Protein AF-0000000086062925 (afdb_homodimer)

Foldseek 3Di:
DAPQPDDQPDAFDQFFLQQDGDDDFDDDDLVLLVVLLLLLLLLQVLLVVLLVCVVVVNFAKAFRCAWQSLLLSLLLSLFDQQAAEQEALHNLSSQVSLPFASLLNRLVRRVHCSSQDGDPSSRYHGHHHPFLQSLLVQLVVQLVCVVVVHQYAYEYEGELLSLLDPSVVVSLLSCLVSLGQYEYEYEHQQDDQQDGNVRRDVDPHSQCVNVVNPATGHEHASLANRRSNVVSNSLNVLSSDVDPVHRNYYYYYHDIHDLDHRISVDDNVVRDDPVVSVVRVSSHSNSNSVSNCVVVVSDDPVNVVVSNVVSVVSSVVSVVVSSPDDHDDPCVVQPDPDPDRDPVSVVVVVVVVVVCVVPNPQNVVDD/DAPQPDDQPDAFDQFFLQQDGDHDFDDDDLVLLVVLLLLLLLLQVLLVVLLVCVVVVQFAKAFRCAWQSLLLSLLLSLFDQQAAEQEALHNLSSQVSLPFASLLNRLVRRVHCSSQDGDPSSRYHGHHHPFLQSLLVQLVVQLVCVVVVHQYAYEYEGELLSLLDVSVVVSLLSCLVSLGQYEYEYEHQQDDQQDGNVRRDVDPHSQCVNVVNPATGHEHASQANRRSNVVSNSLNVLSSDVDPVHRNYYYYYHHIHDLDHRISVDDRVVRDDPVVSVVRVSSHSNSNSVSNCVVVVSDDPVNVVVSNVVSVVSSVVSVVVNSPDDHDDPCVVQDDPDPDRDPVSVVVVVVVVVVCVVCNPCNVVDD

Solvent-accessible surface area (backbone atoms only — not comparable to full-atom values): 37166 Å² total; per-residue (Å²): 130,63,90,64,77,55,62,50,89,53,51,43,52,18,42,45,60,75,19,46,78,76,40,77,74,68,96,66,54,69,70,56,53,50,45,51,53,48,48,34,51,34,38,46,52,43,36,53,50,50,54,50,36,29,75,70,66,73,31,47,76,44,48,56,40,46,51,40,42,19,40,33,38,17,35,46,70,41,51,59,85,74,25,32,40,26,30,31,67,49,48,58,43,28,38,42,74,44,59,41,55,64,30,32,58,50,24,38,40,52,71,36,72,69,26,61,61,60,56,82,82,30,38,51,53,64,66,26,74,62,74,26,61,38,39,41,52,34,35,52,50,22,39,52,40,49,75,70,68,50,78,54,39,26,39,27,41,35,45,52,52,19,70,57,37,29,45,30,51,36,19,47,27,49,22,36,48,67,47,18,18,31,35,40,38,28,44,28,36,50,55,38,76,82,41,46,47,76,72,60,31,40,28,91,43,75,16,46,36,26,48,44,19,46,32,52,28,32,28,25,35,11,33,24,33,61,23,24,20,48,54,39,31,52,40,53,55,39,22,63,35,83,49,82,89,46,54,14,29,31,31,38,25,26,47,40,39,57,70,55,36,59,28,72,85,47,69,48,77,79,77,49,59,66,68,59,51,54,57,51,58,65,37,37,34,63,67,15,51,48,44,33,35,36,76,71,64,75,43,50,72,66,57,52,50,50,49,50,53,50,37,54,50,52,46,51,52,25,51,54,54,38,70,66,52,76,79,76,62,76,66,58,78,70,51,84,82,46,97,62,72,50,68,70,56,49,51,50,48,53,48,49,51,49,49,36,70,71,53,36,72,62,59,78,68,52,135,130,62,92,64,77,57,60,49,89,54,52,42,54,18,44,45,61,75,20,46,78,76,41,78,74,69,97,66,55,69,68,56,54,50,45,51,53,48,48,34,52,34,38,46,52,42,36,54,50,50,54,52,36,29,75,71,67,71,30,48,76,46,47,57,43,45,50,40,41,20,39,32,38,17,35,46,70,42,51,58,83,75,25,33,39,26,30,30,68,50,47,60,43,27,39,42,74,45,59,40,54,64,31,32,58,50,25,37,38,54,72,34,71,70,25,60,60,60,57,82,81,29,39,50,51,64,66,27,74,61,75,27,61,39,39,40,52,34,35,50,49,20,40,52,39,49,76,70,69,49,78,55,37,27,38,27,41,36,45,53,52,20,69,55,38,29,45,31,51,36,19,48,27,48,24,36,48,68,46,17,19,29,35,39,39,28,45,28,36,50,54,38,76,83,42,45,48,74,73,60,30,41,29,90,43,76,17,47,36,26,48,44,18,44,32,52,27,32,29,25,36,11,32,23,33,61,23,23,19,48,54,38,31,52,40,51,56,39,23,62,36,82,50,82,89,45,54,13,29,31,32,37,25,26,46,39,40,56,70,56,38,59,27,73,85,47,69,48,77,78,77,50,59,67,66,58,52,54,58,51,57,63,38,36,33,63,68,15,51,49,43,34,34,38,75,72,64,74,41,50,72,66,56,51,51,51,48,51,53,51,36,52,49,52,46,50,52,25,50,53,53,36,71,66,52,75,81,76,61,75,67,59,79,70,51,84,81,47,97,62,72,48,69,69,55,48,52,51,49,50,50,50,52,50,48,34,70,70,54,35,72,59,58,81,67,54,135

Structure (mmCIF, N/CA/C/O backbone):
data_AF-0000000086062925-model_v1
#
loop_
_entity.id
_entity.type
_entity.pdbx_description
1 polymer 'Pyruvate dehydrogenase E1 component alpha subunit'
#
loop_
_atom_site.group_PDB
_atom_site.id
_atom_site.type_symbol
_atom_site.label_atom_id
_atom_site.label_alt_id
_atom_site.label_comp_id
_atom_site.label_asym_id
_atom_site.label_entity_id
_atom_site.label_seq_id
_atom_site.pdbx_PDB_ins_code
_atom_site.Cartn_x
_atom_site.Cartn_y
_atom_site.Cartn_z
_atom_site.occupancy
_atom_site.B_iso_or_equiv
_atom_site.auth_seq_id
_atom_site.auth_comp_id
_atom_site.auth_asym_id
_atom_site.auth_atom_id
_atom_site.pdbx_PDB_model_num
ATOM 1 N N . MET A 1 1 ? -4.297 -25.359 17.594 1 62.88 1 MET A N 1
ATOM 2 C CA . MET A 1 1 ? -3.887 -24 17.25 1 62.88 1 MET A CA 1
ATOM 3 C C . MET A 1 1 ? -3.957 -23.766 15.75 1 62.88 1 MET A C 1
ATOM 5 O O . MET A 1 1 ? -3.689 -24.672 14.969 1 62.88 1 MET A O 1
ATOM 9 N N . SER A 1 2 ? -4.535 -22.562 15.344 1 83.25 2 SER A N 1
ATOM 10 C CA . SER A 1 2 ? -4.629 -22.25 13.922 1 83.25 2 SER A CA 1
ATOM 11 C C . SER A 1 2 ? -3.244 -22.156 13.289 1 83.25 2 SER A C 1
ATOM 13 O O . SER A 1 2 ? -2.277 -21.766 13.945 1 83.25 2 SER A O 1
ATOM 15 N N . VAL A 1 3 ? -3.094 -22.688 12.141 1 90.62 3 VAL A N 1
ATOM 16 C CA . VAL A 1 3 ? -1.83 -22.625 11.414 1 90.62 3 VAL A CA 1
ATOM 17 C C . VAL A 1 3 ? -1.361 -21.172 11.32 1 90.62 3 VAL A C 1
ATOM 19 O O . VAL A 1 3 ? -0.168 -20.906 11.148 1 90.62 3 VAL A O 1
ATOM 22 N N . PHE A 1 4 ? -2.26 -20.219 11.57 1 91.94 4 PHE A N 1
ATOM 23 C CA . PHE A 1 4 ? -1.968 -18.797 11.383 1 91.94 4 PHE A CA 1
ATOM 24 C C . PHE A 1 4 ? -1.411 -18.188 12.664 1 91.94 4 PHE A C 1
ATOM 26 O O . PHE A 1 4 ? -0.919 -17.062 12.664 1 91.94 4 PHE A O 1
ATOM 33 N N . ASP A 1 5 ? -1.501 -18.891 13.773 1 91.69 5 ASP A N 1
ATOM 34 C CA . ASP A 1 5 ? -1.011 -18.391 15.055 1 91.69 5 ASP A CA 1
ATOM 35 C C . ASP A 1 5 ? 0.496 -18.609 15.188 1 91.69 5 ASP A C 1
ATOM 37 O O . ASP A 1 5 ? 0.945 -19.438 15.977 1 91.69 5 ASP A O 1
ATOM 41 N N . ARG A 1 6 ? 1.274 -17.922 14.469 1 94.25 6 ARG A N 1
ATOM 42 C CA . ARG A 1 6 ? 2.73 -18.031 14.438 1 94.25 6 ARG A CA 1
ATOM 43 C C . ARG A 1 6 ? 3.367 -16.688 14.062 1 94.25 6 ARG A C 1
ATOM 45 O O . ARG A 1 6 ? 2.711 -15.828 13.484 1 94.25 6 ARG A O 1
ATOM 52 N N . ALA A 1 7 ? 4.621 -16.547 14.516 1 94.56 7 ALA A N 1
ATOM 53 C CA . ALA A 1 7 ? 5.371 -15.359 14.102 1 94.56 7 ALA A CA 1
ATOM 54 C C . ALA A 1 7 ? 5.539 -15.32 12.586 1 94.56 7 ALA A C 1
ATOM 56 O O . ALA A 1 7 ? 5.605 -16.375 11.938 1 94.56 7 ALA A O 1
ATOM 57 N N . TYR A 1 8 ? 5.559 -14.164 11.992 1 94.56 8 TYR A N 1
ATOM 58 C CA . TYR A 1 8 ? 5.656 -14.008 10.547 1 94.56 8 TYR A CA 1
ATOM 59 C C . TYR A 1 8 ? 6.914 -14.68 10.008 1 94.56 8 TYR A C 1
ATOM 61 O O . TYR A 1 8 ? 6.941 -15.141 8.867 1 94.56 8 TYR A O 1
ATOM 69 N N . ASP A 1 9 ? 7.984 -14.734 10.812 1 95.38 9 ASP A N 1
ATOM 70 C CA . ASP A 1 9 ? 9.266 -15.258 10.352 1 95.38 9 ASP A CA 1
ATOM 71 C C . ASP A 1 9 ? 9.438 -16.719 10.742 1 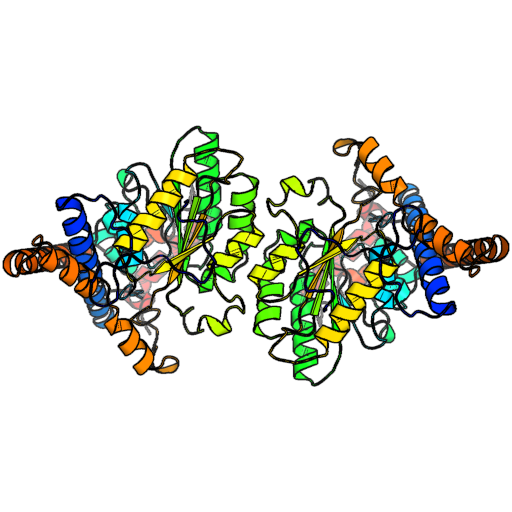95.38 9 ASP A C 1
ATOM 73 O O . ASP A 1 9 ? 10.562 -17.203 10.875 1 95.38 9 ASP A O 1
ATOM 77 N N . ASP A 1 10 ? 8.383 -17.391 11.023 1 97.25 10 ASP A N 1
ATOM 78 C CA . ASP A 1 10 ? 8.352 -18.828 11.297 1 97.25 10 ASP A CA 1
ATOM 79 C C . ASP A 1 10 ? 7.562 -19.578 10.219 1 97.25 10 ASP A C 1
ATOM 81 O O . ASP A 1 10 ? 6.406 -19.953 10.438 1 97.25 10 ASP A O 1
ATOM 85 N N . PRO A 1 11 ? 8.164 -19.828 9.125 1 98.12 11 PRO A N 1
ATOM 86 C CA . PRO A 1 11 ? 7.457 -20.453 8.008 1 98.12 11 PRO A CA 1
ATOM 87 C C . PRO A 1 11 ? 6.969 -21.859 8.328 1 98.12 11 PRO A C 1
ATOM 89 O O . PRO A 1 11 ? 7.668 -22.625 9.016 1 98.12 11 PRO A O 1
ATOM 92 N N . VAL A 1 12 ? 5.805 -22.188 7.867 1 98.56 12 VAL A N 1
ATOM 93 C CA . VAL A 1 12 ? 5.281 -23.547 8 1 98.56 12 VAL A CA 1
ATOM 94 C C . VAL A 1 12 ? 6.094 -24.5 7.129 1 98.56 12 VAL A C 1
ATOM 96 O O . VAL A 1 12 ? 6.441 -24.172 5.992 1 98.56 12 VAL A O 1
ATOM 99 N N . ARG A 1 13 ? 6.48 -25.656 7.684 1 98.31 13 ARG A N 1
ATOM 100 C CA . ARG A 1 13 ? 7.176 -26.734 6.988 1 98.31 13 ARG A CA 1
ATOM 101 C C . ARG A 1 13 ? 6.582 -28.094 7.348 1 98.31 13 ARG A C 1
ATOM 103 O O . ARG A 1 13 ? 6.168 -28.312 8.492 1 98.31 13 ARG A O 1
ATOM 110 N N . VAL A 1 14 ? 6.52 -28.906 6.355 1 98.75 14 VAL A N 1
ATOM 111 C CA . VAL A 1 14 ? 6.094 -30.281 6.574 1 98.75 14 VAL A CA 1
ATOM 112 C C . VAL A 1 14 ? 7.254 -31.234 6.285 1 98.75 14 VAL A C 1
ATOM 114 O O . VAL A 1 14 ? 7.484 -32.188 7.039 1 98.75 14 VAL A O 1
ATOM 117 N N . LEU A 1 15 ? 7.965 -30.969 5.203 1 98.81 15 LEU A N 1
ATOM 118 C CA . LEU A 1 15 ? 9.148 -31.719 4.816 1 98.81 15 LEU A CA 1
ATOM 119 C C . LEU A 1 15 ? 10.398 -30.844 4.871 1 98.81 15 LEU A C 1
ATOM 121 O O . LEU A 1 15 ? 10.352 -29.672 4.492 1 98.81 15 LEU A O 1
ATOM 125 N N . ASP A 1 16 ? 11.461 -31.375 5.324 1 98.19 16 ASP A N 1
ATOM 126 C CA . ASP A 1 16 ? 12.719 -30.641 5.188 1 98.19 16 ASP A CA 1
ATOM 127 C C . ASP A 1 16 ? 13.312 -30.828 3.795 1 98.19 16 ASP A C 1
ATOM 129 O O . ASP A 1 16 ? 12.656 -31.375 2.9 1 98.19 16 ASP A O 1
ATOM 133 N N . GLU A 1 17 ? 14.484 -30.359 3.555 1 96.31 17 GLU A N 1
ATOM 134 C CA . GLU A 1 17 ? 15.078 -30.328 2.221 1 96.31 17 GLU A CA 1
ATOM 135 C C . GLU A 1 17 ? 15.383 -31.734 1.721 1 96.31 17 GLU A C 1
ATOM 137 O O . GLU A 1 17 ? 15.484 -31.969 0.514 1 96.31 17 GLU A O 1
ATOM 142 N N . ASP A 1 18 ? 15.469 -32.688 2.648 1 97 18 ASP A N 1
ATOM 143 C CA . ASP A 1 18 ? 15.812 -34.062 2.285 1 97 18 ASP A CA 1
ATOM 144 C C . ASP A 1 18 ? 14.562 -34.938 2.184 1 97 18 ASP A C 1
ATOM 146 O O . ASP A 1 18 ? 14.656 -36.156 1.955 1 97 18 ASP A O 1
ATOM 150 N N . GLY A 1 19 ? 13.398 -34.312 2.367 1 98 19 GLY A N 1
ATOM 151 C CA . GLY A 1 19 ? 12.148 -35.062 2.258 1 98 19 GLY A CA 1
ATOM 152 C C . GLY A 1 19 ? 11.734 -35.719 3.555 1 98 19 GLY A C 1
ATOM 153 O O . GLY A 1 19 ? 10.797 -36.531 3.572 1 98 19 GLY A O 1
ATOM 154 N N . GLU A 1 20 ? 12.438 -35.406 4.648 1 98.44 20 GLU A N 1
ATOM 155 C CA . GLU A 1 20 ? 12.07 -35.938 5.957 1 98.44 20 GLU A CA 1
ATOM 156 C C . GLU A 1 20 ? 10.938 -35.125 6.582 1 98.44 20 GLU A C 1
ATOM 158 O O . GLU A 1 20 ? 10.914 -33.906 6.465 1 98.44 20 GLU A O 1
ATOM 163 N N . VAL A 1 21 ? 10.062 -35.844 7.242 1 98.62 21 VAL A N 1
ATOM 164 C CA . VAL A 1 21 ? 8.906 -35.188 7.848 1 98.62 21 VAL A CA 1
ATOM 165 C C . VAL A 1 21 ? 9.336 -34.406 9.078 1 98.62 21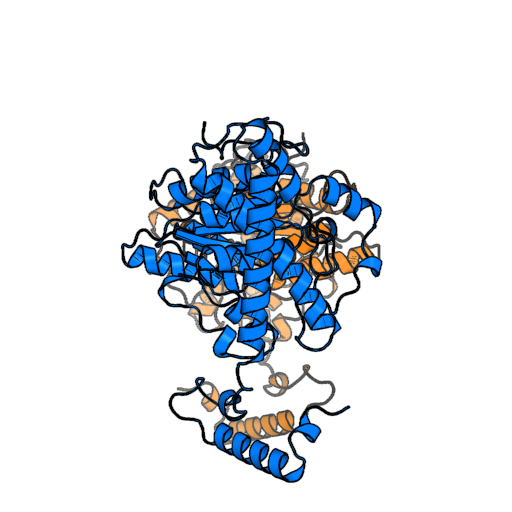 VAL A C 1
ATOM 167 O O . VAL A 1 21 ? 9.953 -34.969 9.992 1 98.62 21 VAL A O 1
ATOM 170 N N . VAL A 1 22 ? 9.031 -33.125 9.156 1 98.38 22 VAL A N 1
ATOM 171 C CA . VAL A 1 22 ? 9.406 -32.281 10.289 1 98.38 22 VAL A CA 1
ATOM 172 C C . VAL A 1 22 ? 8.18 -31.562 10.82 1 98.38 22 VAL A C 1
ATOM 174 O O . VAL A 1 22 ? 8.266 -30.844 11.812 1 98.38 22 VAL A O 1
ATOM 177 N N . GLY A 1 23 ? 7.086 -31.656 10.156 1 97.62 23 GLY A N 1
ATOM 178 C CA . GLY A 1 23 ? 5.836 -31.031 10.555 1 97.62 23 GLY A CA 1
ATOM 179 C C . GLY A 1 23 ? 4.637 -31.938 10.422 1 97.62 23 GLY A C 1
ATOM 180 O O . GLY A 1 23 ? 4.785 -33.156 10.367 1 97.62 23 GLY A O 1
ATOM 181 N N . ASP A 1 24 ? 3.436 -31.391 10.43 1 97.25 24 ASP A N 1
ATOM 182 C CA . ASP A 1 24 ? 2.203 -32.188 10.336 1 97.25 24 ASP A CA 1
ATOM 183 C C . ASP A 1 24 ? 1.881 -32.531 8.891 1 97.25 24 ASP A C 1
ATOM 185 O O . ASP A 1 24 ? 1.587 -31.625 8.086 1 97.25 24 ASP A O 1
ATOM 189 N N . VAL A 1 25 ? 1.966 -33.75 8.555 1 97.94 25 VAL A N 1
ATOM 190 C CA . VAL A 1 25 ? 1.664 -34.188 7.199 1 97.94 25 VAL A CA 1
ATOM 191 C C . VAL A 1 25 ? 0.161 -34.094 6.945 1 97.94 25 VAL A C 1
ATOM 193 O O . VAL A 1 25 ? -0.642 -34.594 7.738 1 97.94 25 VAL A O 1
ATOM 196 N N . PRO A 1 26 ? -0.225 -33.375 5.891 1 98.06 26 PRO A N 1
ATOM 197 C CA . PRO A 1 26 ? -1.661 -33.312 5.613 1 98.06 26 PRO A CA 1
ATOM 198 C C . PRO A 1 26 ? -2.256 -34.688 5.25 1 98.06 26 PRO A C 1
ATOM 200 O O . PRO A 1 26 ? -1.54 -35.562 4.773 1 98.06 26 PRO A O 1
ATOM 203 N N . ASP A 1 27 ? -3.557 -34.812 5.484 1 96.5 27 ASP A N 1
ATOM 204 C CA . ASP A 1 27 ? -4.27 -36.062 5.199 1 96.5 27 ASP A CA 1
ATOM 205 C C . ASP A 1 27 ? -4.629 -36.156 3.719 1 96.5 27 ASP A C 1
ATOM 207 O O . ASP A 1 27 ? -5.754 -35.844 3.322 1 96.5 27 ASP A O 1
ATOM 211 N N . LEU A 1 28 ? -3.744 -36.594 2.904 1 97.81 28 LEU A N 1
ATOM 212 C CA . LEU A 1 28 ? -3.928 -36.781 1.472 1 97.81 28 LEU A CA 1
ATOM 213 C C . LEU A 1 28 ? -3.791 -38.25 1.104 1 97.81 28 LEU A C 1
ATOM 215 O O . LEU A 1 28 ? -2.947 -38.969 1.659 1 97.81 28 LEU A O 1
ATOM 219 N N . ASP A 1 29 ? -4.676 -38.688 0.239 1 97.69 29 ASP A N 1
ATOM 220 C CA . ASP A 1 29 ? -4.566 -40.062 -0.214 1 97.69 29 ASP A CA 1
ATOM 221 C C . ASP A 1 29 ? -3.402 -40.25 -1.189 1 97.69 29 ASP A C 1
ATOM 223 O O . ASP A 1 29 ? -2.822 -39.25 -1.647 1 97.69 29 ASP A O 1
ATOM 227 N N . GLU A 1 30 ? -3.061 -41.438 -1.465 1 97.75 30 GLU A N 1
ATOM 228 C CA . GLU A 1 30 ? -1.911 -41.75 -2.305 1 97.75 30 GLU A CA 1
ATOM 229 C C . GLU A 1 30 ? -2.072 -41.188 -3.709 1 97.75 30 GLU A C 1
ATOM 231 O O . GLU A 1 30 ? -1.111 -40.688 -4.293 1 97.75 30 GLU A O 1
ATOM 236 N N . GLU A 1 31 ? -3.217 -41.281 -4.238 1 97.75 31 GLU A N 1
ATOM 237 C CA . GLU A 1 31 ? -3.48 -40.781 -5.586 1 97.75 31 GLU A CA 1
ATOM 238 C C . GLU A 1 31 ? -3.205 -39.281 -5.688 1 97.75 31 GLU A C 1
ATOM 240 O O . GLU A 1 31 ? -2.604 -38.812 -6.656 1 97.75 31 GLU A O 1
ATOM 245 N N . THR A 1 32 ? -3.648 -38.562 -4.699 1 98.25 32 THR A N 1
ATOM 246 C CA . THR A 1 32 ? -3.424 -37.125 -4.672 1 98.25 32 THR A CA 1
ATOM 247 C C . THR A 1 32 ? -1.937 -36.812 -4.531 1 98.25 32 THR A C 1
ATOM 249 O O . THR A 1 32 ? -1.417 -35.938 -5.207 1 98.25 32 THR A O 1
ATOM 252 N N . LEU A 1 33 ? -1.283 -37.5 -3.629 1 98.69 33 LEU A N 1
ATOM 253 C CA . LEU A 1 33 ? 0.146 -37.281 -3.42 1 98.69 33 LEU A CA 1
ATOM 254 C C . LEU A 1 33 ? 0.924 -37.531 -4.711 1 98.69 33 LEU A C 1
ATOM 256 O O . LEU A 1 33 ? 1.788 -36.719 -5.074 1 98.69 33 LEU A O 1
ATOM 260 N N . VAL A 1 34 ? 0.642 -38.594 -5.395 1 98.69 34 VAL A N 1
ATOM 261 C CA . VAL A 1 34 ? 1.301 -38.906 -6.66 1 98.69 34 VAL A CA 1
ATOM 262 C C . VAL A 1 34 ? 0.927 -37.844 -7.703 1 98.69 34 VAL A C 1
ATOM 264 O O . VAL A 1 34 ? 1.75 -37.469 -8.547 1 98.69 34 VAL A O 1
ATOM 267 N N . GLY A 1 35 ? -0.349 -37.438 -7.652 1 98.56 35 GLY A N 1
ATOM 268 C CA . GLY A 1 35 ? -0.786 -36.375 -8.539 1 98.56 35 GLY A CA 1
ATOM 269 C C . GLY A 1 35 ? 0.022 -35.094 -8.383 1 98.56 35 GLY A C 1
ATOM 270 O O . GLY A 1 35 ? 0.355 -34.438 -9.367 1 98.56 35 GLY A O 1
ATOM 271 N N . VAL A 1 36 ? 0.262 -34.719 -7.156 1 98.81 36 VAL A N 1
ATOM 272 C CA . VAL A 1 36 ? 1.079 -33.531 -6.879 1 98.81 36 VAL A CA 1
ATOM 273 C C . VAL A 1 36 ? 2.469 -33.719 -7.48 1 98.81 36 VAL A C 1
ATOM 275 O O . VAL A 1 36 ? 2.971 -32.844 -8.18 1 98.81 36 VAL A O 1
ATOM 278 N N . TYR A 1 37 ? 3.086 -34.875 -7.242 1 98.88 37 TYR A N 1
ATOM 279 C CA . TYR A 1 37 ? 4.406 -35.188 -7.773 1 98.88 37 TYR A CA 1
ATOM 280 C C . TYR A 1 37 ? 4.41 -35.125 -9.297 1 98.88 37 TYR A C 1
ATOM 282 O O . TYR A 1 37 ? 5.262 -34.469 -9.898 1 98.88 37 TYR A O 1
ATOM 290 N N . ARG A 1 38 ? 3.496 -35.781 -9.914 1 98.81 38 ARG A N 1
ATOM 291 C CA . ARG A 1 38 ? 3.387 -35.844 -11.367 1 98.81 38 ARG A CA 1
ATOM 292 C C . ARG A 1 38 ? 3.217 -34.438 -11.945 1 98.81 38 ARG A C 1
ATOM 294 O O . ARG A 1 38 ? 3.83 -34.094 -12.969 1 98.81 38 ARG A O 1
ATOM 301 N N . SER A 1 39 ? 2.389 -33.656 -11.328 1 98.81 39 SER A N 1
ATOM 302 C CA . SER A 1 39 ? 2.133 -32.312 -11.812 1 98.81 39 SER A CA 1
ATOM 303 C C . SER A 1 39 ? 3.383 -31.453 -11.711 1 98.81 39 SER A C 1
ATOM 305 O O . SER A 1 39 ? 3.629 -30.594 -12.57 1 98.81 39 SER A O 1
ATOM 307 N N . MET A 1 40 ? 4.129 -31.609 -10.633 1 98.81 40 MET A N 1
ATOM 308 C CA . MET A 1 40 ? 5.375 -30.844 -10.516 1 98.81 40 MET A CA 1
ATOM 309 C C . MET A 1 40 ? 6.363 -31.266 -11.602 1 98.81 40 MET A C 1
ATOM 311 O O . MET A 1 40 ? 7.027 -30.422 -12.195 1 98.81 40 MET A O 1
ATOM 315 N N . ARG A 1 41 ? 6.461 -32.562 -11.867 1 98.75 41 ARG A N 1
ATOM 316 C CA . ARG A 1 41 ? 7.32 -33.062 -12.938 1 98.75 41 ARG A CA 1
ATOM 317 C C . ARG A 1 41 ? 6.883 -32.531 -14.289 1 98.75 41 ARG A C 1
ATOM 319 O O . ARG A 1 41 ? 7.723 -32.156 -15.117 1 98.75 41 ARG A O 1
ATOM 326 N N . LEU A 1 42 ? 5.625 -32.562 -14.492 1 98.75 42 LEU A N 1
ATOM 327 C CA . LEU A 1 42 ? 5.066 -32.062 -15.742 1 98.75 42 LEU A CA 1
ATOM 328 C C . LEU A 1 42 ? 5.426 -30.578 -15.93 1 98.75 42 LEU A C 1
ATOM 330 O O . LEU A 1 42 ? 5.859 -30.172 -17.016 1 98.75 42 LEU A O 1
ATOM 334 N N . ALA A 1 43 ? 5.184 -29.781 -14.898 1 98.44 43 ALA A N 1
ATOM 335 C CA . ALA A 1 43 ? 5.48 -28.359 -14.961 1 98.44 43 ALA A CA 1
ATOM 336 C C . ALA A 1 43 ? 6.957 -28.125 -15.281 1 98.44 43 ALA A C 1
ATOM 338 O O . ALA A 1 43 ? 7.285 -27.281 -16.125 1 98.44 43 ALA A O 1
ATOM 339 N N . ARG A 1 44 ? 7.859 -28.828 -14.617 1 98.19 44 ARG A N 1
ATOM 340 C CA . ARG A 1 44 ? 9.297 -28.688 -14.828 1 98.19 44 ARG A CA 1
ATOM 341 C C . ARG A 1 44 ? 9.68 -29.062 -16.25 1 98.19 44 ARG A C 1
ATOM 343 O O . ARG A 1 44 ? 10.445 -28.344 -16.906 1 98.19 44 ARG A O 1
ATOM 350 N N . HIS A 1 45 ? 9.211 -30.203 -16.672 1 98.5 45 HIS A N 1
ATOM 351 C CA . HIS A 1 45 ? 9.539 -30.656 -18.016 1 98.5 45 HIS A CA 1
ATOM 352 C C . HIS A 1 45 ? 9.008 -29.672 -19.062 1 98.5 45 HIS A C 1
ATOM 354 O O . HIS A 1 45 ? 9.711 -29.344 -20.016 1 98.5 45 HIS A O 1
ATOM 360 N N . PHE A 1 46 ? 7.762 -29.312 -18.891 1 98.19 46 PHE A N 1
ATOM 361 C CA . PHE A 1 46 ? 7.16 -28.312 -19.781 1 98.19 46 PHE A CA 1
ATOM 362 C C . PHE A 1 46 ? 8.008 -27.047 -19.828 1 98.19 46 PHE A C 1
ATOM 364 O O . PHE A 1 46 ? 8.281 -26.516 -20.906 1 98.19 46 PHE A O 1
ATOM 371 N N . ASP A 1 47 ? 8.352 -26.578 -18.688 1 97.06 47 ASP A N 1
ATOM 372 C CA . ASP A 1 47 ? 9.164 -25.375 -18.547 1 97.06 47 ASP A CA 1
ATOM 373 C C . ASP A 1 47 ? 10.461 -25.5 -19.359 1 97.06 47 ASP A C 1
ATOM 375 O O . ASP A 1 47 ? 10.82 -24.578 -20.094 1 97.06 47 ASP A O 1
ATOM 379 N N . GLY A 1 48 ? 11.156 -26.578 -19.188 1 97 48 GLY A N 1
ATOM 380 C CA . GLY A 1 48 ? 12.391 -26.812 -19.922 1 97 48 GLY A CA 1
ATOM 381 C C . GLY A 1 48 ? 12.195 -26.812 -21.438 1 97 48 GLY A C 1
ATOM 382 O O . GLY A 1 48 ? 12.992 -26.219 -22.172 1 97 48 GLY A O 1
ATOM 383 N N . ARG A 1 49 ? 11.195 -27.438 -21.844 1 97.5 49 ARG A N 1
ATOM 384 C CA . ARG A 1 49 ? 10.906 -27.5 -23.266 1 97.5 49 ARG A CA 1
ATOM 385 C C . ARG A 1 49 ? 10.523 -26.125 -23.812 1 97.5 49 ARG A C 1
ATOM 387 O O . ARG A 1 49 ? 10.883 -25.766 -24.938 1 97.5 49 ARG A O 1
ATOM 394 N N . ALA A 1 50 ? 9.734 -25.406 -23.062 1 97.12 50 ALA A N 1
ATOM 395 C CA . ALA A 1 50 ? 9.336 -24.062 -23.469 1 97.12 50 ALA A CA 1
ATOM 396 C C . ALA A 1 50 ? 10.562 -23.172 -23.641 1 97.12 50 ALA A C 1
ATOM 398 O O . ALA A 1 50 ? 10.648 -22.406 -24.609 1 97.12 50 ALA A O 1
ATOM 399 N N . VAL A 1 51 ? 11.461 -23.203 -22.734 1 96.06 51 VAL A N 1
ATOM 400 C CA . VAL A 1 51 ? 12.703 -22.438 -22.844 1 96.06 51 VAL A CA 1
ATOM 401 C C . VAL A 1 51 ? 13.438 -22.828 -24.125 1 96.06 51 VAL A C 1
ATOM 403 O O . VAL A 1 51 ? 13.945 -21.969 -24.844 1 96.06 51 VAL A O 1
ATOM 406 N N . SER A 1 52 ? 13.508 -24.141 -24.375 1 96.19 52 SER A N 1
ATOM 407 C CA . SER A 1 52 ? 14.164 -24.641 -25.578 1 96.19 52 SER A CA 1
ATOM 408 C C . SER A 1 52 ? 13.484 -24.125 -26.844 1 96.19 52 SER A C 1
ATOM 410 O O . SER A 1 52 ? 14.156 -23.766 -27.812 1 96.19 52 SER A O 1
ATOM 412 N N . LEU A 1 53 ? 12.195 -24.188 -26.828 1 96.38 53 LEU A N 1
ATOM 413 C CA . LEU A 1 53 ? 11.438 -23.672 -27.969 1 96.38 53 LEU A CA 1
ATOM 414 C C . LEU A 1 53 ? 11.758 -22.203 -28.219 1 96.38 53 LEU A C 1
ATOM 416 O O . LEU A 1 53 ? 11.898 -21.797 -29.375 1 96.38 53 LEU A O 1
ATOM 420 N N . GLN A 1 54 ? 11.758 -21.438 -27.172 1 95.12 54 GLN A N 1
ATOM 421 C CA . GLN A 1 54 ? 12.078 -20.016 -27.312 1 95.12 54 GLN A CA 1
ATOM 422 C C . GLN A 1 54 ? 13.477 -19.812 -27.891 1 95.12 54 GLN A C 1
ATOM 424 O O . GLN A 1 54 ? 13.68 -18.984 -28.766 1 95.12 54 GLN A O 1
ATOM 429 N N . ARG A 1 55 ? 14.453 -20.562 -27.438 1 93.5 55 ARG A N 1
ATOM 430 C CA . ARG A 1 55 ? 15.828 -20.484 -27.906 1 93.5 55 ARG A CA 1
ATOM 431 C C . ARG A 1 55 ? 15.922 -20.844 -29.391 1 93.5 55 ARG A C 1
ATOM 433 O O . ARG A 1 55 ? 16.781 -20.312 -30.109 1 93.5 55 ARG A O 1
ATOM 440 N N . GLN A 1 56 ? 15.031 -21.625 -29.812 1 94.62 56 GLN A N 1
ATOM 441 C CA . GLN A 1 56 ? 14.984 -22.062 -31.203 1 94.62 56 GLN A CA 1
ATOM 442 C C . GLN A 1 56 ? 14.211 -21.062 -32.062 1 94.62 56 GLN A C 1
ATOM 444 O O . GLN A 1 56 ? 14.094 -21.234 -33.281 1 94.62 56 GLN A O 1
ATOM 449 N N . GLY A 1 57 ? 13.656 -20.062 -31.438 1 92.69 57 GLY A N 1
ATOM 450 C CA . GLY A 1 57 ? 12.922 -19.047 -32.156 1 92.69 57 GLY A CA 1
ATOM 451 C C . GLY A 1 57 ? 11.5 -19.453 -32.5 1 92.69 57 GLY A C 1
ATOM 452 O O . GLY A 1 57 ? 10.836 -18.812 -33.312 1 92.69 57 GLY A O 1
ATOM 453 N N . ARG A 1 58 ? 11.016 -20.484 -31.828 1 92.69 58 ARG A N 1
ATOM 454 C CA . ARG A 1 58 ? 9.695 -21.031 -32.125 1 92.69 58 ARG A CA 1
ATOM 455 C C . ARG A 1 58 ? 8.656 -20.5 -31.141 1 92.69 58 ARG A C 1
ATOM 457 O O . ARG A 1 58 ? 7.473 -20.828 -31.234 1 92.69 58 ARG A O 1
ATOM 464 N N . MET A 1 59 ? 9.055 -19.734 -30.234 1 92.06 59 MET A N 1
ATOM 465 C CA . MET A 1 59 ? 8.203 -19.109 -29.234 1 92.06 59 MET A CA 1
ATOM 466 C C . MET A 1 59 ? 8.742 -17.75 -28.828 1 92.06 59 MET A C 1
ATOM 468 O O . MET A 1 59 ? 9.938 -17.484 -28.953 1 92.06 59 MET A O 1
ATOM 472 N N . GLY A 1 60 ? 7.793 -16.859 -28.484 1 88.75 60 GLY A N 1
ATOM 473 C CA . GLY A 1 60 ? 8.211 -15.562 -28 1 88.75 60 GLY A CA 1
ATOM 474 C C . GLY A 1 60 ? 8.812 -15.617 -26.609 1 88.75 60 GLY A C 1
ATOM 475 O O . GLY A 1 60 ? 9.219 -16.688 -26.141 1 88.75 60 GLY A O 1
ATOM 476 N N . THR A 1 61 ? 8.875 -14.445 -25.969 1 91.5 61 THR A N 1
ATOM 477 C CA . THR A 1 61 ? 9.414 -14.336 -24.609 1 91.5 61 THR A CA 1
ATOM 478 C C . THR A 1 61 ? 8.625 -15.219 -23.641 1 91.5 61 THR A C 1
ATOM 480 O O . THR A 1 61 ? 7.395 -15.281 -23.719 1 91.5 61 THR A O 1
ATOM 483 N N . TYR A 1 62 ? 9.352 -16.016 -22.875 1 94.88 62 TYR A N 1
ATOM 484 C CA . TYR A 1 62 ? 8.758 -16.969 -21.938 1 94.88 62 TYR A CA 1
ATOM 485 C C . TYR A 1 62 ? 9.32 -16.766 -20.531 1 94.88 62 TYR A C 1
ATOM 487 O O . TYR A 1 62 ? 10.523 -16.547 -20.359 1 94.88 62 TYR A O 1
ATOM 495 N N . PRO A 1 63 ? 8.445 -16.75 -19.531 1 96 63 PRO A N 1
ATOM 496 C CA . PRO A 1 63 ? 8.875 -16.688 -18.125 1 96 63 PRO A CA 1
ATOM 497 C C . PRO A 1 63 ? 8.961 -18.062 -17.469 1 96 63 PRO A C 1
ATOM 499 O O . PRO A 1 63 ? 7.938 -18.609 -17.047 1 96 63 PRO A O 1
ATOM 502 N N . PRO A 1 64 ? 10.141 -18.594 -17.328 1 95.5 64 PRO A N 1
ATOM 503 C CA . PRO A 1 64 ? 10.281 -19.938 -16.734 1 95.5 64 PRO A CA 1
ATOM 504 C C . PRO A 1 64 ? 9.773 -20 -15.297 1 95.5 64 PRO A C 1
ATOM 506 O O . PRO A 1 64 ? 9.891 -19.016 -14.555 1 95.5 64 PRO A O 1
ATOM 509 N N . LEU A 1 65 ? 9.273 -21.094 -14.891 1 96.44 65 LEU A N 1
ATOM 510 C CA . LEU A 1 65 ? 8.703 -21.234 -13.555 1 96.44 65 LEU A CA 1
ATOM 511 C C . LEU A 1 65 ? 9.531 -22.188 -12.695 1 96.44 65 LEU A C 1
ATOM 513 O O . LEU A 1 65 ? 9.164 -22.469 -11.555 1 96.44 65 LEU A O 1
ATOM 517 N N . SER A 1 66 ? 10.703 -22.688 -13.258 1 96.12 66 SER A N 1
ATOM 518 C CA . SER A 1 66 ? 11.492 -23.656 -12.508 1 96.12 66 SER A CA 1
ATOM 519 C C . SER A 1 66 ? 11.875 -23.109 -11.133 1 96.12 66 SER A C 1
ATOM 521 O O . SER A 1 66 ? 12.344 -21.984 -11.023 1 96.12 66 SER A O 1
ATOM 523 N N . GLY A 1 67 ? 11.672 -23.891 -10.117 1 96.88 67 GLY A N 1
ATOM 524 C CA . GLY A 1 67 ? 11.898 -23.516 -8.727 1 96.88 67 GLY A CA 1
ATOM 525 C C . GLY A 1 67 ? 10.625 -23.172 -7.984 1 96.88 67 GLY A C 1
ATOM 526 O O . GLY A 1 67 ? 10.617 -23.094 -6.754 1 96.88 67 GLY A O 1
ATOM 527 N N . GLN A 1 68 ? 9.523 -23.016 -8.719 1 97.94 68 GLN A N 1
ATOM 528 C CA . GLN A 1 68 ? 8.273 -22.562 -8.109 1 97.94 68 GLN A CA 1
ATOM 529 C C . GLN A 1 68 ? 7.199 -23.641 -8.18 1 97.94 68 GLN A C 1
ATOM 531 O O . GLN A 1 68 ? 6.016 -23.359 -7.988 1 97.94 68 GLN A O 1
ATOM 536 N N . GLU A 1 69 ? 7.59 -24.922 -8.523 1 98.56 69 GLU A N 1
ATOM 537 C CA . GLU A 1 69 ? 6.621 -25.984 -8.758 1 98.56 69 GLU A CA 1
ATOM 538 C C . GLU A 1 69 ? 5.797 -26.266 -7.512 1 98.56 69 GLU A C 1
ATOM 540 O O . GLU A 1 69 ? 4.57 -26.406 -7.586 1 98.56 69 GLU A O 1
ATOM 545 N N . ALA A 1 70 ? 6.449 -26.344 -6.387 1 98.81 70 ALA A N 1
ATOM 546 C CA . ALA A 1 70 ? 5.758 -26.703 -5.152 1 98.81 70 ALA A CA 1
ATOM 547 C C . ALA A 1 70 ? 4.707 -25.672 -4.781 1 98.81 70 ALA A C 1
ATOM 549 O O . ALA A 1 70 ? 3.598 -26.016 -4.371 1 98.81 70 ALA A O 1
ATOM 550 N N . ALA A 1 71 ? 5.066 -24.422 -4.852 1 98.75 71 ALA A N 1
ATOM 551 C CA . ALA A 1 71 ? 4.152 -23.328 -4.523 1 98.75 71 ALA A CA 1
ATOM 552 C C . ALA A 1 71 ? 2.908 -23.359 -5.406 1 98.75 71 ALA A C 1
ATOM 554 O O . ALA A 1 71 ? 1.786 -23.219 -4.914 1 98.75 71 ALA A O 1
ATOM 555 N N . GLN A 1 72 ? 3.125 -23.516 -6.699 1 98.56 72 GLN A N 1
ATOM 556 C CA . GLN A 1 72 ? 2.014 -23.484 -7.645 1 98.56 72 GLN A CA 1
ATOM 557 C C . GLN A 1 72 ? 1.149 -24.734 -7.508 1 98.56 72 GLN A C 1
ATOM 559 O O . GLN A 1 72 ? -0.072 -24.641 -7.371 1 98.56 72 GLN A O 1
ATOM 564 N N . ILE A 1 73 ? 1.754 -25.922 -7.547 1 98.81 73 ILE A N 1
ATOM 565 C CA . ILE A 1 73 ? 1.007 -27.172 -7.578 1 98.81 73 ILE A CA 1
ATOM 566 C C . ILE A 1 73 ? 0.369 -27.422 -6.211 1 98.81 73 ILE A C 1
ATOM 568 O O . ILE A 1 73 ? -0.812 -27.766 -6.129 1 98.81 73 ILE A O 1
ATOM 572 N N . GLY A 1 74 ? 1.153 -27.234 -5.137 1 98.88 74 GLY A N 1
ATOM 573 C CA . GLY A 1 74 ? 0.606 -27.422 -3.805 1 98.88 74 GLY A CA 1
ATOM 574 C C . GLY A 1 74 ? -0.609 -26.562 -3.531 1 98.88 74 GLY A C 1
ATOM 575 O O . GLY A 1 74 ? -1.604 -27.031 -2.979 1 98.88 74 GLY A O 1
ATOM 576 N N . SER A 1 75 ? -0.556 -25.297 -3.908 1 98.88 75 SER A N 1
ATOM 577 C CA . SER A 1 75 ? -1.664 -24.375 -3.66 1 98.88 75 SER A CA 1
ATOM 578 C C . SER A 1 75 ? -2.863 -24.719 -4.543 1 98.88 75 SER A C 1
ATOM 580 O O . SER A 1 75 ? -4.008 -24.672 -4.082 1 98.88 75 SER A O 1
ATOM 582 N N . ALA A 1 76 ? -2.646 -25.031 -5.789 1 98.81 76 ALA A N 1
ATOM 583 C CA . ALA A 1 76 ? -3.732 -25.344 -6.719 1 98.81 76 ALA A CA 1
ATOM 584 C C . ALA A 1 76 ? -4.504 -26.578 -6.27 1 98.81 76 ALA A C 1
ATOM 586 O O . ALA A 1 76 ? -5.73 -26.625 -6.398 1 98.81 76 ALA A O 1
ATOM 587 N N . PHE A 1 77 ? -3.791 -27.594 -5.758 1 98.75 77 PHE A N 1
ATOM 588 C CA . PHE A 1 77 ? -4.418 -28.828 -5.328 1 98.75 77 PHE A CA 1
ATOM 589 C C . PHE A 1 77 ? -5.297 -28.609 -4.105 1 98.75 77 PHE A C 1
ATOM 591 O O . PHE A 1 77 ? -6.145 -29.438 -3.775 1 98.75 77 PHE A O 1
ATOM 598 N N . ALA A 1 78 ? -5.082 -27.531 -3.414 1 98.62 78 ALA A N 1
ATOM 599 C CA . ALA A 1 78 ? -5.84 -27.234 -2.201 1 98.62 78 ALA A CA 1
ATOM 600 C C . ALA A 1 78 ? -7.191 -26.609 -2.533 1 98.62 78 ALA A C 1
ATOM 602 O O . ALA A 1 78 ? -8.055 -26.484 -1.662 1 98.62 78 ALA A O 1
ATOM 603 N N . LEU A 1 79 ? -7.41 -26.219 -3.762 1 98.38 79 LEU A N 1
ATOM 604 C CA . LEU A 1 79 ? -8.617 -25.5 -4.172 1 98.38 79 LEU A CA 1
ATOM 605 C C . LEU A 1 79 ? -9.742 -26.469 -4.504 1 98.38 79 LEU A C 1
ATOM 607 O O . LEU A 1 79 ? -9.492 -27.562 -5.031 1 98.38 79 LEU A O 1
ATOM 611 N N . ALA A 1 80 ? -10.914 -26.109 -4.254 1 97 80 ALA A N 1
ATOM 612 C CA . ALA A 1 80 ? -12.086 -26.844 -4.719 1 97 80 ALA A CA 1
ATOM 613 C C . ALA A 1 80 ? -12.344 -26.594 -6.199 1 97 80 ALA A C 1
ATOM 615 O O . ALA A 1 80 ? -11.766 -25.672 -6.789 1 97 80 ALA A O 1
ATOM 616 N N . GLU A 1 81 ? -13.172 -27.375 -6.738 1 93.69 81 GLU A N 1
ATOM 617 C CA . GLU A 1 81 ? -13.469 -27.328 -8.164 1 93.69 81 GLU A CA 1
ATOM 618 C C . GLU A 1 81 ? -14.047 -25.969 -8.555 1 93.69 81 GLU A C 1
ATOM 620 O O . GLU A 1 81 ? -13.781 -25.469 -9.648 1 93.69 81 GLU A O 1
ATOM 625 N N . ASP A 1 82 ? -14.781 -25.359 -7.691 1 94.81 82 ASP A N 1
ATOM 626 C CA . ASP A 1 82 ? -15.492 -24.125 -8.023 1 94.81 82 ASP A CA 1
ATOM 627 C C . ASP A 1 82 ? -14.656 -22.891 -7.672 1 94.81 82 ASP A C 1
ATOM 629 O O . ASP A 1 82 ? -15.047 -21.766 -7.969 1 94.81 82 ASP A O 1
ATOM 633 N N . ASP A 1 83 ? -13.547 -23.125 -7.047 1 98.06 83 ASP A N 1
ATOM 634 C CA . ASP A 1 83 ? -12.672 -22 -6.707 1 98.06 83 ASP A CA 1
ATOM 635 C C . ASP A 1 83 ? -11.977 -21.453 -7.949 1 98.06 83 ASP A C 1
ATOM 637 O O . ASP A 1 83 ? -11.961 -22.094 -9 1 98.06 83 ASP A O 1
ATOM 641 N N . TRP A 1 84 ? -11.516 -20.203 -7.812 1 98.12 84 TRP A N 1
ATOM 642 C CA . TRP A 1 84 ? -10.914 -19.5 -8.945 1 98.12 84 TRP A CA 1
ATOM 643 C C . TRP A 1 84 ? -9.438 -19.219 -8.688 1 98.12 84 TRP A C 1
ATOM 645 O O . TRP A 1 84 ? -9.023 -19.062 -7.535 1 98.12 84 TRP A O 1
ATOM 655 N N . ILE A 1 85 ? -8.68 -19.234 -9.773 1 98.06 85 ILE A N 1
ATOM 656 C CA . ILE A 1 85 ? -7.312 -18.734 -9.719 1 98.06 85 ILE A CA 1
ATOM 657 C C . ILE A 1 85 ? -7.199 -17.453 -10.523 1 98.06 85 ILE A C 1
ATOM 659 O O . ILE A 1 85 ? -7.781 -17.328 -11.609 1 98.06 85 ILE A O 1
ATOM 663 N N . VAL A 1 86 ? -6.566 -16.422 -10.016 1 98.44 86 VAL A N 1
ATOM 664 C CA . VAL A 1 86 ? -6.195 -15.18 -10.688 1 98.44 86 VAL A CA 1
ATOM 665 C C . VAL A 1 86 ? -4.676 -15.078 -10.773 1 98.44 86 VAL A C 1
ATOM 667 O O . VAL A 1 86 ? -4.031 -14.531 -9.875 1 98.44 86 VAL A O 1
ATOM 670 N N . PRO A 1 87 ? -4.164 -15.516 -11.883 1 97.88 87 PRO A N 1
ATOM 671 C CA . PRO A 1 87 ? -2.721 -15.766 -11.969 1 97.88 87 PRO A CA 1
ATOM 672 C C . PRO A 1 87 ? -1.937 -14.531 -12.422 1 97.88 87 PRO A C 1
ATOM 674 O O . PRO A 1 87 ? -2.516 -13.602 -12.977 1 97.88 87 PRO A O 1
ATOM 677 N N . SER A 1 88 ? -0.642 -14.539 -12.031 1 96.56 88 SER A N 1
ATOM 678 C CA . SER A 1 88 ? 0.343 -13.766 -12.781 1 96.56 88 SER A CA 1
ATOM 679 C C . SER A 1 88 ? 0.8 -14.5 -14.031 1 96.56 88 SER A C 1
ATOM 681 O O . SER A 1 88 ? 0.22 -15.523 -14.398 1 96.56 88 SER A O 1
ATOM 683 N N . TYR A 1 89 ? 1.825 -14.016 -14.695 1 94.94 89 TYR A N 1
ATOM 684 C CA . TYR A 1 89 ? 2.238 -14.523 -16 1 94.94 89 TYR A CA 1
ATOM 685 C C . TYR A 1 89 ? 3.047 -15.805 -15.852 1 94.94 89 TYR A C 1
ATOM 687 O O . TYR A 1 89 ? 3.389 -16.438 -16.844 1 94.94 89 TYR A O 1
ATOM 695 N N . ARG A 1 90 ? 3.285 -16.219 -14.672 1 95.88 90 ARG A N 1
ATOM 696 C CA . ARG A 1 90 ? 4.223 -17.328 -14.5 1 95.88 90 ARG A CA 1
ATOM 697 C C . ARG A 1 90 ? 3.514 -18.562 -13.953 1 95.88 90 ARG A C 1
ATOM 699 O O . ARG A 1 90 ? 4.133 -19.609 -13.781 1 95.88 90 ARG A O 1
ATOM 706 N N . GLU A 1 91 ? 2.25 -18.516 -13.719 1 97 91 GLU A N 1
ATOM 707 C CA . GLU A 1 91 ? 1.552 -19.594 -13.023 1 97 91 GLU A CA 1
ATOM 708 C C . GLU A 1 91 ? 1.08 -20.672 -13.992 1 97 91 GLU A C 1
ATOM 710 O O . GLU A 1 91 ? -0.071 -21.109 -13.93 1 97 91 GLU A O 1
ATOM 715 N N . HIS A 1 92 ? 1.981 -21.234 -14.773 1 95.44 92 HIS A N 1
ATOM 716 C CA . HIS A 1 92 ? 1.663 -22.266 -15.75 1 95.44 92 HIS A CA 1
ATOM 717 C C . HIS A 1 92 ? 1.283 -23.578 -15.055 1 95.44 92 HIS A C 1
ATOM 719 O O . HIS A 1 92 ? 0.372 -24.281 -15.5 1 95.44 92 HIS A O 1
ATOM 725 N N . GLY A 1 93 ? 1.994 -23.859 -13.984 1 97.38 93 GLY A N 1
ATOM 726 C CA . GLY A 1 93 ? 1.728 -25.094 -13.258 1 97.38 93 GLY A CA 1
ATOM 727 C C . GLY A 1 93 ? 0.352 -25.125 -12.617 1 97.38 93 GLY A C 1
ATOM 728 O O . GLY A 1 93 ? -0.374 -26.109 -12.742 1 97.38 93 GLY A O 1
ATOM 729 N N . ALA A 1 94 ? -0.009 -24.047 -11.969 1 98.25 94 ALA A N 1
ATOM 730 C CA . ALA A 1 94 ? -1.327 -23.953 -11.344 1 98.25 94 ALA A CA 1
ATOM 731 C C . ALA A 1 94 ? -2.436 -24.016 -12.391 1 98.25 94 ALA A C 1
ATOM 733 O O . ALA A 1 94 ? -3.475 -24.641 -12.156 1 98.25 94 ALA A O 1
ATOM 734 N N . ALA A 1 95 ? -2.205 -23.391 -13.516 1 96.94 95 ALA A N 1
ATOM 735 C CA . ALA A 1 95 ? -3.195 -23.375 -14.586 1 96.94 95 ALA A CA 1
ATOM 736 C C . ALA A 1 95 ? -3.455 -24.797 -15.094 1 96.94 95 ALA A C 1
ATOM 738 O O . ALA A 1 95 ? -4.602 -25.172 -15.352 1 96.94 95 ALA A O 1
ATOM 739 N N . VAL A 1 96 ? -2.406 -25.547 -15.273 1 95.94 96 VAL A N 1
ATOM 740 C CA . VAL A 1 96 ? -2.547 -26.906 -15.773 1 95.94 96 VAL A CA 1
ATOM 741 C C . VAL A 1 96 ? -3.322 -27.75 -14.766 1 95.94 96 VAL A C 1
ATOM 743 O O . VAL A 1 96 ? -4.172 -28.562 -15.148 1 95.94 96 VAL A O 1
ATOM 746 N N . VAL A 1 97 ? -3.014 -27.594 -13.484 1 97.38 97 VAL A N 1
ATOM 747 C CA . VAL A 1 97 ? -3.727 -28.312 -12.43 1 97.38 97 VAL A CA 1
ATOM 748 C C . VAL A 1 97 ? -5.219 -28 -12.508 1 97.38 97 VAL A C 1
ATOM 750 O O . VAL A 1 97 ? -6.055 -28.875 -12.273 1 97.38 97 VAL A O 1
ATOM 753 N N . ARG A 1 98 ? -5.578 -26.797 -12.906 1 97.12 98 ARG A N 1
ATOM 754 C CA . ARG A 1 98 ? -6.969 -26.359 -12.961 1 97.12 98 ARG A CA 1
ATOM 755 C C . ARG A 1 98 ? -7.637 -26.828 -14.25 1 97.12 98 ARG A C 1
ATOM 757 O O . ARG A 1 98 ? -8.852 -26.672 -14.422 1 97.12 98 ARG A O 1
ATOM 764 N N . GLY A 1 99 ? -6.801 -27.297 -15.188 1 95.19 99 GLY A N 1
ATOM 765 C CA . GLY A 1 99 ? -7.398 -27.875 -16.375 1 95.19 99 GLY A CA 1
ATOM 766 C C . GLY A 1 99 ? -7.133 -27.078 -17.641 1 95.19 99 GLY A C 1
ATOM 767 O O . GLY A 1 99 ? -7.703 -27.359 -18.688 1 95.19 99 GLY A O 1
ATOM 768 N N . VAL A 1 100 ? -6.305 -26.094 -17.547 1 96.69 100 VAL A N 1
ATOM 769 C CA . VAL A 1 100 ? -5.902 -25.391 -18.766 1 96.69 100 VAL A CA 1
ATOM 770 C C . VAL A 1 100 ? -4.957 -26.266 -19.578 1 96.69 100 VAL A C 1
ATOM 772 O O . VAL A 1 100 ? -3.896 -26.672 -19.094 1 96.69 100 VAL A O 1
ATOM 775 N N . PRO A 1 101 ? -5.297 -26.562 -20.781 1 96.5 101 PRO A N 1
ATOM 776 C CA . PRO A 1 101 ? -4.395 -27.391 -21.594 1 96.5 101 PRO A CA 1
ATOM 777 C C . PRO A 1 101 ? -3.039 -26.719 -21.828 1 96.5 101 PRO A C 1
ATOM 779 O O . PRO A 1 101 ? -2.973 -25.516 -22.031 1 96.5 101 PRO A O 1
ATOM 782 N N . LEU A 1 102 ? -1.988 -27.531 -21.844 1 97.38 102 LEU A N 1
ATOM 783 C CA . LEU A 1 102 ? -0.643 -27.031 -22.094 1 97.38 102 LEU A CA 1
ATOM 784 C C . LEU A 1 102 ? -0.58 -26.297 -23.438 1 97.38 102 LEU A C 1
ATOM 786 O O . LEU A 1 102 ? 0.147 -25.312 -23.578 1 97.38 102 LEU A O 1
ATOM 790 N N . LYS A 1 103 ? -1.328 -26.781 -24.375 1 96.69 103 LYS A N 1
ATOM 791 C CA . LYS A 1 103 ? -1.384 -26.172 -25.703 1 96.69 103 LYS A CA 1
ATOM 792 C C . LYS A 1 103 ? -1.774 -24.703 -25.609 1 96.69 103 LYS A C 1
ATOM 794 O O . LYS A 1 103 ? -1.252 -23.875 -26.359 1 96.69 103 LYS A O 1
ATOM 799 N N . LYS A 1 104 ? -2.678 -24.406 -24.75 1 95.69 104 LYS A N 1
ATOM 800 C CA . LYS A 1 104 ? -3.145 -23.031 -24.609 1 95.69 104 LYS A CA 1
ATOM 801 C C . LYS A 1 104 ? -2.037 -22.141 -24.062 1 95.69 104 LYS A C 1
ATOM 803 O O . LYS A 1 104 ? -1.857 -21.016 -24.547 1 95.69 104 LYS A O 1
ATOM 808 N N . THR A 1 105 ? -1.355 -22.609 -23.094 1 95.56 105 THR A N 1
ATOM 809 C CA . THR A 1 105 ? -0.227 -21.859 -22.547 1 95.56 105 THR A CA 1
ATOM 810 C C . THR A 1 105 ? 0.829 -21.609 -23.625 1 95.56 105 THR A C 1
ATOM 812 O O . THR A 1 105 ? 1.374 -20.516 -23.734 1 95.56 105 THR A O 1
ATOM 815 N N . LEU A 1 106 ? 1.12 -22.625 -24.406 1 97 106 LEU A N 1
ATOM 816 C CA . LEU A 1 106 ? 2.084 -22.5 -25.5 1 97 106 LEU A CA 1
ATOM 817 C C . LEU A 1 106 ? 1.622 -21.469 -26.516 1 97 106 LEU A C 1
ATOM 819 O O . LEU A 1 106 ? 2.396 -20.594 -26.906 1 97 106 LEU A O 1
ATOM 823 N N . LEU A 1 107 ? 0.379 -21.547 -26.891 1 95.12 107 LEU A N 1
ATOM 824 C CA . LEU A 1 107 ? -0.166 -20.594 -27.875 1 95.12 107 LEU A CA 1
ATOM 825 C C . LEU A 1 107 ? -0.04 -19.172 -27.359 1 95.12 107 LEU A C 1
ATOM 827 O O . LEU A 1 107 ? 0.306 -18.266 -28.125 1 95.12 107 LEU A O 1
ATOM 831 N N . TYR A 1 108 ? -0.336 -18.984 -26.094 1 93.69 108 TYR A N 1
ATOM 832 C CA . TYR A 1 108 ? -0.211 -17.656 -25.516 1 93.69 108 TYR A CA 1
ATOM 833 C C . TYR A 1 108 ? 1.192 -17.094 -25.719 1 93.69 108 TYR A C 1
ATOM 835 O O . TYR A 1 108 ? 1.358 -15.984 -26.219 1 93.69 108 TYR A O 1
ATOM 843 N N . TRP A 1 109 ? 2.129 -17.828 -25.406 1 94.56 109 TRP A N 1
ATOM 844 C CA . TRP A 1 109 ? 3.504 -17.344 -25.453 1 94.56 109 TRP A CA 1
ATOM 845 C C . TRP A 1 109 ? 4.039 -17.375 -26.891 1 94.56 109 TRP A C 1
ATOM 847 O O . TRP A 1 109 ? 5.105 -16.828 -27.172 1 94.56 109 TRP A O 1
ATOM 857 N N . MET A 1 110 ? 3.312 -18.047 -27.797 1 92.31 110 MET A N 1
ATOM 858 C CA . MET A 1 110 ? 3.617 -17.984 -29.219 1 92.31 110 MET A CA 1
ATOM 859 C C . MET A 1 110 ? 2.939 -16.797 -29.875 1 92.31 110 MET A C 1
ATOM 861 O O . MET A 1 110 ? 3.053 -16.594 -31.094 1 92.31 110 MET A O 1
ATOM 865 N N . GLY A 1 111 ? 2.174 -16.016 -29.078 1 88.25 111 GLY A N 1
ATOM 866 C CA . GLY A 1 111 ? 1.554 -14.789 -29.578 1 88.25 111 GLY A CA 1
ATOM 867 C C . GLY A 1 111 ? 0.192 -15.023 -30.203 1 88.25 111 GLY A C 1
ATOM 868 O O . GLY A 1 111 ? -0.296 -14.195 -30.969 1 88.25 111 GLY A O 1
ATOM 869 N N . HIS A 1 112 ? -0.348 -16.156 -29.938 1 89.44 112 HIS A N 1
ATOM 870 C CA . HIS A 1 112 ? -1.667 -16.484 -30.469 1 89.44 112 HIS A CA 1
ATOM 871 C C . HIS A 1 112 ? -2.764 -16.141 -29.469 1 89.44 112 HIS A C 1
ATOM 873 O O . HIS A 1 112 ? -2.766 -16.656 -28.344 1 89.44 112 HIS A O 1
ATOM 879 N N . GLU A 1 113 ? -3.74 -15.383 -29.797 1 87 113 GLU A N 1
ATOM 880 C CA . GLU A 1 113 ? -4.766 -14.883 -28.891 1 87 113 GLU A CA 1
ATOM 881 C C . GLU A 1 113 ? -5.625 -16.016 -28.328 1 87 113 GLU A C 1
ATOM 883 O O . GLU A 1 113 ? -6.242 -15.883 -27.281 1 87 113 GLU A O 1
ATOM 888 N N . ASP A 1 114 ? -5.684 -17.062 -29.078 1 88.06 114 ASP A N 1
ATOM 889 C CA . ASP A 1 114 ? -6.441 -18.219 -28.609 1 88.06 114 ASP A CA 1
ATOM 890 C C . ASP A 1 114 ? -5.879 -18.75 -27.297 1 88.06 114 ASP A C 1
ATOM 892 O O . ASP A 1 114 ? -6.574 -19.453 -26.562 1 88.06 114 ASP A O 1
ATOM 896 N N . GLY A 1 115 ? -4.629 -18.469 -27.078 1 90.38 115 GLY A N 1
ATOM 897 C CA . GLY A 1 115 ? -4.016 -18.859 -25.812 1 90.38 115 GLY A CA 1
ATOM 898 C C . GLY A 1 115 ? -4.648 -18.203 -24.609 1 90.38 115 GLY A C 1
ATOM 899 O O . GLY A 1 115 ? -4.543 -18.703 -23.5 1 90.38 115 GLY A O 1
ATOM 900 N N . ASN A 1 116 ? -5.293 -17.141 -24.891 1 87.94 116 ASN A N 1
ATOM 901 C CA . ASN A 1 116 ? -5.891 -16.375 -23.797 1 87.94 116 ASN A CA 1
ATOM 902 C C . ASN A 1 116 ? -7.312 -16.844 -23.5 1 87.94 116 ASN A C 1
ATOM 904 O O . ASN A 1 116 ? -7.93 -16.375 -22.531 1 87.94 116 ASN A O 1
ATOM 908 N N . ARG A 1 117 ? -7.82 -17.656 -24.297 1 89.69 117 ARG A N 1
ATOM 909 C CA . ARG A 1 117 ? -9.164 -18.188 -24.078 1 89.69 117 ARG A CA 1
ATOM 910 C C . ARG A 1 117 ? -9.141 -19.359 -23.094 1 89.69 117 ARG A C 1
ATOM 912 O O . ARG A 1 117 ? -8.984 -20.5 -23.516 1 89.69 117 ARG A O 1
ATOM 919 N N . VAL A 1 118 ? -9.406 -19.062 -21.891 1 90.88 118 VAL A N 1
ATOM 920 C CA . VAL A 1 118 ? -9.414 -20.078 -20.844 1 90.88 118 VAL A CA 1
ATOM 921 C C . VAL A 1 118 ? -10.695 -20.906 -20.922 1 90.88 118 VAL A C 1
ATOM 923 O O . VAL A 1 118 ? -11.789 -20.344 -21.094 1 90.88 118 VAL A O 1
ATOM 926 N N . PRO A 1 119 ? -10.5 -22.188 -20.844 1 91.94 119 PRO A N 1
ATOM 927 C CA . PRO A 1 119 ? -11.711 -23 -20.812 1 91.94 119 PRO A CA 1
ATOM 928 C C . PRO A 1 119 ? -12.672 -22.609 -19.688 1 91.94 119 PRO A C 1
ATOM 930 O O . PRO A 1 119 ? -12.227 -22.266 -18.594 1 91.94 119 PRO A O 1
ATOM 933 N N . GLU A 1 120 ? -13.945 -22.688 -19.922 1 87.25 120 GLU A N 1
ATOM 934 C CA . GLU A 1 120 ? -14.961 -22.219 -18.984 1 87.25 120 GLU A CA 1
ATOM 935 C C . GLU A 1 120 ? -14.906 -23 -17.672 1 87.25 120 GLU A C 1
ATOM 937 O O . GLU A 1 120 ? -15.141 -22.453 -16.594 1 87.25 120 GLU A O 1
ATOM 942 N N . ASP A 1 121 ? -14.547 -24.219 -17.75 1 91.25 121 ASP A N 1
ATOM 943 C CA . ASP A 1 121 ? -14.617 -25.062 -16.578 1 91.25 121 ASP A CA 1
ATOM 944 C C . ASP A 1 121 ? -13.32 -25 -15.773 1 91.25 121 ASP A C 1
ATOM 946 O O . ASP A 1 121 ? -13.219 -25.594 -14.695 1 91.25 121 ASP A O 1
ATOM 950 N N . ALA A 1 122 ? -12.336 -24.203 -16.203 1 95.06 122 ALA A N 1
ATOM 951 C CA . ALA A 1 122 ? -11.047 -24.172 -15.523 1 95.06 122 ALA A CA 1
ATOM 952 C C . ALA A 1 122 ? -11.039 -23.172 -14.375 1 95.06 122 ALA A C 1
ATOM 954 O O . ALA A 1 122 ? -10.258 -23.297 -13.43 1 95.06 122 ALA A O 1
ATOM 955 N N . ASN A 1 123 ? -11.969 -22.094 -14.438 1 97 123 ASN A N 1
ATOM 956 C CA . ASN A 1 123 ? -12.047 -21.047 -13.43 1 97 123 ASN A CA 1
ATOM 957 C C . ASN A 1 123 ? -10.695 -20.375 -13.203 1 97 123 ASN A C 1
ATOM 959 O O . ASN A 1 123 ? -10.234 -20.266 -12.062 1 97 123 ASN A O 1
ATOM 963 N N . VAL A 1 124 ? -10.055 -20.047 -14.281 1 97.69 124 VAL A N 1
ATOM 964 C CA . VAL A 1 124 ? -8.773 -19.344 -14.289 1 97.69 124 VAL A CA 1
ATOM 965 C C . VAL A 1 124 ? -8.922 -18.016 -15.039 1 97.69 124 VAL A C 1
ATOM 967 O O . VAL A 1 124 ? -9.398 -17.984 -16.172 1 97.69 124 VAL A O 1
ATOM 970 N N . PHE A 1 125 ? -8.594 -16.938 -14.383 1 96.56 125 PHE A N 1
ATOM 971 C CA . PHE A 1 125 ? -8.578 -15.633 -15.047 1 96.56 125 PHE A CA 1
ATOM 972 C C . PHE A 1 125 ? -7.445 -15.57 -16.062 1 96.56 125 PHE A C 1
ATOM 974 O O . PHE A 1 125 ? -6.496 -16.344 -16 1 96.56 125 PHE A O 1
ATOM 981 N N . PRO A 1 126 ? -7.605 -14.609 -17.031 1 92.56 126 PRO A N 1
ATOM 982 C CA . PRO A 1 126 ? -6.469 -14.383 -17.938 1 92.56 126 PRO A CA 1
ATOM 983 C C . PRO A 1 126 ? -5.207 -13.953 -17.188 1 92.56 126 PRO A C 1
ATOM 985 O O . PRO A 1 126 ? -5.293 -13.312 -16.141 1 92.56 126 PRO A O 1
ATOM 988 N N . VAL A 1 127 ? -4.156 -14.281 -17.75 1 92.94 127 VAL A N 1
ATOM 989 C CA . VAL A 1 127 ? -2.859 -13.984 -17.156 1 92.94 127 VAL A CA 1
ATOM 990 C C . VAL A 1 127 ? -2.646 -12.469 -17.125 1 92.94 127 VAL A C 1
ATOM 992 O O . VAL A 1 127 ? -3.023 -11.758 -18.062 1 92.94 127 VAL A O 1
ATOM 995 N N . ALA A 1 128 ? -2.1 -12.055 -16.031 1 93 128 ALA A N 1
ATOM 996 C CA . ALA A 1 128 ? -1.692 -10.656 -15.891 1 93 128 ALA A CA 1
ATOM 997 C C . ALA A 1 128 ? -0.179 -10.508 -16.016 1 93 128 ALA A C 1
ATOM 999 O O . ALA A 1 128 ? 0.574 -11.086 -15.227 1 93 128 ALA A O 1
ATOM 1000 N N . VAL A 1 129 ? 0.216 -9.719 -16.969 1 90.44 129 VAL A N 1
ATOM 1001 C CA . VAL A 1 129 ? 1.646 -9.531 -17.188 1 90.44 129 VAL A CA 1
ATOM 1002 C C . VAL A 1 129 ? 2.158 -8.375 -16.344 1 90.44 129 VAL A C 1
ATOM 1004 O O . VAL A 1 129 ? 3.195 -8.492 -15.68 1 90.44 129 VAL A O 1
ATOM 1007 N N . PRO A 1 130 ? 1.402 -7.215 -16.391 1 91.75 130 PRO A N 1
ATOM 1008 C CA . PRO A 1 130 ? 1.832 -6.184 -15.453 1 91.75 130 PRO A CA 1
ATOM 1009 C C . PRO A 1 130 ? 1.683 -6.617 -13.992 1 91.75 130 PRO A C 1
ATOM 1011 O O . PRO A 1 130 ? 0.619 -7.098 -13.594 1 91.75 130 PRO A O 1
ATOM 1014 N N . ILE A 1 131 ? 2.707 -6.371 -13.25 1 91.69 131 ILE A N 1
ATOM 1015 C CA . ILE A 1 131 ? 2.719 -6.914 -11.891 1 91.69 131 ILE A CA 1
ATOM 1016 C C . ILE A 1 131 ? 1.662 -6.211 -11.047 1 91.69 131 ILE A C 1
ATOM 1018 O O . ILE A 1 131 ? 1.448 -5.004 -11.188 1 91.69 131 ILE A O 1
ATOM 1022 N N . ALA A 1 132 ? 0.948 -6.988 -10.234 1 95.38 132 ALA A N 1
ATOM 1023 C CA . ALA A 1 132 ? -0.005 -6.59 -9.203 1 95.38 132 ALA A CA 1
ATOM 1024 C C . ALA A 1 132 ? -1.359 -6.238 -9.812 1 95.38 132 ALA A C 1
ATOM 1026 O O . ALA A 1 132 ? -2.357 -6.125 -9.094 1 95.38 132 ALA A O 1
ATOM 1027 N N . SER A 1 133 ? -1.501 -6.078 -11.102 1 95.75 133 SER A N 1
ATOM 1028 C CA . SER A 1 133 ? -2.758 -5.641 -11.703 1 95.75 133 SER A CA 1
ATOM 1029 C C . SER A 1 133 ? -3.873 -6.648 -11.445 1 95.75 133 SER A C 1
ATOM 1031 O O . SER A 1 133 ? -5.051 -6.285 -11.422 1 95.75 133 SER A O 1
ATOM 1033 N N . GLN A 1 134 ? -3.531 -7.883 -11.25 1 97.25 134 GLN A N 1
ATOM 1034 C CA . GLN A 1 134 ? -4.535 -8.922 -11.039 1 97.25 134 GLN A CA 1
ATOM 1035 C C . GLN A 1 134 ? -5.105 -8.852 -9.625 1 97.25 134 GLN A C 1
ATOM 1037 O O . GLN A 1 134 ? -6.148 -9.445 -9.344 1 97.25 134 GLN A O 1
ATOM 1042 N N . VAL A 1 135 ? -4.449 -8.148 -8.703 1 98.5 135 VAL A N 1
ATOM 1043 C CA . VAL A 1 135 ? -4.852 -8.148 -7.297 1 98.5 135 VAL A CA 1
ATOM 1044 C C . VAL A 1 135 ? -6.227 -7.496 -7.156 1 98.5 135 VAL A C 1
ATOM 1046 O O . VAL A 1 135 ? -7.148 -8.094 -6.594 1 98.5 135 VAL A O 1
ATOM 1049 N N . PRO A 1 136 ? -6.434 -6.234 -7.699 1 98.19 136 PRO A N 1
ATOM 1050 C CA . PRO A 1 136 ? -7.781 -5.668 -7.613 1 98.19 136 PRO A CA 1
ATOM 1051 C C . PRO A 1 136 ? -8.82 -6.504 -8.352 1 98.19 136 PRO A C 1
ATOM 1053 O O . PRO A 1 136 ? -9.992 -6.543 -7.953 1 98.19 136 PRO A O 1
ATOM 1056 N N . HIS A 1 137 ? -8.453 -7.176 -9.469 1 98 137 HIS A N 1
ATOM 1057 C CA . HIS A 1 137 ? -9.375 -8.047 -10.188 1 98 137 HIS A CA 1
ATOM 1058 C C . HIS A 1 137 ? -9.852 -9.195 -9.297 1 98 137 HIS A C 1
ATOM 1060 O O . HIS A 1 137 ? -11.047 -9.508 -9.273 1 98 137 HIS A O 1
ATOM 1066 N N . ALA A 1 138 ? -8.898 -9.82 -8.633 1 98.69 138 ALA A N 1
ATOM 1067 C CA . ALA A 1 138 ? -9.227 -10.93 -7.734 1 98.69 138 ALA A CA 1
ATOM 1068 C C . ALA A 1 138 ? -10.188 -10.477 -6.633 1 98.69 138 ALA A C 1
ATOM 1070 O O . ALA A 1 138 ? -11.18 -11.141 -6.355 1 98.69 138 ALA A O 1
ATOM 1071 N N . THR A 1 139 ? -9.836 -9.359 -6.008 1 98.56 139 THR A N 1
ATOM 1072 C CA . THR A 1 139 ? -10.648 -8.82 -4.918 1 98.56 139 THR A CA 1
ATOM 1073 C C . THR A 1 139 ? -12.039 -8.461 -5.41 1 98.56 139 THR A C 1
ATOM 1075 O O . THR A 1 139 ? -13.039 -8.758 -4.75 1 98.56 139 THR A O 1
ATOM 1078 N N . GLY A 1 140 ? -12.078 -7.723 -6.559 1 98.44 140 GLY A N 1
ATOM 1079 C CA . GLY A 1 140 ? -13.367 -7.375 -7.133 1 98.44 140 GLY A CA 1
ATOM 1080 C C . GLY A 1 140 ? -14.219 -8.586 -7.461 1 98.44 140 GLY A C 1
ATOM 1081 O O . GLY A 1 140 ? -15.414 -8.602 -7.172 1 98.44 140 GLY A O 1
ATOM 1082 N N . ALA A 1 141 ? -13.625 -9.57 -8.102 1 98.44 141 ALA A N 1
ATOM 1083 C CA . ALA A 1 141 ? -14.344 -10.789 -8.469 1 98.44 141 ALA A CA 1
ATOM 1084 C C . ALA A 1 141 ? -14.828 -11.539 -7.23 1 98.44 141 ALA A C 1
ATOM 1086 O O . ALA A 1 141 ? -15.953 -12.039 -7.203 1 98.44 141 ALA A O 1
ATOM 1087 N N . ALA A 1 142 ? -13.977 -11.656 -6.254 1 98.56 142 ALA A N 1
ATOM 1088 C CA . ALA A 1 142 ? -14.352 -12.312 -5 1 98.56 142 ALA A CA 1
ATOM 1089 C C . ALA A 1 142 ? -15.523 -11.586 -4.336 1 98.56 142 ALA A C 1
ATOM 1091 O O . ALA A 1 142 ? -16.438 -12.227 -3.811 1 98.56 142 ALA A O 1
ATOM 1092 N N . TRP A 1 143 ? -15.43 -10.273 -4.316 1 98.12 143 TRP A N 1
ATOM 1093 C CA . TRP A 1 143 ? -16.516 -9.477 -3.748 1 98.12 143 TRP A CA 1
ATOM 1094 C C . TRP A 1 143 ? -17.828 -9.727 -4.484 1 98.12 143 TRP A C 1
ATOM 1096 O O . TRP A 1 143 ? -18.875 -9.875 -3.859 1 98.12 143 TRP A O 1
ATOM 1106 N N . ALA A 1 144 ? -17.75 -9.734 -5.855 1 97.94 144 ALA A N 1
ATOM 1107 C CA . ALA A 1 144 ? -18.922 -10.016 -6.672 1 97.94 144 ALA A CA 1
ATOM 1108 C C . ALA A 1 144 ? -19.516 -11.375 -6.328 1 97.94 144 ALA A C 1
ATOM 1110 O O . ALA A 1 144 ? -20.734 -11.523 -6.207 1 97.94 144 ALA A O 1
ATOM 1111 N N . SER A 1 145 ? -18.656 -12.391 -6.234 1 97.31 145 SER A N 1
ATOM 1112 C CA . SER A 1 145 ? -19.109 -13.734 -5.879 1 97.31 145 SER A CA 1
ATOM 1113 C C . SER A 1 145 ? -19.828 -13.742 -4.531 1 97.31 145 SER A C 1
ATOM 1115 O O . SER A 1 145 ? -20.891 -14.344 -4.391 1 97.31 145 SER A O 1
ATOM 1117 N N . LYS A 1 146 ? -19.234 -13.102 -3.547 1 95.88 146 LYS A N 1
ATOM 1118 C CA . LYS A 1 146 ? -19.828 -12.969 -2.221 1 95.88 146 LYS A CA 1
ATOM 1119 C C . LYS A 1 146 ? -21.203 -12.312 -2.295 1 95.88 146 LYS A C 1
ATOM 1121 O O . LYS A 1 146 ? -22.156 -12.789 -1.679 1 95.88 146 LYS A O 1
ATOM 1126 N N . LEU A 1 147 ? -21.312 -11.242 -3.006 1 96.81 147 LEU A N 1
ATOM 1127 C CA . LEU A 1 147 ? -22.562 -10.5 -3.135 1 96.81 147 LEU A CA 1
ATOM 1128 C C . LEU A 1 147 ? -23.641 -11.352 -3.793 1 96.81 147 LEU A C 1
ATOM 1130 O O . LEU A 1 147 ? -24.828 -11.164 -3.529 1 96.81 147 LEU A O 1
ATOM 1134 N N . GLN A 1 148 ? -23.203 -12.289 -4.609 1 97.19 148 GLN A N 1
ATOM 1135 C CA . GLN A 1 148 ? -24.125 -13.188 -5.289 1 97.19 148 GLN A CA 1
ATOM 1136 C C . GLN A 1 148 ? -24.484 -14.383 -4.41 1 97.19 148 GLN A C 1
ATOM 1138 O O . GLN A 1 148 ? -25.312 -15.211 -4.785 1 97.19 148 GLN A O 1
ATOM 1143 N N . GLY A 1 149 ? -23.844 -14.516 -3.293 1 95.25 149 GLY A N 1
ATOM 1144 C CA . GLY A 1 149 ? -24.141 -15.586 -2.354 1 95.25 149 GLY A CA 1
ATOM 1145 C C . GLY A 1 149 ? -23.406 -16.875 -2.666 1 95.25 149 GLY A C 1
ATOM 1146 O O . GLY A 1 149 ? -23.766 -17.938 -2.17 1 95.25 149 GLY A O 1
ATOM 1147 N N . ASN A 1 150 ? -22.391 -16.797 -3.547 1 95 150 ASN A N 1
ATOM 1148 C CA . ASN A 1 150 ? -21.578 -17.969 -3.855 1 95 150 ASN A CA 1
ATOM 1149 C C . ASN A 1 150 ? -20.547 -18.234 -2.77 1 95 150 ASN A C 1
ATOM 1151 O O . ASN A 1 150 ? -20.266 -17.359 -1.949 1 95 150 ASN A O 1
ATOM 1155 N N . ASP A 1 151 ? -19.969 -19.391 -2.768 1 93 151 ASP A N 1
ATOM 1156 C CA . ASP A 1 151 ? -18.969 -19.797 -1.777 1 93 151 ASP A CA 1
ATOM 1157 C C . ASP A 1 151 ? -17.594 -19.953 -2.416 1 93 151 ASP A C 1
ATOM 1159 O O . ASP A 1 151 ? -16.734 -20.625 -1.859 1 93 151 ASP A O 1
ATOM 1163 N N . ASP A 1 152 ? -17.406 -19.344 -3.523 1 96.5 152 ASP A N 1
ATOM 1164 C CA . ASP A 1 152 ? -16.156 -19.453 -4.262 1 96.5 152 ASP A CA 1
ATOM 1165 C C . ASP A 1 152 ? -15.016 -18.75 -3.529 1 96.5 152 ASP A C 1
ATOM 1167 O O . ASP A 1 152 ? -15.227 -17.688 -2.936 1 96.5 152 ASP A O 1
ATOM 1171 N N . VAL A 1 153 ? -13.898 -19.375 -3.578 1 98.56 153 VAL A N 1
ATOM 1172 C CA . VAL A 1 153 ? -12.672 -18.734 -3.105 1 98.56 153 VAL A CA 1
ATOM 1173 C C . VAL A 1 153 ? -11.797 -18.344 -4.297 1 98.56 153 VAL A C 1
ATOM 1175 O O . VAL A 1 153 ? -11.781 -19.047 -5.312 1 98.56 153 VAL A O 1
ATOM 1178 N N . PHE A 1 154 ? -11.188 -17.188 -4.188 1 98.81 154 PHE A N 1
ATOM 1179 C CA . PHE A 1 154 ? -10.32 -16.672 -5.246 1 98.81 154 PHE A CA 1
ATOM 1180 C C . PHE A 1 154 ? -8.867 -16.656 -4.789 1 98.81 154 PHE A C 1
ATOM 1182 O O . PHE A 1 154 ? -8.523 -15.93 -3.852 1 98.81 154 PHE A O 1
ATOM 1189 N N . LEU A 1 155 ? -8.039 -17.453 -5.379 1 98.88 155 LEU A N 1
ATOM 1190 C CA . LEU A 1 155 ? -6.605 -17.469 -5.125 1 98.88 155 LEU A CA 1
ATOM 1191 C C . LEU A 1 155 ? -5.863 -16.578 -6.113 1 98.88 155 LEU A C 1
ATOM 1193 O O . LEU A 1 155 ? -5.812 -16.875 -7.309 1 98.88 155 LEU A O 1
ATOM 1197 N N . CYS A 1 156 ? -5.297 -15.523 -5.633 1 98.88 156 CYS A N 1
ATOM 1198 C CA . CYS A 1 156 ? -4.59 -14.555 -6.453 1 98.88 156 CYS A CA 1
ATOM 1199 C C . CYS A 1 156 ? -3.082 -14.711 -6.312 1 98.88 156 CYS A C 1
ATOM 1201 O O . CYS A 1 156 ? -2.531 -14.523 -5.227 1 98.88 156 CYS A O 1
ATOM 1203 N N . TYR A 1 157 ? -2.436 -15.008 -7.43 1 98.75 157 TYR A N 1
ATOM 1204 C CA . TYR A 1 157 ? -0.985 -15.164 -7.418 1 98.75 157 TYR A CA 1
ATOM 1205 C C . TYR A 1 157 ? -0.291 -13.867 -7.816 1 98.75 157 TYR A C 1
ATOM 1207 O O . TYR A 1 157 ? -0.742 -13.172 -8.727 1 98.75 157 TYR A O 1
ATOM 1215 N N . PHE A 1 158 ? 0.761 -13.555 -7.137 1 98.44 158 PHE A N 1
ATOM 1216 C CA . PHE A 1 158 ? 1.642 -12.469 -7.543 1 98.44 158 PHE A CA 1
ATOM 1217 C C . PHE A 1 158 ? 3.043 -12.664 -6.977 1 98.44 158 PHE A C 1
ATOM 1219 O O . PHE A 1 158 ? 3.25 -13.508 -6.102 1 98.44 158 PHE A O 1
ATOM 1226 N N . GLY A 1 159 ? 3.98 -12.023 -7.555 1 97.56 159 GLY A N 1
ATOM 1227 C CA . GLY A 1 159 ? 5.359 -12.125 -7.105 1 97.56 159 GLY A CA 1
ATOM 1228 C C . GLY A 1 159 ? 5.695 -11.156 -5.988 1 97.56 159 GLY A C 1
ATOM 1229 O O . GLY A 1 159 ? 4.887 -10.281 -5.648 1 97.56 159 GLY A O 1
ATOM 1230 N N . ASP A 1 160 ? 6.898 -11.367 -5.391 1 97.44 160 ASP A N 1
ATOM 1231 C CA . ASP A 1 160 ? 7.383 -10.484 -4.336 1 97.44 160 ASP A CA 1
ATOM 1232 C C . ASP A 1 160 ? 7.461 -9.039 -4.824 1 97.44 160 ASP A C 1
ATOM 1234 O O . ASP A 1 160 ? 7.109 -8.109 -4.094 1 97.44 160 ASP A O 1
ATOM 1238 N N . GLY A 1 161 ? 7.91 -8.844 -6.027 1 96.62 161 GLY A N 1
ATOM 1239 C CA . GLY A 1 161 ? 7.984 -7.492 -6.566 1 96.62 161 GLY A CA 1
ATOM 1240 C C . GLY A 1 161 ? 6.641 -6.789 -6.598 1 96.62 161 GLY A C 1
ATOM 1241 O O . GLY A 1 161 ? 6.574 -5.566 -6.43 1 96.62 161 GLY A O 1
ATOM 1242 N N . ALA A 1 162 ? 5.609 -7.523 -6.832 1 97.38 162 ALA A N 1
ATOM 1243 C CA . ALA A 1 162 ? 4.258 -6.973 -6.91 1 97.38 162 ALA A CA 1
ATOM 1244 C C . ALA A 1 162 ? 3.834 -6.363 -5.578 1 97.38 162 ALA A C 1
ATOM 1246 O O . ALA A 1 162 ? 2.973 -5.48 -5.539 1 97.38 162 ALA A O 1
ATOM 1247 N N . THR A 1 163 ? 4.406 -6.762 -4.461 1 97.88 163 THR A N 1
ATOM 1248 C CA . THR A 1 163 ? 4.012 -6.297 -3.137 1 97.88 163 THR A CA 1
ATOM 1249 C C . THR A 1 163 ? 4.453 -4.852 -2.92 1 97.88 163 THR A C 1
ATOM 1251 O O . TH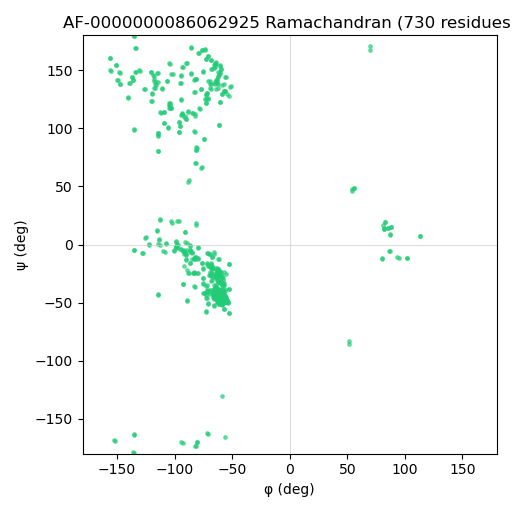R A 1 163 ? 4.086 -4.227 -1.924 1 97.88 163 THR A O 1
ATOM 1254 N N . SER A 1 164 ? 5.203 -4.285 -3.812 1 96.31 164 SER A N 1
ATOM 1255 C CA . SER A 1 164 ? 5.672 -2.906 -3.709 1 96.31 164 SER A CA 1
ATOM 1256 C C . SER A 1 164 ? 4.809 -1.963 -4.539 1 96.31 164 SER A C 1
ATOM 1258 O O . SER A 1 164 ? 5.016 -0.748 -4.527 1 96.31 164 SER A O 1
ATOM 1260 N N . GLU A 1 165 ? 3.83 -2.506 -5.25 1 96.06 165 GLU A N 1
ATOM 1261 C CA . GLU A 1 165 ? 2.998 -1.721 -6.156 1 96.06 165 GLU A CA 1
ATOM 1262 C C . GLU A 1 165 ? 1.73 -1.233 -5.461 1 96.06 165 GLU A C 1
ATOM 1264 O O . GLU A 1 165 ? 1.214 -1.9 -4.562 1 96.06 165 GLU A O 1
ATOM 1269 N N . GLY A 1 166 ? 1.169 -0.118 -5.902 1 97.44 166 GLY A N 1
ATOM 1270 C CA . GLY A 1 166 ? -0.045 0.454 -5.344 1 97.44 166 GLY A CA 1
ATOM 1271 C C . GLY A 1 166 ? -1.25 -0.458 -5.473 1 97.44 166 GLY A C 1
ATOM 1272 O O . GLY A 1 166 ? -2.088 -0.522 -4.574 1 97.44 166 GLY A O 1
ATOM 1273 N N . ASP A 1 167 ? -1.38 -1.163 -6.57 1 97.88 167 ASP A N 1
ATOM 1274 C CA . ASP A 1 167 ? -2.502 -2.068 -6.805 1 97.88 167 ASP A CA 1
ATOM 1275 C C . ASP A 1 167 ? -2.566 -3.148 -5.727 1 97.88 167 ASP A C 1
ATOM 1277 O O . ASP A 1 167 ? -3.654 -3.559 -5.316 1 97.88 167 ASP A O 1
ATOM 1281 N N . PHE A 1 168 ? -1.361 -3.584 -5.355 1 98.56 168 PHE A N 1
ATOM 1282 C CA . PHE A 1 168 ? -1.286 -4.547 -4.266 1 98.56 168 PHE A CA 1
ATOM 1283 C C . PHE A 1 168 ? -1.929 -3.988 -3.002 1 98.56 168 PHE A C 1
ATOM 1285 O O . PHE A 1 168 ? -2.811 -4.621 -2.416 1 98.56 168 PHE A O 1
ATOM 1292 N N . HIS A 1 169 ? -1.542 -2.812 -2.633 1 98.5 169 HIS A N 1
ATOM 1293 C CA . HIS A 1 169 ? -2.008 -2.125 -1.434 1 98.5 169 HIS A CA 1
ATOM 1294 C C . HIS A 1 169 ? -3.514 -1.889 -1.484 1 98.5 169 HIS A C 1
ATOM 1296 O O . HIS A 1 169 ? -4.227 -2.203 -0.53 1 98.5 169 HIS A O 1
ATOM 1302 N N . GLU A 1 170 ? -3.982 -1.346 -2.52 1 98.25 170 GLU A N 1
ATOM 1303 C CA . GLU A 1 170 ? -5.391 -0.99 -2.666 1 98.25 170 GLU A CA 1
ATOM 1304 C C . GLU A 1 170 ? -6.273 -2.234 -2.705 1 98.25 170 GLU A C 1
ATOM 1306 O O . GLU A 1 170 ? -7.352 -2.258 -2.104 1 98.25 170 GLU A O 1
ATOM 1311 N N . GLY A 1 171 ? -5.812 -3.275 -3.461 1 98.56 171 GLY A N 1
ATOM 1312 C CA . GLY A 1 171 ? -6.566 -4.516 -3.535 1 98.56 171 GLY A CA 1
ATOM 1313 C C . GLY A 1 171 ? -6.715 -5.203 -2.191 1 98.56 171 GLY A C 1
ATOM 1314 O O . GLY A 1 171 ? -7.809 -5.656 -1.839 1 98.56 171 GLY A O 1
ATOM 1315 N N . LEU A 1 172 ? -5.59 -5.336 -1.441 1 98.69 172 LEU A N 1
ATOM 1316 C CA . LEU A 1 172 ? -5.645 -5.996 -0.143 1 98.69 172 LEU A CA 1
ATOM 1317 C C . LEU A 1 172 ? -6.473 -5.184 0.848 1 98.69 172 LEU A C 1
ATOM 1319 O O . LEU A 1 172 ? -7.211 -5.75 1.658 1 98.69 172 LEU A O 1
ATOM 1323 N N . ASN A 1 173 ? -6.316 -3.824 0.835 1 98.25 173 ASN A N 1
ATOM 1324 C CA . ASN A 1 173 ? -7.125 -2.977 1.706 1 98.25 173 ASN A CA 1
ATOM 1325 C C . ASN A 1 173 ? -8.617 -3.186 1.466 1 98.25 173 ASN A C 1
ATOM 1327 O O . ASN A 1 173 ? -9.391 -3.316 2.416 1 98.25 173 ASN A O 1
ATOM 1331 N N . PHE A 1 174 ? -9.016 -3.191 0.221 1 97.75 174 PHE A N 1
ATOM 1332 C CA . PHE A 1 174 ? -10.406 -3.426 -0.152 1 97.75 174 PHE A CA 1
ATOM 1333 C C . PHE A 1 174 ? -10.883 -4.789 0.342 1 97.75 174 PHE A C 1
ATOM 1335 O O . PHE A 1 174 ? -11.992 -4.914 0.856 1 97.75 174 PHE A O 1
ATOM 1342 N N . ALA A 1 175 ? -10.031 -5.797 0.161 1 98.44 175 ALA A N 1
ATOM 1343 C CA . ALA A 1 175 ? -10.367 -7.152 0.59 1 98.44 175 ALA A CA 1
ATOM 1344 C C . ALA A 1 175 ? -10.633 -7.199 2.094 1 98.44 175 ALA A C 1
ATOM 1346 O O . ALA A 1 175 ? -11.555 -7.883 2.545 1 98.44 175 ALA A O 1
ATOM 1347 N N . GLY A 1 176 ? -9.781 -6.559 2.889 1 96.94 176 GLY A N 1
ATOM 1348 C CA . GLY A 1 176 ? -9.984 -6.484 4.328 1 96.94 176 GLY A CA 1
ATOM 1349 C C . GLY A 1 176 ? -11.297 -5.824 4.707 1 96.94 176 GLY A C 1
ATOM 1350 O O . GLY A 1 176 ? -12.062 -6.367 5.512 1 96.94 176 GLY A O 1
ATOM 1351 N N . VAL A 1 177 ? -11.586 -4.703 4.098 1 96.38 177 VAL A N 1
ATOM 1352 C CA . VAL A 1 177 ? -12.75 -3.885 4.434 1 96.38 177 VAL A CA 1
ATOM 1353 C C . VAL A 1 177 ? -14.031 -4.645 4.098 1 96.38 177 VAL A C 1
ATOM 1355 O O . VAL A 1 177 ? -14.969 -4.68 4.895 1 96.38 177 VAL A O 1
ATOM 1358 N N . PHE A 1 178 ? -14.016 -5.254 2.969 1 96 178 PHE A N 1
ATOM 1359 C CA . PHE A 1 178 ? -15.242 -5.887 2.494 1 96 178 PHE A CA 1
ATOM 1360 C C . PHE A 1 178 ? -15.25 -7.371 2.826 1 96 178 PHE A C 1
ATOM 1362 O O . PHE A 1 178 ? -16.172 -8.094 2.451 1 96 178 PHE A O 1
ATOM 1369 N N . ASP A 1 179 ? -14.156 -7.84 3.482 1 97 179 ASP A N 1
ATOM 1370 C CA . ASP A 1 179 ? -14.055 -9.211 3.973 1 97 179 ASP A CA 1
ATOM 1371 C C . ASP A 1 179 ? -14.273 -10.219 2.842 1 97 179 ASP A C 1
ATOM 1373 O O . ASP A 1 179 ? -15.117 -11.109 2.949 1 97 179 ASP A O 1
ATOM 1377 N N . THR A 1 180 ? -13.562 -9.984 1.733 1 97.88 180 THR A N 1
ATOM 1378 C CA . THR A 1 180 ? -13.758 -10.812 0.549 1 97.88 180 THR A CA 1
ATOM 1379 C C . THR A 1 180 ? -13.102 -12.18 0.73 1 97.88 180 THR A C 1
ATOM 1381 O O . THR A 1 180 ? -12.109 -12.305 1.456 1 97.88 180 THR A O 1
ATOM 1384 N N . PRO A 1 181 ? -13.664 -13.242 0.116 1 98.5 181 PRO A N 1
ATOM 1385 C CA . PRO A 1 181 ? -13.07 -14.578 0.181 1 98.5 181 PRO A CA 1
ATOM 1386 C C . PRO A 1 181 ? -11.859 -14.734 -0.739 1 98.5 181 PRO A C 1
ATOM 1388 O O . PRO A 1 181 ? -11.875 -15.562 -1.651 1 98.5 181 PRO A O 1
ATOM 1391 N N . THR A 1 182 ? -10.844 -14.055 -0.457 1 98.69 182 THR A N 1
ATOM 1392 C CA . THR A 1 182 ? -9.641 -14.016 -1.285 1 98.69 182 THR A CA 1
ATOM 1393 C C . THR A 1 182 ? -8.438 -14.562 -0.524 1 98.69 182 THR A C 1
ATOM 1395 O O . THR A 1 182 ? -8.258 -14.258 0.656 1 98.69 182 THR A O 1
ATOM 1398 N N . VAL A 1 183 ? -7.695 -15.367 -1.133 1 98.88 183 VAL A N 1
ATOM 1399 C CA . VAL A 1 183 ? -6.375 -15.781 -0.667 1 98.88 183 VAL A CA 1
ATOM 1400 C C . VAL A 1 183 ? -5.293 -15.164 -1.554 1 98.88 183 VAL A C 1
ATOM 1402 O O . VAL A 1 183 ? -5.234 -15.453 -2.752 1 98.88 183 VAL A O 1
ATOM 1405 N N . PHE A 1 184 ? -4.535 -14.305 -0.97 1 98.94 184 PHE A N 1
ATOM 1406 C CA . PHE A 1 184 ? -3.422 -13.68 -1.675 1 98.94 184 PHE A CA 1
ATOM 1407 C C . PHE A 1 184 ? -2.158 -14.523 -1.548 1 98.94 184 PHE A C 1
ATOM 1409 O O . PHE A 1 184 ? -1.588 -14.641 -0.461 1 98.94 184 PHE A O 1
ATOM 1416 N N . PHE A 1 185 ? -1.687 -15.055 -2.621 1 98.94 185 PHE A N 1
ATOM 1417 C CA . PHE A 1 185 ? -0.552 -15.969 -2.65 1 98.94 185 PHE A CA 1
ATOM 1418 C C . PHE A 1 185 ? 0.667 -15.297 -3.273 1 98.94 185 PHE A C 1
ATOM 1420 O O . PHE A 1 185 ? 0.774 -15.211 -4.5 1 98.94 185 PHE A O 1
ATOM 1427 N N . CYS A 1 186 ? 1.589 -14.922 -2.441 1 98.75 186 CYS A N 1
ATOM 1428 C CA . CYS A 1 186 ? 2.803 -14.25 -2.885 1 98.75 186 CYS A CA 1
ATOM 1429 C C . CYS A 1 186 ? 3.914 -15.25 -3.168 1 98.75 186 CYS A C 1
ATOM 1431 O O . CYS A 1 186 ? 4.426 -15.891 -2.25 1 98.75 186 CYS A O 1
ATOM 1433 N N . ASN A 1 187 ? 4.223 -15.383 -4.441 1 98.38 187 ASN A N 1
ATOM 1434 C CA . ASN A 1 187 ? 5.418 -16.125 -4.82 1 98.38 187 ASN A CA 1
ATOM 1435 C C . ASN A 1 187 ? 6.688 -15.336 -4.543 1 98.38 187 ASN A C 1
ATOM 1437 O O . ASN A 1 187 ? 7.164 -14.594 -5.406 1 98.38 187 ASN A O 1
ATOM 1441 N N . ASN A 1 188 ? 7.23 -15.516 -3.375 1 98.19 188 ASN A N 1
ATOM 1442 C CA . ASN A 1 188 ? 8.5 -14.867 -3.057 1 98.19 188 ASN A CA 1
ATOM 1443 C C . ASN A 1 188 ? 9.688 -15.648 -3.621 1 98.19 188 ASN A C 1
ATOM 1445 O O . ASN A 1 188 ? 10.359 -16.375 -2.891 1 98.19 188 ASN A O 1
ATOM 1449 N N . ASN A 1 189 ? 9.914 -15.422 -4.875 1 96.69 189 ASN A N 1
ATOM 1450 C CA . ASN A 1 189 ? 11.008 -16.125 -5.52 1 96.69 189 ASN A CA 1
ATOM 1451 C C . ASN A 1 189 ? 12.312 -15.344 -5.441 1 96.69 189 ASN A C 1
ATOM 1453 O O . ASN A 1 189 ? 13.242 -15.594 -6.211 1 96.69 189 ASN A O 1
ATOM 1457 N N . GLN A 1 190 ? 12.336 -14.281 -4.625 1 95.19 190 GLN A N 1
ATOM 1458 C CA . GLN A 1 190 ? 13.508 -13.547 -4.145 1 95.19 190 GLN A CA 1
ATOM 1459 C C . GLN A 1 190 ? 13.922 -12.461 -5.137 1 95.19 190 GLN A C 1
ATOM 1461 O O . GLN A 1 190 ? 14.789 -11.641 -4.836 1 95.19 190 GLN A O 1
ATOM 1466 N N . TRP A 1 191 ? 13.258 -12.398 -6.324 1 91.88 191 TRP A N 1
ATOM 1467 C CA . TRP A 1 191 ? 13.75 -11.477 -7.34 1 91.88 191 TRP A CA 1
ATOM 1468 C C . TRP A 1 191 ? 12.594 -10.797 -8.07 1 91.88 191 TRP A C 1
ATOM 1470 O O . TRP A 1 191 ? 11.727 -11.469 -8.625 1 91.88 191 TRP A O 1
ATOM 1480 N N . ALA A 1 192 ? 12.609 -9.516 -8.109 1 90.56 192 ALA A N 1
ATOM 1481 C CA . ALA A 1 192 ? 11.773 -8.719 -9 1 90.56 192 ALA A CA 1
ATOM 1482 C C . ALA A 1 192 ? 12.539 -8.328 -10.266 1 90.56 192 ALA A C 1
ATOM 1484 O O . ALA A 1 192 ? 13.172 -7.273 -10.312 1 90.56 192 ALA A O 1
ATOM 1485 N N . ILE A 1 193 ? 12.344 -9.062 -11.281 1 87.31 193 ILE A N 1
ATOM 1486 C CA . ILE A 1 193 ? 13.148 -9 -12.492 1 87.31 193 ILE A CA 1
ATOM 1487 C C . ILE A 1 193 ? 14.625 -9.102 -12.141 1 87.31 193 ILE A C 1
ATOM 1489 O O . ILE A 1 193 ? 15.211 -10.188 -12.172 1 87.31 193 ILE A O 1
ATOM 1493 N N . SER A 1 194 ? 15.281 -7.957 -11.797 1 86.06 194 SER A N 1
ATOM 1494 C CA . SER A 1 194 ? 16.703 -7.941 -11.477 1 86.06 194 SER A CA 1
ATOM 1495 C C . SER A 1 194 ? 16.953 -7.332 -10.094 1 86.06 194 SER A C 1
ATOM 1497 O O . SER A 1 194 ? 18.109 -7.121 -9.703 1 86.06 194 SER A O 1
ATOM 1499 N N . VAL A 1 195 ? 15.977 -7.039 -9.367 1 89.75 195 VAL A N 1
ATOM 1500 C CA . VAL A 1 195 ? 16.094 -6.41 -8.055 1 89.75 195 VAL A CA 1
ATOM 1501 C C . VAL A 1 195 ? 15.844 -7.449 -6.965 1 89.75 195 VAL A C 1
ATOM 1503 O O . VAL A 1 195 ? 14.758 -8.039 -6.891 1 89.75 195 VAL A O 1
ATOM 1506 N N . PRO A 1 196 ? 16.875 -7.688 -6.152 1 92.25 196 PRO A N 1
ATOM 1507 C CA . PRO A 1 196 ? 16.672 -8.656 -5.07 1 92.25 196 PRO A CA 1
ATOM 1508 C C . PRO A 1 196 ? 15.641 -8.18 -4.043 1 92.25 196 PRO A C 1
ATOM 1510 O O . PRO A 1 196 ? 15.438 -6.977 -3.879 1 92.25 196 PRO A O 1
ATOM 1513 N N . ARG A 1 197 ? 15.031 -9.062 -3.379 1 90.75 197 ARG A N 1
ATOM 1514 C CA . ARG A 1 197 ? 13.961 -8.797 -2.418 1 90.75 197 ARG A CA 1
ATOM 1515 C C . ARG A 1 197 ? 14.398 -7.762 -1.391 1 90.75 197 ARG A C 1
ATOM 1517 O O . ARG A 1 197 ? 13.625 -6.863 -1.044 1 90.75 197 ARG A O 1
ATOM 1524 N N . GLU A 1 198 ? 15.625 -7.777 -0.936 1 89.25 198 GLU A N 1
ATOM 1525 C CA . GLU A 1 198 ? 16.094 -6.906 0.133 1 89.25 198 GLU A CA 1
ATOM 1526 C C . GLU A 1 198 ? 16.219 -5.461 -0.343 1 89.25 198 GLU A C 1
ATOM 1528 O O . GLU A 1 198 ? 16.281 -4.539 0.47 1 89.25 198 GLU A O 1
ATOM 1533 N N . ARG A 1 199 ? 16.219 -5.285 -1.646 1 92.19 199 ARG A N 1
ATOM 1534 C CA . ARG A 1 199 ? 16.312 -3.939 -2.199 1 92.19 199 ARG A CA 1
ATOM 1535 C C . ARG A 1 199 ? 14.938 -3.438 -2.639 1 92.19 199 ARG A C 1
ATOM 1537 O O . ARG A 1 199 ? 14.789 -2.277 -3.031 1 92.19 199 ARG A O 1
ATOM 1544 N N . GLN A 1 200 ? 14.055 -4.34 -2.521 1 92.75 200 GLN A N 1
ATOM 1545 C CA . GLN A 1 200 ? 12.703 -3.992 -2.934 1 92.75 200 GLN A CA 1
ATOM 1546 C C . GLN A 1 200 ? 11.883 -3.479 -1.754 1 92.75 200 GLN A C 1
ATOM 1548 O O . GLN A 1 200 ? 10.961 -2.682 -1.934 1 92.75 200 GLN A O 1
ATOM 1553 N N . THR A 1 201 ? 12.078 -3.943 -0.663 1 94.94 201 THR A N 1
ATOM 1554 C CA . THR A 1 201 ? 11.336 -3.59 0.541 1 94.94 201 THR A CA 1
ATOM 1555 C C . THR A 1 201 ? 12.164 -3.859 1.79 1 94.94 201 THR A C 1
ATOM 1557 O O . THR A 1 201 ? 13 -4.77 1.806 1 94.94 201 THR A O 1
ATOM 1560 N N . ARG A 1 202 ? 11.93 -3.07 2.822 1 93.94 202 ARG A N 1
ATOM 1561 C CA . ARG A 1 202 ? 12.664 -3.213 4.078 1 93.94 202 ARG A CA 1
ATOM 1562 C C . ARG A 1 202 ? 11.938 -4.16 5.027 1 93.94 202 ARG A C 1
ATOM 1564 O O . ARG A 1 202 ? 12.469 -4.52 6.082 1 93.94 202 ARG A O 1
ATOM 1571 N N . SER A 1 203 ? 10.742 -4.57 4.668 1 95 203 SER A N 1
ATOM 1572 C CA . SER A 1 203 ? 10 -5.492 5.523 1 95 203 SER A CA 1
ATOM 1573 C C . SER A 1 203 ? 10.781 -6.785 5.75 1 95 203 SER A C 1
ATOM 1575 O O . SER A 1 203 ? 11.375 -7.328 4.816 1 95 203 SER A O 1
ATOM 1577 N N . ALA A 1 204 ? 10.781 -7.27 6.973 1 95 204 ALA A N 1
ATOM 1578 C CA . ALA A 1 204 ? 11.469 -8.516 7.277 1 95 204 ALA A CA 1
ATOM 1579 C C . ALA A 1 204 ? 10.82 -9.695 6.555 1 95 204 ALA A C 1
ATOM 1581 O O . ALA A 1 204 ? 11.508 -10.602 6.086 1 95 204 ALA A O 1
ATOM 1582 N N . THR A 1 205 ? 9.547 -9.734 6.527 1 97.69 205 THR A N 1
ATOM 1583 C CA . THR A 1 205 ? 8.766 -10.703 5.773 1 97.69 205 THR A CA 1
ATOM 1584 C C . THR A 1 205 ? 7.688 -10.008 4.945 1 97.69 205 THR A C 1
ATOM 1586 O O . THR A 1 205 ? 7.199 -8.945 5.32 1 97.69 205 THR A O 1
ATOM 1589 N N . LEU A 1 206 ? 7.359 -10.609 3.834 1 98.38 206 LEU A N 1
ATOM 1590 C CA . LEU A 1 206 ? 6.273 -10.055 3.037 1 98.38 206 LEU A CA 1
ATOM 1591 C C . LEU A 1 206 ? 4.918 -10.367 3.666 1 98.38 206 LEU A C 1
ATOM 1593 O O . LEU A 1 206 ? 3.977 -9.586 3.545 1 98.38 206 LEU A O 1
ATOM 1597 N N . ALA A 1 207 ? 4.828 -11.484 4.383 1 98.38 207 ALA A N 1
ATOM 1598 C CA . ALA A 1 207 ? 3.609 -11.898 5.07 1 98.38 207 ALA A CA 1
ATOM 1599 C C . ALA A 1 207 ? 3.162 -10.844 6.074 1 98.38 207 ALA A C 1
ATOM 1601 O O . ALA A 1 207 ? 1.963 -10.648 6.289 1 98.38 207 ALA A O 1
ATOM 1602 N N . GLN A 1 208 ? 4.113 -10.117 6.699 1 97.56 208 GLN A N 1
ATOM 1603 C CA . GLN A 1 208 ? 3.779 -9.156 7.746 1 97.56 208 GLN A CA 1
ATOM 1604 C C . GLN A 1 208 ? 2.996 -7.977 7.184 1 97.56 208 GLN A C 1
ATOM 1606 O O . GLN A 1 208 ? 2.369 -7.227 7.93 1 97.56 208 GLN A O 1
ATOM 1611 N N . LYS A 1 209 ? 3.098 -7.777 5.867 1 98.12 209 LYS A N 1
ATOM 1612 C CA . LYS A 1 209 ? 2.371 -6.68 5.238 1 98.12 209 LYS A CA 1
ATOM 1613 C C . LYS A 1 209 ? 0.865 -6.832 5.434 1 98.12 209 LYS A C 1
ATOM 1615 O O . LYS A 1 209 ? 0.124 -5.852 5.375 1 98.12 209 LYS A O 1
ATOM 1620 N N . ALA A 1 210 ? 0.375 -8.062 5.695 1 97.69 210 ALA A N 1
ATOM 1621 C CA . ALA A 1 210 ? -1.043 -8.336 5.918 1 97.69 210 ALA A CA 1
ATOM 1622 C C . ALA A 1 210 ? -1.578 -7.535 7.098 1 97.69 210 ALA A C 1
ATOM 1624 O O . ALA A 1 210 ? -2.758 -7.176 7.133 1 97.69 210 ALA A O 1
ATOM 1625 N N . ALA A 1 211 ? -0.745 -7.199 8.039 1 95 211 ALA A N 1
ATOM 1626 C CA . ALA A 1 211 ? -1.144 -6.445 9.219 1 95 211 ALA A CA 1
ATOM 1627 C C . ALA A 1 211 ? -1.73 -5.09 8.836 1 95 211 ALA A C 1
ATOM 1629 O O . ALA A 1 211 ? -2.615 -4.57 9.523 1 95 211 ALA A O 1
ATOM 1630 N N . ALA A 1 212 ? -1.246 -4.566 7.801 1 97 212 ALA A N 1
ATOM 1631 C CA . ALA A 1 212 ? -1.695 -3.252 7.344 1 97 212 ALA A CA 1
ATOM 1632 C C . ALA A 1 212 ? -3.143 -3.305 6.863 1 97 212 ALA A C 1
ATOM 1634 O O . ALA A 1 212 ? -3.781 -2.266 6.684 1 97 212 ALA A O 1
ATOM 1635 N N . TYR A 1 213 ? -3.676 -4.504 6.719 1 97.56 213 TYR A N 1
ATOM 1636 C CA . TYR A 1 213 ? -4.992 -4.629 6.109 1 97.56 213 TYR A CA 1
ATOM 1637 C C . TYR A 1 213 ? -5.965 -5.34 7.043 1 97.56 213 TYR A C 1
ATOM 1639 O O . TYR A 1 213 ? -7.105 -5.617 6.672 1 97.56 213 TYR A O 1
ATOM 1647 N N . GLY A 1 214 ? -5.484 -5.723 8.227 1 94.62 214 GLY A N 1
ATOM 1648 C CA . GLY A 1 214 ? -6.352 -6.219 9.281 1 94.62 214 GLY A CA 1
ATOM 1649 C C . GLY A 1 214 ? -6.688 -7.691 9.133 1 94.62 214 GLY A C 1
ATOM 1650 O O . GLY A 1 214 ? -7.73 -8.148 9.609 1 94.62 214 GLY A O 1
ATOM 1651 N N . PHE A 1 215 ? -5.926 -8.414 8.383 1 96.44 215 PHE A N 1
ATOM 1652 C CA . PHE A 1 215 ? -6.156 -9.852 8.305 1 96.44 215 PHE A CA 1
ATOM 1653 C C . PHE A 1 215 ? -4.84 -10.617 8.406 1 96.44 215 PHE A C 1
ATOM 1655 O O . PHE A 1 215 ? -3.777 -10.016 8.57 1 96.44 215 PHE A O 1
ATOM 1662 N N . GLU A 1 216 ? -4.863 -11.961 8.359 1 96.81 216 GLU A N 1
ATOM 1663 C CA . GLU A 1 216 ? -3.721 -12.797 8.719 1 96.81 216 GLU A CA 1
ATOM 1664 C C . GLU A 1 216 ? -2.748 -12.93 7.555 1 96.81 216 GLU A C 1
ATOM 1666 O O . GLU A 1 216 ? -3.162 -12.977 6.395 1 96.81 216 GLU A O 1
ATOM 1671 N N . GLY A 1 217 ? -1.514 -12.93 7.836 1 98 217 GLY A N 1
ATOM 1672 C CA . GLY A 1 217 ? -0.42 -13.297 6.949 1 98 217 GLY A CA 1
ATOM 1673 C C . GLY A 1 217 ? 0.412 -14.453 7.48 1 98 217 GLY A C 1
ATOM 1674 O O . GLY A 1 217 ? 0.57 -14.602 8.695 1 98 217 GLY A O 1
ATOM 1675 N N . ILE A 1 218 ? 0.939 -15.234 6.59 1 98.62 218 ILE A N 1
ATOM 1676 C CA . ILE A 1 218 ? 1.684 -16.406 7.02 1 98.62 218 ILE A CA 1
ATOM 1677 C C . ILE A 1 218 ? 2.777 -16.734 6.004 1 98.62 218 ILE A C 1
ATOM 1679 O O . ILE A 1 218 ? 2.584 -16.562 4.801 1 98.62 218 ILE A O 1
ATOM 1683 N N . GLN A 1 219 ? 3.92 -17.156 6.504 1 98.69 219 GLN A N 1
ATOM 1684 C CA . GLN A 1 219 ? 4.973 -17.672 5.641 1 98.69 219 GLN A CA 1
ATOM 1685 C C . GLN A 1 219 ? 4.898 -19.188 5.531 1 98.69 219 GLN A C 1
ATOM 1687 O O . GLN A 1 219 ? 4.527 -19.875 6.488 1 98.69 219 GLN A O 1
ATOM 1692 N N . VAL A 1 220 ? 5.215 -19.672 4.449 1 98.81 220 VAL A N 1
ATOM 1693 C CA . VAL A 1 220 ? 5.324 -21.109 4.215 1 98.81 220 VAL A CA 1
ATOM 1694 C C . VAL A 1 220 ? 6.574 -21.406 3.389 1 98.81 220 VAL A C 1
ATOM 1696 O O . VAL A 1 220 ? 7.004 -20.578 2.582 1 98.81 220 VAL A O 1
ATOM 1699 N N . ASP A 1 221 ? 7.25 -22.516 3.654 1 98.75 221 ASP A N 1
ATOM 1700 C CA . ASP A 1 221 ? 8.289 -23 2.75 1 98.75 221 ASP A CA 1
ATOM 1701 C C . ASP A 1 221 ? 7.715 -23.328 1.374 1 98.75 221 ASP A C 1
ATOM 1703 O O . ASP A 1 221 ? 7.121 -24.391 1.178 1 98.75 221 ASP A O 1
ATOM 1707 N N . GLY A 1 222 ? 7.961 -22.406 0.447 1 98.81 222 GLY A N 1
ATOM 1708 C CA . GLY A 1 222 ? 7.383 -22.516 -0.882 1 98.81 222 GLY A CA 1
ATOM 1709 C C . GLY A 1 222 ? 7.973 -23.656 -1.695 1 98.81 222 GLY A C 1
ATOM 1710 O O . GLY A 1 222 ? 7.453 -24 -2.76 1 98.81 222 GLY A O 1
ATOM 1711 N N . MET A 1 223 ? 9.031 -24.281 -1.169 1 98.75 223 MET A N 1
ATOM 1712 C CA . MET A 1 223 ? 9.664 -25.422 -1.839 1 98.75 223 MET A CA 1
ATOM 1713 C C . MET A 1 223 ? 9.109 -26.734 -1.321 1 98.75 223 MET A C 1
ATOM 1715 O O . MET A 1 223 ? 9.5 -27.812 -1.788 1 98.75 223 MET A O 1
ATOM 1719 N N . ASP A 1 224 ? 8.25 -26.719 -0.347 1 98.88 224 ASP A N 1
ATOM 1720 C CA . ASP A 1 224 ? 7.59 -27.859 0.269 1 98.88 224 ASP A CA 1
ATOM 1721 C C . ASP A 1 224 ? 6.129 -27.953 -0.167 1 98.88 224 ASP A C 1
ATOM 1723 O O . ASP A 1 224 ? 5.262 -27.281 0.401 1 98.88 224 ASP A O 1
ATOM 1727 N N . PRO A 1 225 ? 5.871 -28.844 -1.115 1 98.81 225 PRO A N 1
ATOM 1728 C CA . PRO A 1 225 ? 4.512 -28.859 -1.665 1 98.81 225 PRO A CA 1
ATOM 1729 C C . PRO A 1 225 ? 3.463 -29.266 -0.629 1 98.81 225 PRO A C 1
ATOM 1731 O O . PRO A 1 225 ? 2.307 -28.844 -0.724 1 98.81 225 PRO A O 1
ATOM 1734 N N . LEU A 1 226 ? 3.834 -30.031 0.334 1 98.88 226 LEU A N 1
ATOM 1735 C CA . LEU A 1 226 ? 2.873 -30.438 1.353 1 98.88 226 LEU A CA 1
ATOM 1736 C C . LEU A 1 226 ? 2.564 -29.297 2.303 1 98.88 226 LEU A C 1
ATOM 1738 O O . LEU A 1 226 ? 1.416 -29.109 2.719 1 98.88 226 LEU A O 1
ATOM 1742 N N . ALA A 1 227 ? 3.576 -28.562 2.695 1 98.88 227 ALA A N 1
ATOM 1743 C CA . ALA A 1 227 ? 3.354 -27.375 3.52 1 98.88 227 ALA A CA 1
ATOM 1744 C C . ALA A 1 227 ? 2.482 -26.359 2.789 1 98.88 227 ALA A C 1
ATOM 1746 O O . ALA A 1 227 ? 1.574 -25.766 3.381 1 98.88 227 ALA A O 1
ATOM 1747 N N . VAL A 1 228 ? 2.809 -26.141 1.532 1 98.88 228 VAL A N 1
ATOM 1748 C CA . VAL A 1 228 ? 2.049 -25.203 0.721 1 98.88 228 VAL A CA 1
ATOM 1749 C C . VAL A 1 228 ? 0.586 -25.641 0.654 1 98.88 228 VAL A C 1
ATOM 1751 O O . VAL A 1 228 ? -0.32 -24.812 0.813 1 98.88 228 VAL A O 1
ATOM 1754 N N . TYR A 1 229 ? 0.377 -26.891 0.405 1 98.88 229 TYR A N 1
ATOM 1755 C CA . TYR A 1 229 ? -0.981 -27.422 0.383 1 98.88 229 TYR A CA 1
ATOM 1756 C C . TYR A 1 229 ? -1.695 -27.156 1.7 1 98.88 229 TYR A C 1
ATOM 1758 O O . TYR A 1 229 ? -2.822 -26.656 1.709 1 98.88 229 TYR A O 1
ATOM 1766 N N . SER A 1 230 ? -1.085 -27.453 2.766 1 98.75 230 SER A N 1
ATOM 1767 C CA . SER A 1 230 ? -1.696 -27.344 4.086 1 98.75 230 SER A CA 1
ATOM 1768 C C . SER A 1 230 ? -2.086 -25.906 4.391 1 98.75 230 SER A C 1
ATOM 1770 O O . SER A 1 230 ? -3.203 -25.641 4.84 1 98.75 230 SER A O 1
ATOM 1772 N N . VAL A 1 231 ? -1.155 -25.016 4.18 1 98.75 231 VAL A N 1
ATOM 1773 C CA . VAL A 1 231 ? -1.394 -23.609 4.48 1 98.75 231 VAL A CA 1
ATOM 1774 C C . VAL A 1 231 ? -2.488 -23.062 3.566 1 98.75 231 VAL A C 1
ATOM 1776 O O . VAL A 1 231 ? -3.365 -22.312 4.012 1 98.75 231 VAL A O 1
ATOM 1779 N N . THR A 1 232 ? -2.418 -23.406 2.266 1 98.88 232 THR A N 1
ATOM 1780 C CA . THR A 1 232 ? -3.424 -22.922 1.321 1 98.88 232 THR A CA 1
ATOM 1781 C C . THR A 1 232 ? -4.801 -23.484 1.674 1 98.88 232 THR A C 1
ATOM 1783 O O . THR A 1 232 ? -5.801 -22.766 1.605 1 98.88 232 THR A O 1
ATOM 1786 N N . LYS A 1 233 ? -4.844 -24.766 2.004 1 98.62 233 LYS A N 1
ATOM 1787 C CA . LYS A 1 233 ? -6.105 -25.375 2.404 1 98.62 233 LYS A CA 1
ATOM 1788 C C . LYS A 1 233 ? -6.719 -24.641 3.598 1 98.62 233 LYS A C 1
ATOM 1790 O O . LYS A 1 233 ? -7.914 -24.344 3.602 1 98.62 233 LYS A O 1
ATOM 1795 N N . ALA A 1 234 ? -5.922 -24.406 4.578 1 98.12 234 ALA A N 1
ATOM 1796 C CA . ALA A 1 234 ? -6.387 -23.688 5.754 1 98.12 234 ALA A CA 1
ATOM 1797 C C . ALA A 1 234 ? -6.91 -22.297 5.367 1 98.12 234 ALA A C 1
ATOM 1799 O O . ALA A 1 234 ? -7.938 -21.844 5.887 1 98.12 234 ALA A O 1
ATOM 1800 N N . ALA A 1 235 ? -6.176 -21.578 4.516 1 98.44 235 ALA A N 1
ATOM 1801 C CA . ALA A 1 235 ? -6.582 -20.25 4.066 1 98.44 235 ALA A CA 1
ATOM 1802 C C . ALA A 1 235 ? -7.902 -20.312 3.305 1 98.44 235 ALA A C 1
ATOM 1804 O O . ALA A 1 235 ? -8.75 -19.422 3.449 1 98.44 235 ALA A O 1
ATOM 1805 N N . VAL A 1 236 ? -8.055 -21.328 2.465 1 98.44 236 VAL A N 1
ATOM 1806 C CA . VAL A 1 236 ? -9.273 -21.516 1.682 1 98.44 236 VAL A CA 1
ATOM 1807 C C . VAL A 1 236 ? -10.453 -21.75 2.615 1 98.44 236 VAL A C 1
ATOM 1809 O O . VAL A 1 236 ? -11.531 -21.172 2.432 1 98.44 236 VAL A O 1
ATOM 1812 N N . GLU A 1 237 ? -10.273 -22.625 3.562 1 97 237 GLU A N 1
ATOM 1813 C CA . GLU A 1 237 ? -11.328 -22.891 4.543 1 97 237 GLU A CA 1
ATOM 1814 C C . GLU A 1 237 ? -11.695 -21.625 5.305 1 97 237 GLU A C 1
ATOM 1816 O O . GLU A 1 237 ? -12.883 -21.344 5.516 1 97 237 GLU A O 1
ATOM 1821 N N . LYS A 1 238 ? -10.68 -20.922 5.68 1 96.62 238 LYS A N 1
ATOM 1822 C CA . LYS A 1 238 ? -10.906 -19.641 6.355 1 96.62 238 LYS A CA 1
ATOM 1823 C C . LYS A 1 238 ? -11.688 -18.688 5.461 1 96.62 238 LYS A C 1
ATOM 1825 O O . LYS A 1 238 ? -12.578 -17.969 5.934 1 96.62 238 LYS A O 1
ATOM 1830 N N . ALA A 1 239 ? -11.359 -18.609 4.207 1 97.62 239 ALA A N 1
ATOM 1831 C CA . ALA A 1 239 ? -11.984 -17.703 3.252 1 97.62 239 ALA A CA 1
ATOM 1832 C C . ALA A 1 239 ? -13.469 -18.016 3.1 1 97.62 239 ALA A C 1
ATOM 1834 O O . ALA A 1 239 ? -14.266 -17.125 2.766 1 97.62 239 ALA A O 1
ATOM 1835 N N . ARG A 1 240 ? -13.852 -19.203 3.371 1 95.94 240 ARG A N 1
ATOM 1836 C CA . ARG A 1 240 ? -15.242 -19.625 3.223 1 95.94 240 ARG A CA 1
ATOM 1837 C C . ARG A 1 240 ? -16.047 -19.312 4.48 1 95.94 240 ARG A C 1
ATOM 1839 O O . ARG A 1 240 ? -17.281 -19.312 4.453 1 95.94 240 ARG A O 1
ATOM 1846 N N . ASP A 1 241 ? -15.359 -19.047 5.531 1 92 241 ASP A N 1
ATOM 1847 C CA . ASP A 1 241 ? -16.016 -18.828 6.82 1 92 241 ASP A CA 1
ATOM 1848 C C . ASP A 1 241 ? -16.25 -17.344 7.062 1 92 241 ASP A C 1
ATOM 1850 O O . ASP A 1 241 ? -15.305 -16.594 7.32 1 92 241 ASP A O 1
ATOM 1854 N N . PRO A 1 242 ? -17.422 -16.906 7.059 1 85.62 242 PRO A N 1
ATOM 1855 C CA . PRO A 1 242 ? -17.703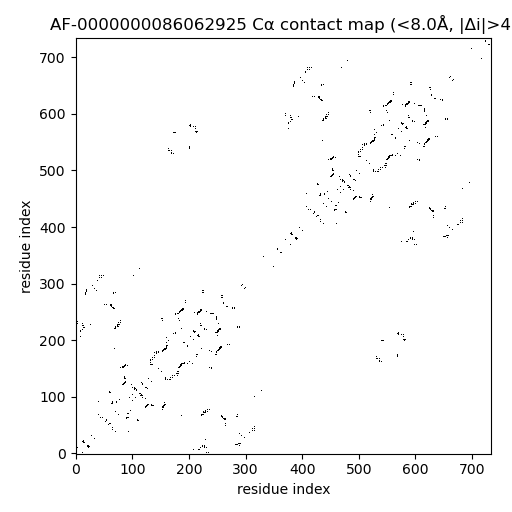 -15.477 7.203 1 85.62 242 PRO A CA 1
ATOM 1856 C C . PRO A 1 242 ? -17.672 -15.008 8.656 1 85.62 242 PRO A C 1
ATOM 1858 O O . PRO A 1 242 ? -18.203 -13.945 8.977 1 85.62 242 PRO A O 1
ATOM 1861 N N . SER A 1 243 ? -17.062 -15.797 9.484 1 83.38 243 SER A N 1
ATOM 1862 C CA . SER A 1 243 ? -16.984 -15.391 10.891 1 83.38 243 SER A CA 1
ATOM 1863 C C . SER A 1 243 ? -16.312 -14.031 11.039 1 83.38 243 SER A C 1
ATOM 1865 O O . SER A 1 243 ? -15.281 -13.773 10.414 1 83.38 243 SER A O 1
ATOM 1867 N N . GLU A 1 244 ? -16.922 -13.18 11.805 1 76.38 244 GLU A N 1
ATOM 1868 C CA . GLU A 1 244 ? -16.422 -11.828 12.031 1 76.38 244 GLU A CA 1
ATOM 1869 C C . GLU A 1 244 ? -15.117 -11.844 12.82 1 76.38 244 GLU A C 1
ATOM 1871 O O . GLU A 1 244 ? -14.336 -10.891 12.766 1 76.38 244 GLU A O 1
ATOM 1876 N N . GLN A 1 245 ? -14.914 -12.859 13.547 1 80.06 245 GLN A N 1
ATOM 1877 C CA . GLN A 1 245 ? -13.742 -12.914 14.43 1 80.06 245 GLN A CA 1
ATOM 1878 C C . GLN A 1 245 ? -12.469 -13.18 13.633 1 80.06 245 GLN A C 1
ATOM 1880 O O . GLN A 1 245 ? -11.367 -12.875 14.094 1 80.06 245 GLN A O 1
ATOM 1885 N N . ARG A 1 246 ? -12.688 -13.703 12.484 1 89.44 246 ARG A N 1
ATOM 1886 C CA . ARG A 1 246 ? -11.523 -14.016 11.664 1 89.44 246 ARG A CA 1
ATOM 1887 C C . ARG A 1 246 ? -11.734 -13.578 10.219 1 89.44 246 ARG A C 1
ATOM 1889 O O . ARG A 1 246 ? -12.273 -14.336 9.406 1 89.44 246 ARG A O 1
ATOM 1896 N N . PRO A 1 247 ? -11.18 -12.391 9.883 1 94.75 247 PRO A N 1
ATOM 1897 C CA . PRO A 1 247 ? -11.383 -11.898 8.516 1 94.75 247 PRO A CA 1
ATOM 1898 C C . PRO A 1 247 ? -11.023 -12.93 7.453 1 94.75 247 PRO A C 1
ATOM 1900 O O . PRO A 1 247 ? -10.023 -13.641 7.594 1 94.75 247 PRO A O 1
ATOM 1903 N N . ARG A 1 248 ? -11.789 -13.086 6.484 1 97.31 248 ARG A N 1
ATOM 1904 C CA . ARG A 1 248 ? -11.742 -14.141 5.473 1 97.31 248 ARG A CA 1
ATOM 1905 C C . ARG A 1 248 ? -10.438 -14.086 4.684 1 97.31 248 ARG A C 1
ATOM 1907 O O . ARG A 1 248 ? -9.844 -15.125 4.391 1 97.31 248 ARG A O 1
ATOM 1914 N N . PRO A 1 249 ? -9.938 -12.852 4.258 1 98.38 249 PRO A N 1
ATOM 1915 C CA . PRO A 1 249 ? -8.734 -12.836 3.424 1 98.38 249 PRO A CA 1
ATOM 1916 C C . PRO A 1 249 ? -7.488 -13.305 4.168 1 98.38 249 PRO A C 1
ATOM 1918 O O . PRO A 1 249 ? -7.406 -13.172 5.395 1 98.38 249 PRO A O 1
ATOM 1921 N N . THR A 1 250 ? -6.559 -13.875 3.428 1 98.5 250 THR A N 1
ATOM 1922 C CA . THR A 1 250 ? -5.266 -14.312 3.941 1 98.5 250 THR A CA 1
ATOM 1923 C C . THR A 1 250 ? -4.148 -13.984 2.955 1 98.5 250 THR A C 1
ATOM 1925 O O . THR A 1 250 ? -4.328 -14.109 1.742 1 98.5 250 THR A O 1
ATOM 1928 N N . MET A 1 251 ? -3.057 -13.539 3.496 1 98.62 251 MET A N 1
ATOM 1929 C CA . MET A 1 251 ? -1.843 -13.367 2.703 1 98.62 251 MET A CA 1
ATOM 1930 C C . MET A 1 251 ? -0.854 -14.5 2.98 1 98.62 251 MET A C 1
ATOM 1932 O O . MET A 1 251 ? -0.441 -14.703 4.125 1 98.62 251 MET A O 1
ATOM 1936 N N . ILE A 1 252 ? -0.547 -15.25 2.004 1 98.88 252 ILE A N 1
ATOM 1937 C CA . ILE A 1 252 ? 0.458 -16.297 2.098 1 98.88 252 ILE A CA 1
ATOM 1938 C C . ILE A 1 252 ? 1.74 -15.859 1.399 1 98.88 252 ILE A C 1
ATOM 1940 O O . ILE A 1 252 ? 1.708 -15.43 0.243 1 98.88 252 ILE A O 1
ATOM 1944 N N . GLU A 1 253 ? 2.785 -15.805 2.096 1 98.88 253 GLU A N 1
ATOM 1945 C CA . GLU A 1 253 ? 4.117 -15.648 1.519 1 98.88 253 GLU A CA 1
ATOM 1946 C C . GLU A 1 253 ? 4.812 -17 1.357 1 98.88 253 GLU A C 1
ATOM 1948 O O . GLU A 1 253 ? 5.234 -17.609 2.344 1 98.88 253 GLU A O 1
ATOM 1953 N N . ALA A 1 254 ? 4.895 -17.469 0.155 1 98.88 254 ALA A N 1
ATOM 1954 C CA . ALA A 1 254 ? 5.609 -18.703 -0.145 1 98.88 254 ALA A CA 1
ATOM 1955 C C . ALA A 1 254 ? 7.074 -18.422 -0.469 1 98.88 254 ALA A C 1
ATOM 1957 O O . ALA A 1 254 ? 7.398 -17.969 -1.57 1 98.88 254 ALA A O 1
ATOM 1958 N N . ILE A 1 255 ? 7.957 -18.781 0.439 1 98.62 255 ILE A N 1
ATOM 1959 C CA . ILE A 1 255 ? 9.383 -18.547 0.258 1 98.62 255 ILE A CA 1
ATOM 1960 C C . ILE A 1 255 ? 9.961 -19.594 -0.692 1 98.62 255 ILE A C 1
ATOM 1962 O O . ILE A 1 255 ? 9.945 -20.781 -0.391 1 98.62 255 ILE A O 1
ATOM 1966 N N . GLN A 1 256 ? 10.406 -19.141 -1.739 1 98.12 256 GLN A N 1
ATOM 1967 C CA . GLN A 1 256 ? 10.914 -20 -2.803 1 98.12 256 GLN A CA 1
ATOM 1968 C C . GLN A 1 256 ? 11.984 -19.297 -3.623 1 98.12 256 GLN A C 1
ATOM 1970 O O . GLN A 1 256 ? 12.57 -18.312 -3.174 1 98.12 256 GLN A O 1
ATOM 1975 N N . TYR A 1 257 ? 12.352 -19.922 -4.781 1 96.94 257 TYR A N 1
ATOM 1976 C CA . TYR A 1 257 ? 13.414 -19.344 -5.59 1 96.94 257 TYR A CA 1
ATOM 1977 C C . TYR A 1 257 ? 13.18 -19.609 -7.074 1 96.94 257 TYR A C 1
ATOM 1979 O O . TYR A 1 257 ? 12.734 -20.703 -7.453 1 96.94 257 TYR A O 1
ATOM 1987 N N . ARG A 1 258 ? 13.43 -18.609 -7.852 1 93.5 258 ARG A N 1
ATOM 1988 C CA . ARG A 1 258 ? 13.406 -18.766 -9.305 1 93.5 258 ARG A CA 1
ATOM 1989 C C . ARG A 1 258 ? 14.742 -19.297 -9.82 1 93.5 258 ARG A C 1
ATOM 1991 O O . ARG A 1 258 ? 15.742 -18.578 -9.805 1 93.5 258 ARG A O 1
ATOM 1998 N N . PHE A 1 259 ? 14.773 -20.547 -10.359 1 94.31 259 PHE A N 1
ATOM 1999 C CA . PHE A 1 259 ? 16.016 -21.141 -10.828 1 94.31 259 PHE A CA 1
ATOM 2000 C C . PHE A 1 259 ? 16.484 -20.469 -12.109 1 94.31 259 PHE A C 1
ATOM 2002 O O . PHE A 1 259 ? 17.688 -20.266 -12.312 1 94.31 259 PHE A O 1
ATOM 2009 N N . GLY A 1 260 ? 15.562 -20.203 -12.922 1 90.75 260 GLY A N 1
ATOM 2010 C CA . GLY A 1 260 ? 15.898 -19.641 -14.227 1 90.75 260 GLY A CA 1
ATOM 2011 C C . GLY A 1 260 ? 15.875 -18.125 -14.258 1 90.75 260 GLY A C 1
ATOM 2012 O O . GLY A 1 260 ? 15.844 -17.484 -13.211 1 90.75 260 GLY A O 1
ATOM 2013 N N . ALA A 1 261 ? 15.984 -17.562 -15.453 1 88.94 261 ALA A N 1
ATOM 2014 C CA . ALA A 1 261 ? 15.938 -16.125 -15.664 1 88.94 261 ALA A CA 1
ATOM 2015 C C . ALA A 1 261 ? 14.539 -15.57 -15.438 1 88.94 261 ALA A C 1
ATOM 2017 O O . ALA A 1 261 ? 13.57 -16.344 -15.328 1 88.94 261 ALA A O 1
ATOM 2018 N N . HIS A 1 262 ? 14.461 -14.289 -15.25 1 89.56 262 HIS A N 1
ATOM 2019 C CA . HIS A 1 262 ? 13.148 -13.648 -15.188 1 89.56 262 HIS A CA 1
ATOM 2020 C C . HIS A 1 262 ? 12.312 -14.008 -16.406 1 89.56 262 HIS A C 1
ATOM 2022 O O . HIS A 1 262 ? 11.164 -14.445 -16.281 1 89.56 262 HIS A O 1
ATOM 2028 N N . THR A 1 263 ? 12.789 -13.703 -17.547 1 86.5 263 THR A N 1
ATOM 2029 C CA . THR A 1 263 ? 12.32 -14.18 -18.844 1 86.5 263 THR A CA 1
ATOM 2030 C C . THR A 1 263 ? 13.492 -14.617 -19.719 1 86.5 263 THR A C 1
ATOM 2032 O O . THR A 1 263 ? 14.648 -14.367 -19.375 1 86.5 263 THR A O 1
ATOM 2035 N N . THR A 1 264 ? 13.195 -15.258 -20.797 1 82.75 264 THR A N 1
ATOM 2036 C CA . THR A 1 264 ? 14.227 -15.703 -21.719 1 82.75 264 THR A CA 1
ATOM 2037 C C . THR A 1 264 ? 14.938 -14.508 -22.359 1 82.75 264 THR A C 1
ATOM 2039 O O . THR A 1 264 ? 15.953 -14.672 -23.031 1 82.75 264 THR A O 1
ATOM 2042 N N . ALA A 1 265 ? 14.508 -13.312 -22.141 1 77.75 265 ALA A N 1
ATOM 2043 C CA . ALA A 1 265 ? 15.141 -12.086 -22.641 1 77.75 265 ALA A CA 1
ATOM 2044 C C . ALA A 1 265 ? 16.141 -11.531 -21.609 1 77.75 265 ALA A C 1
ATOM 2046 O O . ALA A 1 265 ? 16.859 -10.578 -21.891 1 77.75 265 ALA A O 1
ATOM 2047 N N . ASP A 1 266 ? 16.141 -12.203 -20.469 1 80.88 266 ASP A N 1
ATOM 2048 C CA . ASP A 1 266 ? 16.953 -11.758 -19.344 1 80.88 266 ASP A CA 1
ATOM 2049 C C . ASP A 1 266 ? 18.203 -12.617 -19.203 1 80.88 266 ASP A C 1
ATOM 2051 O O . ASP A 1 266 ? 18.203 -13.789 -19.594 1 80.88 266 ASP A O 1
ATOM 2055 N N . ASP A 1 267 ? 19.297 -11.914 -18.734 1 82.06 267 ASP A N 1
ATOM 2056 C CA . ASP A 1 267 ? 20.531 -12.625 -18.375 1 82.06 267 ASP A CA 1
ATOM 2057 C C . ASP A 1 267 ? 20.812 -12.516 -16.875 1 82.06 267 ASP A C 1
ATOM 2059 O O . ASP A 1 267 ? 21.484 -11.586 -16.438 1 82.06 267 ASP A O 1
ATOM 2063 N N . PRO A 1 268 ? 20.406 -13.484 -16.188 1 81.5 268 PRO A N 1
ATOM 2064 C CA . PRO A 1 268 ? 20.5 -13.406 -14.719 1 81.5 268 PRO A CA 1
ATOM 2065 C C . PRO A 1 268 ? 21.938 -13.438 -14.219 1 81.5 268 PRO A C 1
ATOM 2067 O O . PRO A 1 268 ? 22.203 -13.102 -13.062 1 81.5 268 PRO A O 1
ATOM 2070 N N . THR A 1 269 ? 22.859 -13.883 -14.969 1 77.44 269 THR A N 1
ATOM 2071 C CA . THR A 1 269 ? 24.25 -13.969 -14.539 1 77.44 269 THR A CA 1
ATOM 2072 C C . THR A 1 269 ? 24.812 -12.578 -14.234 1 77.44 269 THR A C 1
ATOM 2074 O O . THR A 1 269 ? 25.844 -12.453 -13.57 1 77.44 269 THR A O 1
ATOM 2077 N N . VAL A 1 270 ? 24.125 -11.586 -14.609 1 79.19 270 VAL A N 1
ATOM 2078 C CA . VAL A 1 270 ? 24.578 -10.211 -14.438 1 79.19 270 VAL A CA 1
ATOM 2079 C C . VAL A 1 270 ? 24.312 -9.75 -13.008 1 79.19 270 VAL A C 1
ATOM 2081 O O . VAL A 1 270 ? 25.062 -8.953 -12.453 1 79.19 270 VAL A O 1
ATOM 2084 N N . TYR A 1 271 ? 23.359 -10.359 -12.375 1 83.12 271 TYR A N 1
ATOM 2085 C CA . TYR A 1 271 ? 23.016 -9.758 -11.094 1 83.12 271 TYR A CA 1
ATOM 2086 C C . TYR A 1 271 ? 22.859 -10.828 -10.016 1 83.12 271 TYR A C 1
ATOM 2088 O O . TYR A 1 271 ? 22.672 -10.508 -8.836 1 83.12 271 TYR A O 1
ATOM 2096 N N . ARG A 1 272 ? 22.953 -12.016 -10.383 1 86.62 272 ARG A N 1
ATOM 2097 C CA . ARG A 1 272 ? 22.688 -13.078 -9.422 1 86.62 272 ARG A CA 1
ATOM 2098 C C . ARG A 1 272 ? 23.922 -13.938 -9.203 1 86.62 272 ARG A C 1
ATOM 2100 O O . ARG A 1 272 ? 24.656 -14.242 -10.148 1 86.62 272 ARG A O 1
ATOM 2107 N N . ASP A 1 273 ? 24.172 -14.383 -8.016 1 87.88 273 ASP A N 1
ATOM 2108 C CA . ASP A 1 273 ? 25.281 -15.25 -7.637 1 87.88 273 ASP A CA 1
ATOM 2109 C C . ASP A 1 273 ? 24.953 -16.719 -7.906 1 87.88 273 ASP A C 1
ATOM 2111 O O . ASP A 1 273 ? 23.953 -17.234 -7.402 1 87.88 273 ASP A O 1
ATOM 2115 N N . ASP A 1 274 ? 25.844 -17.375 -8.531 1 88.44 274 ASP A N 1
ATOM 2116 C CA . ASP A 1 274 ? 25.625 -18.781 -8.891 1 88.44 274 ASP A CA 1
ATOM 2117 C C . ASP A 1 274 ? 25.531 -19.656 -7.641 1 88.44 274 ASP A C 1
ATOM 2119 O O . ASP A 1 274 ? 24.812 -20.656 -7.629 1 88.44 274 ASP A O 1
ATOM 2123 N N . ASP A 1 275 ? 26.281 -19.281 -6.688 1 91.5 275 ASP A N 1
ATOM 2124 C CA . ASP A 1 275 ? 26.281 -20.062 -5.449 1 91.5 275 ASP A CA 1
ATOM 2125 C C . ASP A 1 275 ? 24.906 -20.016 -4.785 1 91.5 275 ASP A C 1
ATOM 2127 O O . ASP A 1 275 ? 24.469 -21.016 -4.199 1 91.5 275 ASP A O 1
ATOM 2131 N N . GLU A 1 276 ? 24.297 -18.922 -4.871 1 91.88 276 GLU A N 1
ATOM 2132 C CA . GLU A 1 276 ? 22.953 -18.797 -4.324 1 91.88 276 GLU A CA 1
ATOM 2133 C C . GLU A 1 276 ? 21.969 -19.703 -5.047 1 91.88 276 GLU A C 1
ATOM 2135 O O . GLU A 1 276 ? 21.141 -20.359 -4.414 1 91.88 276 GLU A O 1
ATOM 2140 N N . VAL A 1 277 ? 22.062 -19.734 -6.297 1 92.88 277 VAL A N 1
ATOM 2141 C CA . VAL A 1 277 ? 21.172 -20.562 -7.105 1 92.88 277 VAL A CA 1
ATOM 2142 C C . VAL A 1 277 ? 21.375 -22.047 -6.754 1 92.88 277 VAL A C 1
ATOM 2144 O O . VAL A 1 277 ? 20.406 -22.781 -6.598 1 92.88 277 VAL A O 1
ATOM 2147 N N . GLU A 1 278 ? 22.625 -22.438 -6.645 1 94.12 278 GLU A N 1
ATOM 2148 C CA . GLU A 1 278 ? 22.953 -23.828 -6.34 1 94.12 278 GLU A CA 1
ATOM 2149 C C . GLU A 1 278 ? 22.422 -24.219 -4.957 1 94.12 278 GLU A C 1
ATOM 2151 O O . GLU A 1 278 ? 21.984 -25.359 -4.758 1 94.12 278 GLU A O 1
ATOM 2156 N N . GLU A 1 279 ? 22.547 -23.297 -4.07 1 94.94 279 GLU A N 1
ATOM 2157 C CA . GLU A 1 279 ? 22.016 -23.547 -2.734 1 94.94 279 GLU A CA 1
ATOM 2158 C C . GLU A 1 279 ? 20.516 -23.812 -2.773 1 94.94 279 GLU A C 1
ATOM 2160 O O . GLU A 1 279 ? 20.016 -24.703 -2.094 1 94.94 279 GLU A O 1
ATOM 2165 N N . TRP A 1 280 ? 19.859 -23.047 -3.555 1 95.88 280 TRP A N 1
ATOM 2166 C CA . TRP A 1 280 ? 18.406 -23.203 -3.662 1 95.88 280 TRP A CA 1
ATOM 2167 C C . TRP A 1 280 ? 18.047 -24.469 -4.43 1 95.88 280 TRP A C 1
ATOM 2169 O O . TRP A 1 280 ? 17.047 -25.125 -4.137 1 95.88 280 TRP A O 1
ATOM 2179 N N . LYS A 1 281 ? 18.797 -24.844 -5.41 1 95.88 281 LYS A N 1
ATOM 2180 C CA . LYS A 1 281 ? 18.547 -26.062 -6.176 1 95.88 281 LYS A CA 1
ATOM 2181 C C . LYS A 1 281 ? 18.625 -27.297 -5.289 1 95.88 281 LYS A C 1
ATOM 2183 O O . LYS A 1 281 ? 17.969 -28.297 -5.547 1 95.88 281 LYS A O 1
ATOM 2188 N N . ARG A 1 282 ? 19.406 -27.188 -4.227 1 95.5 282 ARG A N 1
ATOM 2189 C CA . ARG A 1 282 ? 19.5 -28.297 -3.277 1 95.5 282 ARG A CA 1
ATOM 2190 C C . ARG A 1 282 ? 18.203 -28.484 -2.518 1 95.5 282 ARG A C 1
ATOM 2192 O O . ARG A 1 282 ? 17.969 -29.531 -1.911 1 95.5 282 ARG A O 1
ATOM 2199 N N . LYS A 1 283 ? 17.359 -27.469 -2.58 1 97.25 283 LYS A N 1
ATOM 2200 C CA . LYS A 1 283 ? 16.078 -27.5 -1.9 1 97.25 283 LYS A CA 1
ATOM 2201 C C . LYS A 1 283 ? 14.938 -27.797 -2.883 1 97.25 283 LYS A C 1
ATOM 2203 O O . LYS A 1 283 ? 13.766 -27.562 -2.57 1 97.25 283 LYS A O 1
ATOM 2208 N N . ASP A 1 284 ? 15.305 -28.328 -3.992 1 98.44 284 ASP A N 1
ATOM 2209 C CA . ASP A 1 284 ? 14.367 -28.594 -5.082 1 98.44 284 ASP A CA 1
ATOM 2210 C C . ASP A 1 284 ? 13.172 -29.406 -4.598 1 98.44 284 ASP A C 1
ATOM 2212 O O . ASP A 1 284 ? 13.336 -30.453 -3.973 1 98.44 284 ASP A O 1
ATOM 2216 N N . PRO A 1 285 ? 11.984 -28.891 -4.895 1 98.56 285 PRO A N 1
ATOM 2217 C CA . PRO A 1 285 ? 10.789 -29.531 -4.344 1 98.56 285 PRO A CA 1
ATOM 2218 C C . PRO A 1 285 ? 10.523 -30.906 -4.949 1 98.56 285 PRO A C 1
ATOM 2220 O O . PRO A 1 285 ? 9.844 -31.734 -4.332 1 98.56 285 PRO A O 1
ATOM 2223 N N . ILE A 1 286 ? 10.938 -31.188 -6.129 1 98.75 286 ILE A N 1
ATOM 2224 C CA . ILE A 1 286 ? 10.602 -32.438 -6.82 1 98.75 286 ILE A CA 1
ATOM 2225 C C . ILE A 1 286 ? 11.367 -33.594 -6.191 1 98.75 286 ILE A C 1
ATOM 2227 O O . ILE A 1 286 ? 10.766 -34.562 -5.723 1 98.75 286 ILE A O 1
ATOM 2231 N N . PRO A 1 287 ? 12.758 -33.5 -6.176 1 98.56 287 PRO A N 1
ATOM 2232 C CA . PRO A 1 287 ? 13.43 -34.594 -5.469 1 98.56 287 PRO A CA 1
ATOM 2233 C C . PRO A 1 287 ? 13.023 -34.688 -3.998 1 98.56 287 PRO A C 1
ATOM 2235 O O . PRO A 1 287 ? 12.992 -35.781 -3.428 1 98.56 287 PRO A O 1
ATOM 2238 N N . ARG A 1 288 ? 12.719 -33.562 -3.363 1 98.38 288 ARG A N 1
ATOM 2239 C CA . ARG A 1 288 ? 12.273 -33.5 -1.974 1 98.38 288 ARG A CA 1
ATOM 2240 C C . ARG A 1 288 ? 11.023 -34.344 -1.763 1 98.38 288 ARG A C 1
ATOM 2242 O O . ARG A 1 288 ? 10.984 -35.188 -0.875 1 98.38 288 ARG A O 1
ATOM 2249 N N . LEU A 1 289 ? 9.984 -34.094 -2.525 1 98.81 289 LEU A N 1
ATOM 2250 C CA . LEU A 1 289 ? 8.742 -34.844 -2.4 1 98.81 289 LEU A CA 1
ATOM 2251 C C . LEU A 1 289 ? 8.945 -36.312 -2.803 1 98.81 289 LEU A C 1
ATOM 2253 O O . LEU A 1 289 ? 8.359 -37.219 -2.203 1 98.81 289 LEU A O 1
ATOM 2257 N N . GLU A 1 290 ? 9.695 -36.562 -3.879 1 98.81 290 GLU A N 1
ATOM 2258 C CA . GLU A 1 290 ? 9.969 -37.906 -4.312 1 98.81 290 GLU A CA 1
ATOM 2259 C C . GLU A 1 290 ? 10.57 -38.75 -3.182 1 98.81 290 GLU A C 1
ATOM 2261 O O . GLU A 1 290 ? 10.172 -39.875 -2.967 1 98.81 290 GLU A O 1
ATOM 2266 N N . ALA A 1 291 ? 11.578 -38.156 -2.514 1 98.75 291 ALA A N 1
ATOM 2267 C CA . ALA A 1 291 ? 12.219 -38.844 -1.396 1 98.75 291 ALA A CA 1
ATOM 2268 C C . ALA A 1 291 ? 11.195 -39.25 -0.344 1 98.75 291 ALA A C 1
ATOM 2270 O O . ALA A 1 291 ? 11.219 -40.375 0.156 1 98.75 291 ALA A O 1
ATOM 2271 N N . TYR A 1 292 ? 10.328 -38.375 0.008 1 98.81 292 TYR A N 1
ATOM 2272 C CA . TYR A 1 292 ? 9.273 -38.656 0.979 1 98.81 292 TYR A CA 1
ATOM 2273 C C . TYR A 1 292 ? 8.375 -39.781 0.492 1 98.81 292 TYR A C 1
ATOM 2275 O O . TYR A 1 292 ? 8.102 -40.719 1.229 1 98.81 292 TYR A O 1
ATOM 2283 N N . LEU A 1 293 ? 7.891 -39.719 -0.784 1 98.81 293 LEU A N 1
ATOM 2284 C CA . LEU A 1 293 ? 6.961 -40.688 -1.327 1 98.81 293 LEU A CA 1
ATOM 2285 C C . LEU A 1 293 ? 7.613 -42.062 -1.408 1 98.81 293 LEU A C 1
ATOM 2287 O O . LEU A 1 293 ? 6.949 -43.094 -1.21 1 98.81 293 LEU A O 1
ATOM 2291 N N . ARG A 1 294 ? 8.875 -42.125 -1.738 1 98.62 294 ARG A N 1
ATOM 2292 C CA . ARG A 1 294 ? 9.602 -43.375 -1.756 1 98.62 294 ARG A CA 1
ATOM 2293 C C . ARG A 1 294 ? 9.703 -43.969 -0.355 1 98.62 294 ARG A C 1
ATOM 2295 O O . ARG A 1 294 ? 9.539 -45.188 -0.175 1 98.62 294 ARG A O 1
ATOM 2302 N N . SER A 1 295 ? 10 -43.125 0.616 1 98.38 295 SER A N 1
ATOM 2303 C CA . SER A 1 295 ? 10.117 -43.562 1.996 1 98.38 295 SER A CA 1
ATOM 2304 C C . SER A 1 295 ? 8.797 -44.156 2.5 1 98.38 295 SER A C 1
ATOM 2306 O O . SER A 1 295 ? 8.789 -45.031 3.352 1 98.38 295 SER A O 1
ATOM 2308 N N . GLU A 1 296 ? 7.738 -43.656 1.987 1 97.88 296 GLU A N 1
ATOM 2309 C CA . GLU A 1 296 ? 6.41 -44.125 2.375 1 97.88 296 GLU A CA 1
ATOM 2310 C C . GLU A 1 296 ? 5.98 -45.344 1.54 1 97.88 296 GLU A C 1
ATOM 2312 O O . GLU A 1 296 ? 4.883 -45.875 1.726 1 97.88 296 GLU A O 1
ATOM 2317 N N . GLY A 1 297 ? 6.777 -45.656 0.567 1 97.88 297 GLY A N 1
ATOM 2318 C CA . GLY A 1 297 ? 6.488 -46.781 -0.285 1 97.88 297 GLY A CA 1
ATOM 2319 C C . GLY A 1 297 ? 5.484 -46.469 -1.38 1 97.88 297 GLY A C 1
ATOM 2320 O O . GLY A 1 297 ? 4.949 -47.375 -2.018 1 97.88 297 GLY A O 1
ATOM 2321 N N . ILE A 1 298 ? 5.215 -45.25 -1.599 1 98.19 298 ILE A N 1
ATOM 2322 C CA . ILE A 1 298 ? 4.207 -44.812 -2.561 1 98.19 298 ILE A CA 1
ATOM 2323 C C . ILE A 1 298 ? 4.809 -44.812 -3.965 1 98.19 298 ILE A C 1
ATOM 2325 O O . ILE A 1 298 ? 4.125 -45.125 -4.941 1 98.19 298 ILE A O 1
ATOM 2329 N N . LEU A 1 299 ? 6.094 -44.438 -4.082 1 98.19 299 LEU A N 1
ATOM 2330 C CA . LEU A 1 299 ? 6.801 -44.406 -5.359 1 98.19 299 LEU A CA 1
ATOM 2331 C C . LEU A 1 299 ? 7.969 -45.375 -5.359 1 98.19 299 LEU A C 1
ATOM 2333 O O . LEU A 1 299 ? 8.609 -45.594 -4.324 1 98.19 299 LEU A O 1
ATOM 2337 N N . ASP A 1 300 ? 8.219 -45.938 -6.426 1 98.19 300 ASP A N 1
ATOM 2338 C CA . ASP A 1 300 ? 9.422 -46.688 -6.727 1 98.19 300 ASP A CA 1
ATOM 2339 C C . ASP A 1 300 ? 9.977 -46.344 -8.109 1 98.19 300 ASP A C 1
ATOM 2341 O O . ASP A 1 300 ? 9.445 -45.438 -8.781 1 98.19 300 ASP A O 1
ATOM 2345 N N . ASP A 1 301 ? 11.008 -46.938 -8.492 1 98 301 ASP A N 1
ATOM 2346 C CA . ASP A 1 301 ? 11.68 -46.594 -9.75 1 98 301 ASP A CA 1
ATOM 2347 C C . ASP A 1 301 ? 10.734 -46.781 -10.938 1 98 301 ASP A C 1
ATOM 2349 O O . ASP A 1 301 ? 10.719 -45.938 -11.852 1 98 301 ASP A O 1
ATOM 2353 N N . ASP A 1 302 ? 10.023 -47.812 -10.961 1 98.06 302 ASP A N 1
ATOM 2354 C CA . ASP A 1 302 ? 9.125 -48.125 -12.07 1 98.06 302 ASP A CA 1
ATOM 2355 C C . ASP A 1 302 ? 8.047 -47.062 -12.211 1 98.06 302 ASP A C 1
ATOM 2357 O O . ASP A 1 302 ? 7.766 -46.594 -13.312 1 98.06 302 ASP A O 1
ATOM 2361 N N . ARG A 1 303 ? 7.414 -46.781 -11.086 1 97.44 303 ARG A N 1
ATOM 2362 C CA . ARG A 1 303 ? 6.367 -45.75 -11.094 1 97.44 303 ARG A CA 1
ATOM 2363 C C . ARG A 1 303 ? 6.926 -44.406 -11.516 1 97.44 303 ARG A C 1
ATOM 2365 O O . ARG A 1 303 ? 6.27 -43.656 -12.25 1 97.44 303 ARG A O 1
ATOM 2372 N N . VAL A 1 304 ? 8.07 -44 -11.016 1 98.5 304 VAL A N 1
ATOM 2373 C CA . VAL A 1 304 ? 8.711 -42.719 -11.391 1 98.5 304 VAL A CA 1
ATOM 2374 C C . VAL A 1 304 ? 8.969 -42.719 -12.891 1 98.5 304 VAL A C 1
ATOM 2376 O O . VAL A 1 304 ? 8.719 -41.688 -13.555 1 98.5 304 VAL A O 1
ATOM 2379 N N . GLU A 1 305 ? 9.508 -43.812 -13.445 1 98.31 305 GLU A N 1
ATOM 2380 C CA . GLU A 1 305 ? 9.781 -43.906 -14.883 1 98.31 305 GLU A CA 1
ATOM 2381 C C . GLU A 1 305 ? 8.492 -43.781 -15.695 1 98.31 305 GLU A C 1
ATOM 2383 O O . GLU A 1 305 ? 8.484 -43.156 -16.75 1 98.31 305 GLU A O 1
ATOM 2388 N N . GLU A 1 306 ? 7.512 -44.406 -15.25 1 98.38 306 GLU A N 1
ATOM 2389 C CA . GLU A 1 306 ? 6.211 -44.312 -15.914 1 98.38 306 GLU A CA 1
ATOM 2390 C C . GLU A 1 306 ? 5.703 -42.875 -15.945 1 98.38 306 GLU A C 1
ATOM 2392 O O . GLU A 1 306 ? 5.195 -42.406 -16.969 1 98.38 306 GLU A O 1
ATOM 2397 N N . ILE A 1 307 ? 5.777 -42.219 -14.82 1 98.44 307 ILE A N 1
ATOM 2398 C CA . ILE A 1 307 ? 5.348 -40.812 -14.727 1 98.44 307 ILE A CA 1
ATOM 2399 C C . ILE A 1 307 ? 6.18 -39.969 -15.672 1 98.44 307 ILE A C 1
ATOM 2401 O O . ILE A 1 307 ? 5.637 -39.125 -16.406 1 98.44 307 ILE A O 1
ATOM 2405 N N . GLU A 1 308 ? 7.48 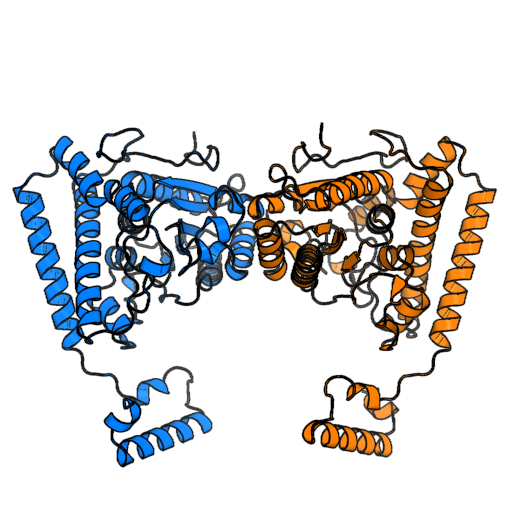-40.156 -15.656 1 98.38 308 GLU A N 1
ATOM 2406 C CA . GLU A 1 308 ? 8.367 -39.406 -16.531 1 98.38 308 GLU A CA 1
ATOM 2407 C C . GLU A 1 308 ? 8 -39.594 -18 1 98.38 308 GLU A C 1
ATOM 2409 O O . GLU A 1 308 ? 7.949 -38.625 -18.75 1 98.38 308 GLU A O 1
ATOM 2414 N N . ALA A 1 309 ? 7.77 -40.812 -18.391 1 98.56 309 ALA A N 1
ATOM 2415 C CA . ALA A 1 309 ? 7.402 -41.094 -19.781 1 98.56 309 ALA A CA 1
ATOM 2416 C C . ALA A 1 309 ? 6.082 -40.438 -20.141 1 98.56 309 ALA A C 1
ATOM 2418 O O . ALA A 1 309 ? 5.938 -39.906 -21.25 1 98.56 309 ALA A O 1
ATOM 2419 N N . SER A 1 310 ? 5.188 -40.562 -19.281 1 98.31 310 SER A N 1
ATOM 2420 C CA . SER A 1 310 ? 3.889 -39.938 -19.516 1 98.31 310 SER A CA 1
ATOM 2421 C C . SER A 1 310 ? 4.016 -38.438 -19.641 1 98.31 310 SER A C 1
ATOM 2423 O O . SER A 1 310 ? 3.381 -37.812 -20.5 1 98.31 310 SER A O 1
ATOM 2425 N N . VAL A 1 311 ? 4.762 -37.781 -18.766 1 98.56 311 VAL A N 1
ATOM 2426 C CA . VAL A 1 311 ? 4.992 -36.344 -18.766 1 98.56 311 VAL A CA 1
ATOM 2427 C C . VAL A 1 311 ? 5.645 -35.906 -20.078 1 98.56 311 VAL A C 1
ATOM 2429 O O . VAL A 1 311 ? 5.211 -34.938 -20.703 1 98.56 311 VAL A O 1
ATOM 2432 N N . GLU A 1 312 ? 6.676 -36.625 -20.484 1 98.62 312 GLU A N 1
ATOM 2433 C CA . GLU A 1 312 ? 7.379 -36.312 -21.734 1 98.62 312 GLU A CA 1
ATOM 2434 C C . GLU A 1 312 ? 6.434 -36.375 -22.922 1 98.62 312 GLU A C 1
ATOM 2436 O O . GLU A 1 312 ? 6.453 -35.469 -23.781 1 98.62 312 GLU A O 1
ATOM 2441 N N . LYS A 1 313 ? 5.652 -37.375 -22.984 1 98.69 313 LYS A N 1
ATOM 2442 C CA . LYS A 1 313 ? 4.703 -37.562 -24.078 1 98.69 313 LYS A CA 1
ATOM 2443 C C . LYS A 1 313 ? 3.664 -36.438 -24.078 1 98.69 313 LYS A C 1
ATOM 2445 O O . LYS A 1 313 ? 3.34 -35.875 -25.125 1 98.69 313 LYS A O 1
ATOM 2450 N N . GLN A 1 314 ? 3.156 -36.156 -22.922 1 98.38 314 GLN A N 1
ATOM 2451 C CA . GLN A 1 314 ? 2.141 -35.125 -22.781 1 98.38 314 GLN A CA 1
ATOM 2452 C C . GLN A 1 314 ? 2.658 -33.781 -23.297 1 98.38 314 GLN A C 1
ATOM 2454 O O . GLN A 1 314 ? 1.943 -33.062 -23.984 1 98.38 314 GLN A O 1
ATOM 2459 N N . VAL A 1 315 ? 3.83 -33.375 -22.906 1 98.62 315 VAL A N 1
ATOM 2460 C CA . VAL A 1 315 ? 4.418 -32.125 -23.297 1 98.62 315 VAL A CA 1
ATOM 2461 C C . VAL A 1 315 ? 4.695 -32.125 -24.797 1 98.62 315 VAL A C 1
ATOM 2463 O O . VAL A 1 315 ? 4.426 -31.125 -25.484 1 98.62 315 VAL A O 1
ATOM 2466 N N . ALA A 1 316 ? 5.242 -33.219 -25.312 1 98.5 316 ALA A N 1
ATOM 2467 C CA . ALA A 1 316 ? 5.508 -33.344 -26.734 1 98.5 316 ALA A CA 1
ATOM 2468 C C . ALA A 1 316 ? 4.223 -33.188 -27.547 1 98.5 316 ALA A C 1
ATOM 2470 O O . ALA A 1 316 ? 4.199 -32.469 -28.562 1 98.5 316 ALA A O 1
ATOM 2471 N N . ASP A 1 317 ? 3.207 -33.875 -27.109 1 98.56 317 ASP A N 1
ATOM 2472 C CA . ASP A 1 317 ? 1.914 -33.812 -27.781 1 98.56 317 ASP A CA 1
ATOM 2473 C C . ASP A 1 317 ? 1.384 -32.375 -27.781 1 98.56 317 ASP A C 1
ATOM 2475 O O . ASP A 1 317 ? 0.812 -31.906 -28.766 1 98.56 317 ASP A O 1
ATOM 2479 N N . ALA A 1 318 ? 1.505 -31.703 -26.688 1 98.25 318 ALA A N 1
ATOM 2480 C CA . ALA A 1 318 ? 1.035 -30.328 -26.562 1 98.25 318 ALA A CA 1
ATOM 2481 C C . ALA A 1 318 ? 1.788 -29.406 -27.516 1 98.25 318 ALA A C 1
ATOM 2483 O O . ALA A 1 318 ? 1.196 -28.5 -28.109 1 98.25 318 ALA A O 1
ATOM 2484 N N . ILE A 1 319 ? 3.072 -29.547 -27.594 1 98.19 319 ILE A N 1
ATOM 2485 C CA . ILE A 1 319 ? 3.898 -28.719 -28.469 1 98.19 319 ILE A CA 1
ATOM 2486 C C . ILE A 1 319 ? 3.475 -28.953 -29.922 1 98.19 319 ILE A C 1
ATOM 2488 O O . ILE A 1 319 ? 3.275 -27.984 -30.672 1 98.19 319 ILE A O 1
ATOM 2492 N N . ASP A 1 320 ? 3.344 -30.234 -30.297 1 98.06 320 ASP A N 1
ATOM 2493 C CA . ASP A 1 320 ? 2.893 -30.547 -31.656 1 98.06 320 ASP A CA 1
ATOM 2494 C C . ASP A 1 320 ? 1.534 -29.922 -31.938 1 98.06 320 ASP A C 1
ATOM 2496 O O . ASP A 1 320 ? 1.321 -29.359 -33.031 1 98.06 320 ASP A O 1
ATOM 2500 N N . ALA A 1 321 ? 0.713 -30.047 -31 1 97.81 321 ALA A N 1
ATOM 2501 C CA . ALA A 1 321 ? -0.625 -29.484 -31.156 1 97.81 321 ALA A CA 1
ATOM 2502 C C . ALA A 1 321 ? -0.566 -27.969 -31.312 1 97.81 321 ALA A C 1
ATOM 2504 O O . ALA A 1 321 ? -1.274 -27.391 -32.156 1 97.81 321 ALA A O 1
ATOM 2505 N N . ALA A 1 322 ? 0.162 -27.297 -30.5 1 97.06 322 ALA A N 1
ATOM 2506 C CA . ALA A 1 322 ? 0.281 -25.844 -30.547 1 97.06 322 ALA A CA 1
ATOM 2507 C C . ALA A 1 322 ? 0.868 -25.391 -31.891 1 97.06 322 ALA A C 1
ATOM 2509 O O . ALA A 1 322 ? 0.392 -24.422 -32.469 1 97.06 322 ALA A O 1
ATOM 2510 N N . GLU A 1 323 ? 1.883 -26.062 -32.344 1 95.75 323 GLU A N 1
ATOM 2511 C CA . GLU A 1 323 ? 2.578 -25.688 -33.562 1 95.75 323 GLU A CA 1
ATOM 2512 C C . GLU A 1 323 ? 1.714 -25.953 -34.781 1 95.75 323 GLU A C 1
ATOM 2514 O O . GLU A 1 323 ? 1.951 -25.391 -35.875 1 95.75 323 GLU A O 1
ATOM 2519 N N . SER A 1 324 ? 0.737 -26.766 -34.625 1 96.06 324 SER A N 1
ATOM 2520 C CA . SER A 1 324 ? -0.142 -27.109 -35.75 1 96.06 324 SER A CA 1
ATOM 2521 C C . SER A 1 324 ? -1.248 -26.062 -35.906 1 96.06 324 SER A C 1
ATOM 2523 O O . SER A 1 324 ? -1.938 -26.047 -36.938 1 96.06 324 SER A O 1
ATOM 2525 N N . VAL A 1 325 ? -1.4 -25.25 -34.969 1 93.94 325 VAL A N 1
ATOM 2526 C CA . VAL A 1 325 ? -2.43 -24.219 -35.062 1 93.94 325 VAL A CA 1
ATOM 2527 C C . VAL A 1 325 ? -2.006 -23.141 -36.062 1 93.94 325 VAL A C 1
ATOM 2529 O O . VAL A 1 325 ? -0.907 -22.594 -35.969 1 93.94 325 VAL A O 1
ATOM 2532 N N . PRO A 1 326 ? -2.867 -22.812 -37 1 89.75 326 PRO A N 1
ATOM 2533 C CA . PRO A 1 326 ? -2.518 -21.766 -37.969 1 89.75 326 PRO A CA 1
ATOM 2534 C C . PRO A 1 326 ? -2.348 -20.391 -37.312 1 89.75 326 PRO A C 1
ATOM 2536 O O . PRO A 1 326 ? -3.02 -20.094 -36.312 1 89.75 326 PRO A O 1
ATOM 2539 N N . ARG A 1 327 ? -1.515 -19.531 -37.938 1 85.31 327 ARG A N 1
ATOM 2540 C CA . ARG A 1 327 ? -1.332 -18.172 -37.469 1 85.31 327 ARG A CA 1
ATOM 2541 C C . ARG A 1 327 ? -2.633 -17.375 -37.562 1 85.31 327 ARG A C 1
ATOM 2543 O O . ARG A 1 327 ? -3.412 -17.562 -38.5 1 85.31 327 ARG A O 1
ATOM 2550 N N . PRO A 1 328 ? -2.789 -16.594 -36.531 1 85.06 328 PRO A N 1
ATOM 2551 C CA . PRO A 1 328 ? -4.035 -15.82 -36.562 1 85.06 328 PRO A CA 1
ATOM 2552 C C . PRO A 1 328 ? -4.094 -14.828 -37.719 1 85.06 328 PRO A C 1
ATOM 2554 O O . PRO A 1 328 ? -3.055 -14.375 -38.219 1 85.06 328 PRO A O 1
ATOM 2557 N N . ASP A 1 329 ? -5.32 -14.492 -38.062 1 81.31 329 ASP A N 1
ATOM 2558 C CA . ASP A 1 329 ? -5.559 -13.438 -39.062 1 81.31 329 ASP A CA 1
ATOM 2559 C C . ASP A 1 329 ? -5.234 -12.062 -38.469 1 81.31 329 ASP A C 1
ATOM 2561 O O . ASP A 1 329 ? -5.707 -11.711 -37.375 1 81.31 329 ASP A O 1
ATOM 2565 N N . PRO A 1 330 ? -4.465 -11.297 -39.188 1 81.25 330 PRO A N 1
ATOM 2566 C CA . PRO A 1 330 ? -4.121 -9.953 -38.719 1 81.25 330 PRO A CA 1
ATOM 2567 C C . PRO A 1 330 ? -5.352 -9.102 -38.406 1 81.25 330 PRO A C 1
ATOM 2569 O O . PRO A 1 330 ? -5.277 -8.164 -37.594 1 81.25 330 PRO A O 1
ATOM 2572 N N . ARG A 1 331 ? -6.426 -9.383 -39 1 83.25 331 ARG A N 1
ATOM 2573 C CA . ARG A 1 331 ? -7.656 -8.633 -38.75 1 83.25 331 ARG A CA 1
ATOM 2574 C C . ARG A 1 331 ? -8.086 -8.75 -37.281 1 83.25 331 ARG A C 1
ATOM 2576 O O . ARG A 1 331 ? -8.742 -7.859 -36.75 1 83.25 331 ARG A O 1
ATOM 2583 N N . GLU A 1 332 ? -7.688 -9.852 -36.656 1 82.88 332 GLU A N 1
ATOM 2584 C CA . GLU A 1 332 ? -8.07 -10.117 -35.281 1 82.88 332 GLU A CA 1
ATOM 2585 C C . GLU A 1 332 ? -7.523 -9.047 -34.344 1 82.88 332 GLU A C 1
ATOM 2587 O O . GLU A 1 332 ? -8.07 -8.812 -33.25 1 82.88 332 GLU A O 1
ATOM 2592 N N . LEU A 1 333 ? -6.5 -8.352 -34.75 1 82 333 LEU A N 1
ATOM 2593 C CA . LEU A 1 333 ? -5.906 -7.277 -33.969 1 82 333 LEU A CA 1
ATOM 2594 C C . LEU A 1 333 ? -6.898 -6.133 -33.781 1 82 333 LEU A C 1
ATOM 2596 O O . LEU A 1 333 ? -6.781 -5.352 -32.844 1 82 333 LEU A O 1
ATOM 2600 N N . PHE A 1 334 ? -7.863 -6.078 -34.656 1 85.88 334 PHE A N 1
ATOM 2601 C CA . PHE A 1 334 ? -8.773 -4.945 -34.656 1 85.88 334 PHE A CA 1
ATOM 2602 C C . PHE A 1 334 ? -10.148 -5.348 -34.125 1 85.88 334 PHE A C 1
ATOM 2604 O O . PHE A 1 334 ? -11.023 -4.5 -33.938 1 85.88 334 PHE A O 1
ATOM 2611 N N . GLU A 1 335 ? -10.234 -6.586 -33.75 1 82.06 335 GLU A N 1
ATOM 2612 C CA . GLU A 1 335 ? -11.562 -7.09 -33.438 1 82.06 335 GLU A CA 1
ATOM 2613 C C . GLU A 1 335 ? -11.75 -7.223 -31.906 1 82.06 335 GLU A C 1
ATOM 2615 O O . GLU A 1 335 ? -10.805 -7.016 -31.141 1 82.06 335 GLU A O 1
ATOM 2620 N N . HIS A 1 336 ? -12.914 -7.195 -31.406 1 78.38 336 HIS A N 1
ATOM 2621 C CA . HIS A 1 336 ? -13.344 -7.617 -30.078 1 78.38 336 HIS A CA 1
ATOM 2622 C C . HIS A 1 336 ? -13.328 -6.453 -29.094 1 78.38 336 HIS A C 1
ATOM 2624 O O . HIS A 1 336 ? -13.766 -6.59 -27.953 1 78.38 336 HIS A O 1
ATOM 2630 N N . ALA A 1 337 ? -12.719 -5.309 -29.547 1 80.88 337 ALA A N 1
ATOM 2631 C CA . ALA A 1 337 ? -12.711 -4.176 -28.625 1 80.88 337 ALA A CA 1
ATOM 2632 C C . ALA A 1 337 ? -14.016 -3.391 -28.703 1 80.88 337 ALA A C 1
ATOM 2634 O O . ALA A 1 337 ? -14.398 -2.711 -27.75 1 80.88 337 ALA A O 1
ATOM 2635 N N . TYR A 1 338 ? -14.656 -3.508 -29.859 1 87.75 338 TYR A N 1
ATOM 2636 C CA . TYR A 1 338 ? -15.883 -2.758 -30.109 1 87.75 338 TYR A CA 1
ATOM 2637 C C . TYR A 1 338 ? -16.953 -3.648 -30.734 1 87.75 338 TYR A C 1
ATOM 2639 O O . TYR A 1 338 ? -16.641 -4.625 -31.406 1 87.75 338 TYR A O 1
ATOM 2647 N N . GLU A 1 339 ? -18.172 -3.281 -30.375 1 90.19 339 GLU A N 1
ATOM 2648 C CA . GLU A 1 339 ? -19.25 -3.984 -31.062 1 90.19 339 GLU A CA 1
ATOM 2649 C C . GLU A 1 339 ? -19.172 -3.791 -32.562 1 90.19 339 GLU A C 1
ATOM 2651 O O . GLU A 1 339 ? -19.266 -4.754 -33.344 1 90.19 339 GLU A O 1
ATOM 2656 N N . GLU A 1 340 ? -19.078 -2.523 -32.781 1 89.88 340 GLU A N 1
ATOM 2657 C CA . GLU A 1 340 ? -18.812 -2.131 -34.156 1 89.88 340 GLU A CA 1
ATOM 2658 C C . GLU A 1 340 ? -17.5 -1.358 -34.281 1 89.88 340 GLU A C 1
ATOM 2660 O O . GLU A 1 340 ? -17.219 -0.494 -33.438 1 89.88 340 GLU A O 1
ATOM 2665 N N . LEU A 1 341 ? -16.734 -1.797 -35.188 1 89.56 341 LEU A N 1
ATOM 2666 C CA . LEU A 1 341 ? -15.445 -1.132 -35.344 1 89.56 341 LEU A CA 1
ATOM 2667 C C . LEU A 1 341 ? -15.633 0.343 -35.688 1 89.56 341 LEU A C 1
ATOM 2669 O O . LEU A 1 341 ? -16.297 0.679 -36.688 1 89.56 341 LEU A O 1
ATOM 2673 N N . PRO A 1 342 ? -15.094 1.121 -34.906 1 92.88 342 PRO A N 1
ATOM 2674 C CA . PRO A 1 342 ? -15.148 2.543 -35.25 1 92.88 342 PRO A CA 1
ATOM 2675 C C . PRO A 1 342 ? -14.469 2.854 -36.594 1 92.88 342 PRO A C 1
ATOM 2677 O O . PRO A 1 342 ? -13.523 2.164 -37 1 92.88 342 PRO A O 1
ATOM 2680 N N . PRO A 1 343 ? -14.969 3.93 -37.156 1 91.56 343 PRO A N 1
ATOM 2681 C CA . PRO A 1 343 ? -14.43 4.277 -38.469 1 91.56 343 PRO A CA 1
ATOM 2682 C C . PRO A 1 343 ? -12.914 4.488 -38.438 1 91.56 343 PRO A C 1
ATOM 2684 O O . PRO A 1 343 ? -12.234 4.152 -39.406 1 91.56 343 PRO A O 1
ATOM 2687 N N . GLU A 1 344 ? -12.508 5 -37.375 1 91.31 344 GLU A N 1
ATOM 2688 C CA . GLU A 1 344 ? -11.07 5.246 -37.281 1 91.31 344 GLU A CA 1
ATOM 2689 C C . GLU A 1 344 ? -10.281 3.938 -37.312 1 91.31 344 GLU A C 1
ATOM 2691 O O . GLU A 1 344 ? -9.219 3.854 -37.938 1 91.31 344 GLU A O 1
ATOM 2696 N N . LEU A 1 345 ? -10.789 2.957 -36.656 1 90.94 345 LEU A N 1
ATOM 2697 C CA . LEU A 1 345 ? -10.109 1.668 -36.594 1 90.94 345 LEU A CA 1
ATOM 2698 C C . LEU A 1 345 ? -10.266 0.907 -37.906 1 90.94 345 LEU A C 1
ATOM 2700 O O . LEU A 1 345 ? -9.367 0.175 -38.312 1 90.94 345 LEU A O 1
ATOM 2704 N N . GLU A 1 346 ? -11.367 1.085 -38.531 1 90.62 346 GLU A N 1
ATOM 2705 C CA . GLU A 1 346 ? -11.539 0.514 -39.875 1 90.62 346 GLU A CA 1
ATOM 2706 C C . GLU A 1 346 ? -10.516 1.077 -40.844 1 90.62 346 GLU A C 1
ATOM 2708 O O . GLU A 1 346 ? -9.938 0.336 -41.656 1 90.62 346 GLU A O 1
ATOM 2713 N N . ALA A 1 347 ? -10.406 2.35 -40.719 1 92.75 347 ALA A N 1
ATOM 2714 C CA . ALA A 1 347 ? -9.43 3 -41.594 1 92.75 347 ALA A CA 1
ATOM 2715 C C . ALA A 1 347 ? -8.023 2.471 -41.312 1 92.75 347 ALA A C 1
ATOM 2717 O O . ALA A 1 347 ? -7.23 2.289 -42.25 1 92.75 347 ALA A O 1
ATOM 2718 N N . GLN A 1 348 ? -7.723 2.311 -40.125 1 92.06 348 GLN A N 1
ATOM 2719 C CA . GLN A 1 348 ? -6.418 1.771 -39.75 1 92.06 348 GLN A CA 1
ATOM 2720 C C . GLN A 1 348 ? -6.227 0.361 -40.312 1 92.06 348 GLN A C 1
ATOM 2722 O O . GLN A 1 348 ? -5.137 0.005 -40.75 1 92.06 348 GLN A O 1
ATOM 2727 N N . TYR A 1 349 ? -7.25 -0.406 -40.25 1 89.12 349 TYR A N 1
ATOM 2728 C CA . TYR A 1 349 ? -7.199 -1.763 -40.781 1 89.12 349 TYR A CA 1
ATOM 2729 C C . TYR A 1 349 ? -6.961 -1.752 -42.281 1 89.12 349 TYR A C 1
ATOM 2731 O O . TYR A 1 349 ? -6.145 -2.521 -42.781 1 89.12 349 TYR A O 1
ATOM 2739 N N . GLU A 1 350 ? -7.648 -0.928 -42.906 1 91.12 350 GLU A N 1
ATOM 2740 C CA . GLU A 1 350 ? -7.488 -0.817 -44.344 1 91.12 350 GLU A CA 1
ATOM 2741 C C . GLU A 1 350 ? -6.062 -0.423 -44.719 1 91.12 350 GLU A C 1
ATOM 2743 O O . GLU A 1 350 ? -5.508 -0.933 -45.688 1 91.12 350 GLU A O 1
ATOM 2748 N N . ARG A 1 351 ? -5.602 0.466 -43.906 1 91.19 351 ARG A N 1
ATOM 2749 C CA . ARG A 1 351 ? -4.219 0.861 -44.156 1 91.19 351 ARG A CA 1
ATOM 2750 C C . ARG A 1 351 ? -3.27 -0.313 -43.938 1 91.19 351 ARG A C 1
ATOM 2752 O O . ARG A 1 351 ? -2.297 -0.477 -44.688 1 91.19 351 ARG A O 1
ATOM 2759 N N . PHE A 1 352 ? -3.541 -1.016 -42.938 1 89 352 PHE A N 1
ATOM 2760 C CA . PHE A 1 352 ? -2.732 -2.188 -42.625 1 89 352 PHE A CA 1
ATOM 2761 C C . PHE A 1 352 ? -2.777 -3.197 -43.75 1 89 352 PHE A C 1
ATOM 2763 O O . PHE A 1 352 ? -1.742 -3.732 -44.156 1 89 352 PHE A O 1
ATOM 2770 N N . VAL A 1 353 ? -3.893 -3.439 -44.312 1 88.44 353 VAL A N 1
ATOM 2771 C CA . VAL A 1 353 ? -4.074 -4.387 -45.406 1 88.44 353 VAL A CA 1
ATOM 2772 C C . VAL A 1 353 ? -3.314 -3.906 -46.625 1 88.44 353 VAL A C 1
ATOM 2774 O O . VAL A 1 353 ? -2.658 -4.699 -47.312 1 88.44 353 VAL A O 1
ATOM 2777 N N . ALA A 1 354 ? -3.445 -2.678 -46.781 1 90.5 354 ALA A N 1
ATOM 2778 C CA . ALA A 1 354 ? -2.76 -2.094 -47.938 1 90.5 354 ALA A CA 1
ATOM 2779 C C . ALA A 1 354 ? -1.246 -2.24 -47.812 1 90.5 354 ALA A C 1
ATOM 2781 O O . ALA A 1 354 ? -0.561 -2.564 -48.781 1 90.5 354 ALA A O 1
ATOM 2782 N N . LEU A 1 355 ? -0.852 -1.909 -46.656 1 87.69 355 LEU A N 1
ATOM 2783 C CA . LEU A 1 355 ? 0.582 -2.023 -46.406 1 87.69 355 LEU A CA 1
ATOM 2784 C C . LEU A 1 355 ? 1.044 -3.471 -46.562 1 87.69 355 LEU A C 1
ATOM 2786 O O . LEU A 1 355 ? 2.133 -3.73 -47.062 1 87.69 355 LEU A O 1
ATOM 2790 N N . ARG A 1 356 ? 0.243 -4.359 -46.094 1 86.5 356 ARG A N 1
ATOM 2791 C CA . ARG A 1 356 ? 0.567 -5.777 -46.156 1 86.5 356 ARG A CA 1
ATOM 2792 C C . ARG A 1 356 ? 0.604 -6.262 -47.594 1 86.5 356 ARG A C 1
ATOM 2794 O O . ARG A 1 356 ? 1.421 -7.117 -47.938 1 86.5 356 ARG A O 1
ATOM 2801 N N . GLU A 1 357 ? -0.28 -5.793 -48.312 1 85.12 357 GLU A N 1
ATOM 2802 C CA . GLU A 1 357 ? -0.317 -6.141 -49.75 1 85.12 357 GLU A CA 1
ATOM 2803 C C . GLU A 1 357 ? 0.907 -5.598 -50.469 1 85.12 357 GLU A C 1
ATOM 2805 O O . GLU A 1 357 ? 1.453 -6.266 -51.344 1 85.12 357 GLU A O 1
ATOM 2810 N N . GLU A 1 358 ? 1.209 -4.43 -50.062 1 86.75 358 GLU A N 1
ATOM 2811 C CA . GLU A 1 358 ? 2.32 -3.766 -50.719 1 86.75 358 GLU A CA 1
ATOM 2812 C C . GLU A 1 358 ? 3.658 -4.379 -50.312 1 86.75 358 GLU A C 1
ATOM 2814 O O . GLU A 1 358 ? 4.547 -4.551 -51.156 1 86.75 358 GLU A O 1
ATOM 2819 N N . HIS A 1 359 ? 3.785 -4.617 -49.094 1 84.31 359 HIS A N 1
ATOM 2820 C CA . HIS A 1 359 ? 5.117 -4.949 -48.594 1 84.31 359 HIS A CA 1
ATOM 2821 C C . HIS A 1 359 ? 5.207 -6.418 -48.219 1 84.31 359 HIS A C 1
ATOM 2823 O O . HIS A 1 359 ? 6.305 -6.949 -48.031 1 84.31 359 HIS A O 1
ATOM 2829 N N . GLY A 1 360 ? 4.09 -7.062 -48.281 1 76.94 360 GLY A N 1
ATOM 2830 C CA . GLY A 1 360 ? 4.078 -8.438 -47.781 1 76.94 360 GLY A CA 1
ATOM 2831 C C . GLY A 1 360 ? 4.215 -8.547 -46.281 1 76.94 360 GLY A C 1
ATOM 2832 O O . GLY A 1 360 ? 4.453 -7.551 -45.594 1 76.94 360 GLY A O 1
ATOM 2833 N N . ASP A 1 361 ? 3.961 -9.727 -45.688 1 71.44 361 ASP A N 1
ATOM 2834 C CA . ASP A 1 361 ? 4.035 -9.984 -44.25 1 71.44 361 ASP A CA 1
ATOM 2835 C C . ASP A 1 361 ? 5.465 -9.828 -43.719 1 71.44 361 ASP A C 1
ATOM 2837 O O . ASP A 1 361 ? 5.68 -9.453 -42.562 1 71.44 361 ASP A O 1
ATOM 2841 N N . GLU A 1 362 ? 6.324 -10.07 -44.656 1 65.69 362 GLU A N 1
ATOM 2842 C CA . GLU A 1 362 ? 7.734 -10.062 -44.281 1 65.69 362 GLU A CA 1
ATOM 2843 C C . GLU A 1 362 ? 8.203 -8.656 -43.906 1 65.69 362 GLU A C 1
ATOM 2845 O O . GLU A 1 362 ? 9.117 -8.484 -43.094 1 65.69 362 GLU A O 1
ATOM 2850 N N . ALA A 1 363 ? 7.547 -7.738 -44.562 1 60.25 363 ALA A N 1
ATOM 2851 C CA . ALA A 1 363 ? 7.949 -6.352 -44.344 1 60.25 363 ALA A CA 1
ATOM 2852 C C . ALA A 1 363 ? 7.617 -5.891 -42.938 1 60.25 363 ALA A C 1
ATOM 2854 O O . ALA A 1 363 ? 8.18 -4.914 -42.438 1 60.25 363 ALA A O 1
ATOM 2855 N N . PHE A 1 364 ? 6.637 -6.422 -42.281 1 59.16 364 PHE A N 1
ATOM 2856 C CA . PHE A 1 364 ? 6.223 -6.027 -40.938 1 59.16 364 PHE A CA 1
ATOM 2857 C C . PHE A 1 364 ? 7.082 -6.711 -39.875 1 59.16 364 PHE A C 1
ATOM 2859 O O . PHE A 1 364 ? 6.992 -6.387 -38.688 1 59.16 364 PHE A O 1
ATOM 2866 N N . VAL A 1 365 ? 7.66 -7.848 -40.219 1 53.88 365 VAL A N 1
ATOM 2867 C CA . VAL A 1 365 ? 8.5 -8.562 -39.281 1 53.88 365 VAL A CA 1
ATOM 2868 C C . VAL A 1 365 ? 9.961 -8.133 -39.438 1 53.88 365 VAL A C 1
ATOM 2870 O O . VAL A 1 365 ? 10.82 -8.492 -38.625 1 53.88 365 VAL A O 1
ATOM 2873 N N . GLY A 1 366 ? 10.266 -7.527 -40.594 1 41.94 366 GLY A N 1
ATOM 2874 C CA . GLY A 1 366 ? 11.68 -7.316 -40.844 1 41.94 366 GLY A CA 1
ATOM 2875 C C . GLY A 1 366 ? 12.383 -6.531 -39.75 1 41.94 366 GLY A C 1
ATOM 2876 O O . GLY A 1 366 ? 11.734 -5.961 -38.875 1 41.94 366 GLY A O 1
ATOM 2877 N N . GLU A 1 367 ? 13.844 -5.973 -40.156 1 35.53 367 GLU A N 1
ATOM 2878 C CA . GLU A 1 367 ? 14.977 -5.582 -39.312 1 35.53 367 GLU A CA 1
ATOM 2879 C C . GLU A 1 367 ? 14.57 -4.535 -38.281 1 35.53 367 GLU A C 1
ATOM 2881 O O . GLU A 1 367 ? 13.805 -3.619 -38.594 1 35.53 367 GLU A O 1
ATOM 2886 N N . MET B 1 1 ? 13.438 3.725 27.812 1 64.31 1 MET B N 1
ATOM 2887 C CA . MET B 1 1 ? 12.734 3.055 26.734 1 64.31 1 MET B CA 1
ATOM 2888 C C . MET B 1 1 ? 12.305 4.055 25.656 1 64.31 1 MET B C 1
ATOM 2890 O O . MET B 1 1 ? 11.953 5.195 25.969 1 64.31 1 MET B O 1
ATOM 2894 N N . SER B 1 2 ? 12.539 3.668 24.359 1 83.38 2 SER B N 1
ATOM 2895 C CA . SER B 1 2 ? 12.148 4.559 23.266 1 83.38 2 SER B CA 1
ATOM 2896 C C . SER B 1 2 ? 10.641 4.773 23.234 1 83.38 2 SER B C 1
ATOM 2898 O O . SER B 1 2 ? 9.875 3.889 23.625 1 83.38 2 SER B O 1
ATOM 2900 N N . VAL B 1 3 ? 10.227 5.941 23 1 90.88 3 VAL B N 1
ATOM 2901 C CA . VAL B 1 3 ? 8.805 6.262 22.906 1 90.88 3 VAL B CA 1
ATOM 2902 C C . VAL B 1 3 ? 8.125 5.332 21.906 1 90.88 3 VAL B C 1
ATOM 2904 O O . VAL B 1 3 ? 6.918 5.117 21.969 1 90.88 3 VAL B O 1
ATOM 2907 N N . PHE B 1 4 ? 8.914 4.656 21.062 1 92.06 4 PHE B N 1
ATOM 2908 C CA . PHE B 1 4 ? 8.383 3.834 19.984 1 92.06 4 PHE B CA 1
ATOM 2909 C C . PHE B 1 4 ? 8.156 2.402 20.453 1 92.06 4 PHE B C 1
ATOM 2911 O O . PHE B 1 4 ? 7.527 1.605 19.75 1 92.06 4 PHE B O 1
ATOM 2918 N N . ASP B 1 5 ? 8.688 2.045 21.594 1 91.81 5 ASP B N 1
ATOM 2919 C CA . ASP B 1 5 ? 8.547 0.697 22.125 1 91.81 5 ASP B CA 1
ATOM 2920 C C . ASP B 1 5 ? 7.203 0.524 22.828 1 91.81 5 ASP B C 1
ATOM 2922 O O . ASP B 1 5 ? 7.145 0.395 24.062 1 91.81 5 ASP B O 1
ATOM 2926 N N . ARG B 1 6 ? 6.156 0.498 22.141 1 94.25 6 ARG B N 1
ATOM 2927 C CA . ARG B 1 6 ? 4.793 0.384 22.641 1 94.25 6 ARG B CA 1
ATOM 2928 C C . ARG B 1 6 ? 3.885 -0.297 21.625 1 94.25 6 ARG B C 1
ATOM 2930 O O . ARG B 1 6 ? 4.199 -0.331 20.422 1 94.25 6 ARG B O 1
ATOM 2937 N N . ALA B 1 7 ? 2.82 -0.91 22.156 1 94.56 7 ALA B N 1
ATOM 2938 C CA . ALA B 1 7 ? 1.815 -1.473 21.266 1 94.56 7 ALA B CA 1
ATOM 2939 C C . ALA B 1 7 ? 1.188 -0.389 20.391 1 94.56 7 ALA B C 1
ATOM 2941 O O . ALA B 1 7 ? 1.079 0.767 20.812 1 94.56 7 ALA B O 1
ATOM 2942 N N . TYR B 1 8 ? 0.822 -0.715 19.172 1 94.56 8 TYR B N 1
ATOM 2943 C CA . TYR B 1 8 ? 0.266 0.251 18.234 1 94.56 8 TYR B CA 1
ATOM 2944 C C . TYR B 1 8 ? -0.987 0.906 18.797 1 94.56 8 TYR B C 1
ATOM 2946 O O . TYR B 1 8 ? -1.299 2.053 18.469 1 94.56 8 TYR B O 1
ATOM 2954 N N . ASP B 1 9 ? -1.734 0.2 19.656 1 95.31 9 ASP B N 1
ATOM 2955 C CA . ASP B 1 9 ? -3.01 0.698 20.156 1 95.31 9 ASP B CA 1
ATOM 2956 C C . ASP B 1 9 ? -2.84 1.339 21.547 1 95.31 9 ASP B C 1
ATOM 2958 O O . ASP B 1 9 ? -3.789 1.396 22.328 1 95.31 9 ASP B O 1
ATOM 2962 N N . ASP B 1 10 ? -1.659 1.715 21.891 1 97.25 10 ASP B N 1
ATOM 2963 C CA . ASP B 1 10 ? -1.336 2.449 23.109 1 97.25 10 ASP B CA 1
ATOM 2964 C C . ASP B 1 10 ? -0.82 3.85 22.781 1 97.25 10 ASP B C 1
ATOM 2966 O O . ASP B 1 10 ? 0.385 4.102 22.844 1 97.25 10 ASP B O 1
ATOM 2970 N N . PRO B 1 11 ? -1.688 4.734 22.516 1 98.12 11 PRO B N 1
ATOM 2971 C CA . PRO B 1 11 ? -1.271 6.078 22.109 1 98.12 11 PRO B CA 1
ATOM 2972 C C . PRO B 1 11 ? -0.516 6.824 23.203 1 98.12 11 PRO B C 1
ATOM 2974 O O . PRO B 1 11 ? -0.857 6.707 24.375 1 98.12 11 PRO B O 1
ATOM 2977 N N . VAL B 1 12 ? 0.483 7.555 22.812 1 98.56 12 VAL B N 1
ATOM 2978 C CA . VAL B 1 12 ? 1.208 8.414 23.75 1 98.56 12 VAL B CA 1
ATOM 2979 C C . VAL B 1 12 ? 0.312 9.562 24.188 1 98.56 12 VAL B C 1
ATOM 2981 O O . VAL B 1 12 ? -0.41 10.148 23.375 1 98.56 12 VAL B O 1
ATOM 2984 N N . ARG B 1 13 ? 0.276 9.859 25.5 1 98.31 13 ARG B N 1
ATOM 2985 C CA . ARG B 1 13 ? -0.437 10.977 26.109 1 98.31 13 ARG B CA 1
ATOM 2986 C C . ARG B 1 13 ? 0.425 11.672 27.156 1 98.31 13 ARG B C 1
ATOM 2988 O O . ARG B 1 13 ? 1.188 11.023 27.875 1 98.31 13 ARG B O 1
ATOM 2995 N N . VAL B 1 14 ? 0.297 12.945 27.156 1 98.75 14 VAL B N 1
ATOM 2996 C CA . VAL B 1 14 ? 0.963 13.734 28.188 1 98.75 14 VAL B CA 1
ATOM 2997 C C . VAL B 1 14 ? -0.079 14.406 29.078 1 98.75 14 VAL B C 1
ATOM 2999 O O . VAL B 1 14 ? 0.065 14.438 30.297 1 98.75 14 VAL B O 1
ATOM 3002 N N . LEU B 1 15 ? -1.125 14.938 28.438 1 98.81 15 LEU B N 1
ATOM 3003 C CA . LEU B 1 15 ? -2.25 15.555 29.141 1 98.81 15 LEU B CA 1
ATOM 3004 C C . LEU B 1 15 ? -3.535 14.773 28.891 1 98.81 15 LEU B C 1
ATOM 3006 O O . LEU B 1 15 ? -3.779 14.305 27.781 1 98.81 15 LEU B O 1
ATOM 3010 N N . ASP B 1 16 ? -4.316 14.617 29.875 1 98.19 16 ASP B N 1
ATOM 3011 C CA . ASP B 1 16 ? -5.645 14.062 29.625 1 98.19 16 ASP B CA 1
ATOM 3012 C C . ASP B 1 16 ? -6.605 15.148 29.141 1 98.19 16 ASP B C 1
ATOM 3014 O O . ASP B 1 16 ? -6.184 16.266 28.828 1 98.19 16 ASP B O 1
ATOM 3018 N N . GLU B 1 17 ? -7.852 14.844 29 1 96.19 17 GLU B N 1
ATOM 3019 C CA . GLU B 1 17 ? -8.828 15.734 28.375 1 96.19 17 GLU B CA 1
ATOM 3020 C C . GLU B 1 17 ? -9.062 16.969 29.234 1 96.19 17 GLU B C 1
ATOM 3022 O O . GLU B 1 17 ? -9.492 18.016 28.719 1 96.19 17 GLU B O 1
ATOM 3027 N N . ASP B 1 18 ? -8.719 16.891 30.516 1 96.94 18 ASP B N 1
ATOM 3028 C CA . ASP B 1 18 ? -8.953 18 31.438 1 96.94 18 ASP B CA 1
ATOM 3029 C C . ASP B 1 18 ? -7.68 18.828 31.641 1 96.94 18 ASP B C 1
ATOM 3031 O O . ASP B 1 18 ? -7.664 19.766 32.438 1 96.94 18 ASP B O 1
ATOM 3035 N N . GLY B 1 19 ? -6.625 18.453 30.938 1 98 19 GLY B N 1
ATOM 3036 C CA . GLY B 1 19 ? -5.375 19.203 31.047 1 98 19 GLY B CA 1
ATOM 3037 C C . GLY B 1 19 ? -4.496 18.719 32.188 1 98 19 GLY B C 1
ATOM 3038 O O . GLY B 1 19 ? -3.494 19.359 32.5 1 98 19 GLY B O 1
ATOM 3039 N N . GLU B 1 20 ? -4.871 17.594 32.812 1 98.44 20 GLU B N 1
ATOM 3040 C CA . GLU B 1 20 ? -4.051 17.016 33.875 1 98.44 20 GLU B CA 1
ATOM 3041 C C . GLU B 1 20 ? -2.908 16.188 33.281 1 98.44 20 GLU B C 1
ATOM 3043 O O . GLU B 1 20 ? -3.092 15.477 32.281 1 98.44 20 GLU B O 1
ATOM 3048 N N . VAL B 1 21 ? -1.78 16.281 33.938 1 98.56 21 VAL B N 1
ATOM 3049 C CA . VAL B 1 21 ? -0.594 15.57 33.469 1 98.56 21 VAL B CA 1
ATOM 3050 C C . VAL B 1 21 ? -0.733 14.078 33.719 1 98.56 21 VAL B C 1
ATOM 3052 O O . VAL B 1 21 ? -0.954 13.664 34.875 1 98.56 21 VAL B O 1
ATOM 3055 N N . VAL B 1 22 ? -0.598 13.242 32.719 1 98.38 22 VAL B N 1
ATOM 3056 C CA . VAL B 1 22 ? -0.728 11.797 32.875 1 98.38 22 VAL B CA 1
ATOM 3057 C C . VAL B 1 22 ? 0.487 11.102 32.281 1 98.38 22 VAL B C 1
ATOM 3059 O O . VAL B 1 22 ? 0.612 9.875 32.344 1 98.38 22 VAL B O 1
ATOM 3062 N N . GLY B 1 23 ? 1.332 11.812 31.625 1 97.62 23 GLY B N 1
ATOM 3063 C CA . GLY B 1 23 ? 2.539 11.289 31 1 97.62 23 GLY B CA 1
ATOM 3064 C C . GLY B 1 23 ? 3.762 12.148 31.25 1 97.62 23 GLY B C 1
ATOM 3065 O O . GLY B 1 23 ? 3.779 12.961 32.188 1 97.62 23 GLY B O 1
ATOM 3066 N N . ASP B 1 24 ? 4.816 11.969 30.484 1 97.25 24 ASP B N 1
ATOM 3067 C CA . ASP B 1 24 ? 6.059 12.719 30.625 1 97.25 24 ASP B CA 1
ATOM 3068 C C . ASP B 1 24 ? 5.973 14.078 29.938 1 97.25 24 ASP B C 1
ATOM 3070 O O . ASP B 1 24 ? 5.879 14.141 28.703 1 97.25 24 ASP B O 1
ATOM 3074 N N . VAL B 1 25 ? 5.957 15.102 30.672 1 97.94 25 VAL B N 1
ATOM 3075 C CA . VAL B 1 25 ? 5.891 16.438 30.109 1 97.94 25 VAL B CA 1
ATOM 3076 C C . VAL B 1 25 ? 7.215 16.781 29.438 1 97.94 25 VAL B C 1
ATOM 3078 O O . VAL B 1 25 ? 8.281 16.625 30.031 1 97.94 25 VAL B O 1
ATOM 3081 N N . PRO B 1 26 ? 7.16 17.172 28.172 1 98.06 26 PRO B N 1
ATOM 3082 C CA . PRO B 1 26 ? 8.422 17.547 27.516 1 98.06 26 PRO B CA 1
ATOM 3083 C C . PRO B 1 26 ? 9.062 18.781 28.141 1 98.06 26 PRO B C 1
ATOM 3085 O O . PRO B 1 26 ? 8.367 19.609 28.734 1 98.06 26 PRO B O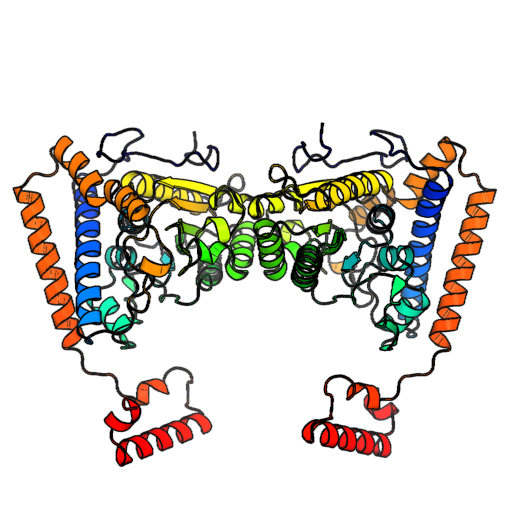 1
ATOM 3088 N N . ASP B 1 27 ? 10.375 18.891 27.984 1 96.5 27 ASP B N 1
ATOM 3089 C CA . ASP B 1 27 ? 11.141 20.016 28.516 1 96.5 27 ASP B CA 1
ATOM 3090 C C . ASP B 1 27 ? 11.039 21.234 27.609 1 96.5 27 ASP B C 1
ATOM 3092 O O . ASP B 1 27 ? 11.93 21.484 26.797 1 96.5 27 ASP B O 1
ATOM 3096 N N . LEU B 1 28 ? 10.016 22 27.719 1 97.81 28 LEU B N 1
ATOM 3097 C CA . LEU B 1 28 ? 9.781 23.219 26.953 1 97.81 28 LEU B CA 1
ATOM 3098 C C . LEU B 1 28 ? 9.75 24.438 27.875 1 97.81 28 LEU B C 1
ATOM 3100 O O . LEU B 1 28 ? 9.227 24.359 28.984 1 97.81 28 LEU B O 1
ATOM 3104 N N . ASP B 1 29 ? 10.383 25.484 27.422 1 97.69 29 ASP B N 1
ATOM 3105 C CA . ASP B 1 29 ? 10.336 26.719 28.219 1 97.69 29 ASP B CA 1
ATOM 3106 C C . ASP B 1 29 ? 8.969 27.375 28.125 1 97.69 29 ASP B C 1
ATOM 3108 O O . ASP B 1 29 ? 8.141 27 27.297 1 97.69 29 ASP B O 1
ATOM 3112 N N . GLU B 1 30 ? 8.727 28.312 28.938 1 97.75 30 GLU B N 1
ATOM 3113 C CA . GLU B 1 30 ? 7.434 28.984 29.047 1 97.75 30 GLU B CA 1
ATOM 3114 C C . GLU B 1 30 ? 7.074 29.688 27.734 1 97.75 30 GLU B C 1
ATOM 3116 O O . GLU B 1 30 ? 5.918 29.656 27.297 1 97.75 30 GLU B O 1
ATOM 3121 N N . GLU B 1 31 ? 8 30.297 27.141 1 97.75 31 GLU B N 1
ATOM 3122 C CA . GLU B 1 31 ? 7.77 31.016 25.891 1 97.75 31 GLU B CA 1
ATOM 3123 C C . GLU B 1 31 ? 7.266 30.078 24.797 1 97.75 31 GLU B C 1
ATOM 3125 O O . GLU B 1 31 ? 6.336 30.406 24.062 1 97.75 31 GLU B O 1
ATOM 3130 N N . THR B 1 32 ? 7.879 28.938 24.719 1 98.25 32 THR B N 1
ATOM 3131 C CA . THR B 1 32 ? 7.469 27.938 23.734 1 98.25 32 THR B CA 1
ATOM 3132 C C . THR B 1 32 ? 6.07 27.422 24.031 1 98.25 32 THR B C 1
ATOM 3134 O O . THR B 1 32 ? 5.246 27.266 23.125 1 98.25 32 THR B O 1
ATOM 3137 N N . LEU B 1 33 ? 5.828 27.094 25.266 1 98.69 33 LEU B N 1
ATOM 3138 C CA . LEU B 1 33 ? 4.516 26.609 25.688 1 98.69 33 LEU B CA 1
ATOM 3139 C C . LEU B 1 33 ? 3.422 27.609 25.328 1 98.69 33 LEU B C 1
ATOM 3141 O O . LEU B 1 33 ? 2.383 27.234 24.781 1 98.69 33 LEU B O 1
ATOM 3145 N N . VAL B 1 34 ? 3.639 28.859 25.641 1 98.69 34 VAL B N 1
ATOM 3146 C CA . VAL B 1 34 ? 2.674 29.906 25.312 1 98.69 34 VAL B CA 1
ATOM 3147 C C . VAL B 1 34 ? 2.557 30.047 23.797 1 98.69 34 VAL B C 1
ATOM 3149 O O . VAL B 1 34 ? 1.472 30.328 23.281 1 98.69 34 VAL B O 1
ATOM 3152 N N . GLY B 1 35 ? 3.709 29.938 23.156 1 98.56 35 GLY B N 1
ATOM 3153 C CA . GLY B 1 35 ? 3.695 29.969 21.688 1 98.56 35 GLY B CA 1
ATOM 3154 C C . GLY B 1 35 ? 2.801 28.906 21.078 1 98.56 35 GLY B C 1
ATOM 3155 O O . GLY B 1 35 ? 2.092 29.172 20.109 1 98.56 35 GLY B O 1
ATOM 3156 N N . VAL B 1 36 ? 2.895 27.703 21.594 1 98.81 36 VAL B N 1
ATOM 3157 C CA . VAL B 1 36 ? 2.043 26.609 21.125 1 98.81 36 VAL B CA 1
ATOM 3158 C C . VAL B 1 36 ? 0.574 26.984 21.328 1 98.81 36 VAL B C 1
ATOM 3160 O O . VAL B 1 36 ? -0.237 26.859 20.406 1 98.81 36 VAL B O 1
ATOM 3163 N N . TYR B 1 37 ? 0.239 27.453 22.5 1 98.88 37 TYR B N 1
ATOM 3164 C CA . TYR B 1 37 ? -1.124 27.859 22.828 1 98.88 37 TYR B CA 1
ATOM 3165 C C . TYR B 1 37 ? -1.599 28.953 21.875 1 98.88 37 TYR B C 1
ATOM 3167 O O . TYR B 1 37 ? -2.678 28.859 21.297 1 98.88 37 TYR B O 1
ATOM 3175 N N . ARG B 1 38 ? -0.83 30 21.734 1 98.81 38 ARG B N 1
ATOM 3176 C CA . ARG B 1 38 ? -1.163 31.125 20.875 1 98.81 38 ARG B CA 1
ATOM 3177 C C . ARG B 1 38 ? -1.381 30.672 19.438 1 98.81 38 ARG B C 1
ATOM 3179 O O . ARG B 1 38 ? -2.314 31.125 18.766 1 98.81 38 ARG B O 1
ATOM 3186 N N . SER B 1 39 ? -0.535 29.828 18.984 1 98.75 39 SER B N 1
ATOM 3187 C CA . SER B 1 39 ? -0.634 29.344 17.609 1 98.75 39 SER B CA 1
ATOM 3188 C C . SER B 1 39 ? -1.903 28.531 17.406 1 98.75 39 SER B C 1
ATOM 3190 O O . SER B 1 39 ? -2.52 28.578 16.344 1 98.75 39 SER B O 1
ATOM 3192 N N . MET B 1 40 ? -2.256 27.719 18.391 1 98.81 40 MET B N 1
ATOM 3193 C CA . MET B 1 40 ? -3.5 26.969 18.266 1 98.81 40 MET B CA 1
ATOM 3194 C C . MET B 1 40 ? -4.703 27.906 18.234 1 98.81 40 MET B C 1
ATOM 3196 O O . MET B 1 40 ? -5.637 27.688 17.453 1 98.81 40 MET B O 1
ATOM 3200 N N . ARG B 1 41 ? -4.688 28.938 19.094 1 98.75 41 ARG B N 1
ATOM 3201 C CA . ARG B 1 41 ? -5.75 29.938 19.094 1 98.75 41 ARG B CA 1
ATOM 3202 C C . ARG B 1 41 ? -5.828 30.656 17.75 1 98.75 41 ARG B C 1
ATOM 3204 O O . ARG B 1 41 ? -6.922 30.906 17.234 1 98.75 41 ARG B O 1
ATOM 3211 N N . LEU B 1 42 ? -4.699 31.016 17.281 1 98.75 42 LEU B N 1
ATOM 3212 C CA . LEU B 1 42 ? -4.629 31.688 15.984 1 98.75 42 LEU B CA 1
ATOM 3213 C C . LEU B 1 42 ? -5.23 30.812 14.883 1 98.75 42 LEU B C 1
ATOM 3215 O O . LEU B 1 42 ? -6.027 31.297 14.07 1 98.75 42 LEU B O 1
ATOM 3219 N N . ALA B 1 43 ? -4.812 29.562 14.828 1 98.38 43 ALA B N 1
ATOM 3220 C CA . ALA B 1 43 ? -5.312 28.641 13.82 1 98.38 43 ALA B CA 1
ATOM 3221 C C . ALA B 1 43 ? -6.832 28.516 13.898 1 98.38 43 ALA B C 1
ATOM 3223 O O . ALA B 1 43 ? -7.52 28.547 12.875 1 98.38 43 ALA B O 1
ATOM 3224 N N . ARG B 1 44 ? -7.371 28.359 15.102 1 98.12 44 ARG B N 1
ATOM 3225 C CA . ARG B 1 44 ? -8.812 28.203 15.305 1 98.12 44 ARG B CA 1
ATOM 3226 C C . ARG B 1 44 ? -9.555 29.469 14.852 1 98.12 44 ARG B C 1
ATOM 3228 O O . ARG B 1 44 ? -10.578 29.375 14.172 1 98.12 44 ARG B O 1
ATOM 3235 N N . HIS B 1 45 ? -9.078 30.578 15.32 1 98.5 45 HIS B N 1
ATOM 3236 C CA . HIS B 1 45 ? -9.734 31.828 14.945 1 98.5 45 HIS B CA 1
ATOM 3237 C C . HIS B 1 45 ? -9.688 32.062 13.438 1 98.5 45 HIS B C 1
ATOM 3239 O O . HIS B 1 45 ? -10.695 32.438 12.836 1 98.5 45 HIS B O 1
ATOM 3245 N N . PHE B 1 46 ? -8.523 31.859 12.883 1 98.19 46 PHE B N 1
ATOM 3246 C CA . PHE B 1 46 ? -8.367 31.969 11.438 1 98.19 46 PHE B CA 1
ATOM 3247 C C . PHE B 1 46 ? -9.367 31.062 10.727 1 98.19 46 PHE B C 1
ATOM 3249 O O . PHE B 1 46 ? -10.023 31.484 9.773 1 98.19 46 PHE B O 1
ATOM 3256 N N . ASP B 1 47 ? -9.414 29.844 11.148 1 97 47 ASP B N 1
ATOM 3257 C CA . ASP B 1 47 ? -10.312 28.844 10.578 1 97 47 ASP B CA 1
ATOM 3258 C C . ASP B 1 47 ? -11.758 29.344 10.586 1 97 47 ASP B C 1
ATOM 3260 O O . ASP B 1 47 ? -12.453 29.25 9.578 1 97 47 ASP B O 1
ATOM 3264 N N . GLY B 1 48 ? -12.203 29.828 11.703 1 96.94 48 GLY B N 1
ATOM 3265 C CA . GLY B 1 48 ? -13.555 30.359 11.82 1 96.94 48 GLY B CA 1
ATOM 3266 C C . GLY B 1 48 ? -13.828 31.5 10.867 1 96.94 48 GLY B C 1
ATOM 3267 O O . GLY B 1 48 ? -14.891 31.547 10.234 1 96.94 48 GLY B O 1
ATOM 3268 N N . ARG B 1 49 ? -12.922 32.344 10.781 1 97.44 49 ARG B N 1
ATOM 3269 C CA . ARG B 1 49 ? -13.078 33.5 9.898 1 97.44 49 ARG B CA 1
ATOM 3270 C C . ARG B 1 49 ? -13.078 33.062 8.43 1 97.44 49 ARG B C 1
ATOM 3272 O O . ARG B 1 49 ? -13.805 33.625 7.613 1 97.44 49 ARG B O 1
ATOM 3279 N N . ALA B 1 50 ? -12.203 32.156 8.109 1 97 50 ALA B N 1
ATOM 3280 C CA . ALA B 1 50 ? -12.156 31.641 6.742 1 97 50 ALA B CA 1
ATOM 3281 C C . ALA B 1 50 ? -13.492 31.031 6.34 1 97 50 ALA B C 1
ATOM 3283 O O . ALA B 1 50 ? -13.969 31.25 5.227 1 97 50 ALA B O 1
ATOM 3284 N N . VAL B 1 51 ? -14.055 30.234 7.172 1 95.94 51 VAL B N 1
ATOM 3285 C CA . VAL B 1 51 ? -15.359 29.641 6.914 1 95.94 51 VAL B CA 1
ATOM 3286 C C . VAL B 1 51 ? -16.391 30.734 6.676 1 95.94 51 VAL B C 1
ATOM 3288 O O . VAL B 1 51 ? -17.219 30.641 5.762 1 95.94 51 VAL B O 1
ATOM 3291 N N . SER B 1 52 ? -16.344 31.766 7.535 1 96.06 52 SER B N 1
ATOM 3292 C CA . SER B 1 52 ? -17.266 32.906 7.402 1 96.06 52 SER B CA 1
ATOM 3293 C C . SER B 1 52 ? -17.078 33.594 6.059 1 96.06 52 SER B C 1
ATOM 3295 O O . SER B 1 52 ? -18.062 34 5.43 1 96.06 52 SER B O 1
ATOM 3297 N N . LEU B 1 53 ? -15.852 33.812 5.707 1 96.25 53 LEU B N 1
ATOM 3298 C CA . LEU B 1 53 ? -15.555 34.438 4.422 1 96.25 53 LEU B CA 1
ATOM 3299 C C . LEU B 1 53 ? -16.156 33.656 3.273 1 96.25 53 LEU B C 1
ATOM 3301 O O . LEU B 1 53 ? -16.688 34.219 2.324 1 96.25 53 LEU B O 1
ATOM 3305 N N . GLN B 1 54 ? -15.953 32.344 3.316 1 94.94 54 GLN B N 1
ATOM 3306 C CA . GLN B 1 54 ? -16.5 31.469 2.279 1 94.94 54 GLN B CA 1
ATOM 3307 C C . GLN B 1 54 ? -18.016 31.578 2.221 1 94.94 54 GLN B C 1
ATOM 3309 O O . GLN B 1 54 ? -18.594 31.656 1.135 1 94.94 54 GLN B O 1
ATOM 3314 N N . ARG B 1 55 ? -18.688 31.594 3.324 1 93.19 55 ARG B N 1
ATOM 3315 C CA . ARG B 1 55 ? -20.141 31.688 3.4 1 93.19 55 ARG B CA 1
ATOM 3316 C C . ARG B 1 55 ? -20.625 33.031 2.828 1 93.19 55 ARG B C 1
ATOM 3318 O O . ARG B 1 55 ? -21.719 33.094 2.27 1 93.19 55 ARG B O 1
ATOM 3325 N N . GLN B 1 56 ? -19.797 33.969 2.889 1 94.44 56 GLN B N 1
ATOM 3326 C CA . GLN B 1 56 ? -20.125 35.312 2.371 1 94.44 56 GLN B CA 1
ATOM 3327 C C . GLN B 1 56 ? -19.812 35.406 0.882 1 94.44 56 GLN B C 1
ATOM 3329 O O . GLN B 1 56 ? -20.047 36.438 0.259 1 94.44 56 GLN B O 1
ATOM 3334 N N . GLY B 1 57 ? -19.234 34.344 0.339 1 92.5 57 GLY B N 1
ATOM 3335 C CA . GLY B 1 57 ? -18.922 34.344 -1.079 1 92.5 57 GLY B CA 1
ATOM 3336 C C . GLY B 1 57 ? -17.609 35.062 -1.402 1 92.5 57 GLY B C 1
ATOM 3337 O O . GLY B 1 57 ? -17.328 35.344 -2.566 1 92.5 57 GLY B O 1
ATOM 3338 N N . ARG B 1 58 ? -16.812 35.312 -0.382 1 92.5 58 ARG B N 1
ATOM 3339 C CA . ARG B 1 58 ? -15.578 36.094 -0.562 1 92.5 58 ARG B CA 1
ATOM 3340 C C . ARG B 1 58 ? -14.375 35.156 -0.689 1 92.5 58 ARG B C 1
ATOM 3342 O O . ARG B 1 58 ? -13.242 35.625 -0.853 1 92.5 58 ARG B O 1
ATOM 3349 N N . MET B 1 59 ? -14.586 33.906 -0.6 1 91.94 59 MET B N 1
ATOM 3350 C CA . MET B 1 59 ? -13.562 32.875 -0.722 1 91.94 59 MET B CA 1
ATOM 3351 C C . MET B 1 59 ? -14.141 31.609 -1.344 1 91.94 59 MET B C 1
ATOM 3353 O O . MET B 1 59 ? -15.344 31.359 -1.225 1 91.94 59 MET B O 1
ATOM 3357 N N . GLY B 1 60 ? -13.266 30.938 -2.092 1 88.31 60 GLY B N 1
ATOM 3358 C CA . GLY B 1 60 ? -13.688 29.656 -2.643 1 88.31 60 GLY B CA 1
ATOM 3359 C C . GLY B 1 60 ? -13.82 28.578 -1.592 1 88.31 60 GLY B C 1
ATOM 3360 O O . GLY B 1 60 ? -13.914 28.859 -0.398 1 88.31 60 GLY B O 1
ATOM 3361 N N . THR B 1 61 ? -13.852 27.328 -2.064 1 91.38 61 THR B N 1
ATOM 3362 C CA . THR B 1 61 ? -13.953 26.172 -1.182 1 91.38 61 THR B CA 1
ATOM 3363 C C . THR B 1 61 ? -12.789 26.125 -0.194 1 91.38 61 THR B C 1
ATOM 3365 O O . THR B 1 61 ? -11.648 26.391 -0.565 1 91.38 61 THR B O 1
ATOM 3368 N N . TYR B 1 62 ? -13.125 25.969 1.091 1 94.75 62 TYR B N 1
ATOM 3369 C CA . TYR B 1 62 ? -12.148 25.969 2.172 1 94.75 62 TYR B CA 1
ATOM 3370 C C . TYR B 1 62 ? -12.273 24.719 3.033 1 94.75 62 TYR B C 1
ATOM 3372 O O . TYR B 1 62 ? -13.383 24.281 3.334 1 94.75 62 TYR B O 1
ATOM 3380 N N . PRO B 1 63 ? -11.141 24.078 3.348 1 95.81 63 PRO B N 1
ATOM 3381 C CA . PRO B 1 63 ? -11.133 22.938 4.258 1 95.81 63 PRO B CA 1
ATOM 3382 C C . PRO B 1 63 ? -10.812 23.328 5.699 1 95.81 63 PRO B C 1
ATOM 3384 O O . PRO B 1 63 ? -9.648 23.516 6.051 1 95.81 63 PRO B O 1
ATOM 3387 N N . PRO B 1 64 ? -11.797 23.406 6.551 1 95.31 64 PRO B N 1
ATOM 3388 C CA . PRO B 1 64 ? -11.555 23.797 7.941 1 95.31 64 PRO B CA 1
ATOM 3389 C C . PRO B 1 64 ? -10.625 22.844 8.68 1 95.31 64 PRO B C 1
ATOM 3391 O O . PRO B 1 64 ? -10.656 21.641 8.438 1 95.31 64 PRO B O 1
ATOM 3394 N N . LEU B 1 65 ? -9.875 23.328 9.594 1 96.25 65 LEU B N 1
ATOM 3395 C CA . LEU B 1 65 ? -8.906 22.5 10.305 1 96.25 65 LEU B CA 1
ATOM 3396 C C . LEU B 1 65 ? -9.289 22.359 11.773 1 96.25 65 LEU B C 1
ATOM 3398 O O . LEU B 1 65 ? -8.562 21.734 12.555 1 96.25 65 LEU B O 1
ATOM 3402 N N . SER B 1 66 ? -10.5 22.922 12.172 1 96 66 SER B N 1
ATOM 3403 C CA . SER B 1 66 ? -10.875 22.891 13.586 1 96 66 SER B CA 1
ATOM 3404 C C . SER B 1 66 ? -10.906 21.453 14.109 1 96 66 SER B C 1
ATOM 3406 O O . SER B 1 66 ? -11.469 20.562 13.469 1 96 66 SER B O 1
ATOM 3408 N N . GLY B 1 67 ? -10.289 21.234 15.234 1 96.75 67 GLY B N 1
ATOM 3409 C CA . GLY B 1 67 ? -10.141 19.922 15.844 1 96.75 67 GLY B CA 1
ATOM 3410 C C . GLY B 1 67 ? -8.758 19.312 15.633 1 96.75 67 GLY B C 1
ATOM 3411 O O . GLY B 1 67 ? -8.391 18.359 16.312 1 96.75 67 GLY B O 1
ATOM 3412 N N . GLN B 1 68 ? -7.965 19.922 14.75 1 97.88 68 GLN B N 1
ATOM 3413 C CA . GLN B 1 68 ? -6.672 19.359 14.383 1 97.88 68 GLN B CA 1
ATOM 3414 C C . GLN B 1 68 ? -5.527 20.266 14.828 1 97.88 68 GLN B C 1
ATOM 3416 O O . GLN B 1 68 ? -4.391 20.094 14.375 1 97.88 68 GLN B O 1
ATOM 3421 N N . GLU B 1 69 ? -5.812 21.297 15.695 1 98.56 69 GLU B N 1
ATOM 3422 C CA . GLU B 1 69 ? -4.824 22.297 16.047 1 98.56 69 GLU B CA 1
ATOM 3423 C C . GLU B 1 69 ? -3.625 21.672 16.766 1 98.56 69 GLU B C 1
ATOM 3425 O O . GLU B 1 69 ? -2.477 21.984 16.438 1 98.56 69 GLU B O 1
ATOM 3430 N N . ALA B 1 70 ? -3.887 20.781 17.688 1 98.81 70 ALA B N 1
ATOM 3431 C CA . ALA B 1 70 ? -2.807 20.203 18.469 1 98.81 70 ALA B CA 1
ATOM 3432 C C . ALA B 1 70 ? -1.853 19.406 17.594 1 98.81 70 ALA B C 1
ATOM 3434 O O . ALA B 1 70 ? -0.632 19.484 17.75 1 98.81 70 ALA B O 1
ATOM 3435 N N . ALA B 1 71 ? -2.393 18.594 16.719 1 98.75 71 ALA B N 1
ATOM 3436 C CA . ALA B 1 71 ? -1.59 17.766 15.82 1 98.75 71 ALA B CA 1
ATOM 3437 C C . ALA B 1 71 ? -0.681 18.625 14.953 1 98.75 71 ALA B C 1
ATOM 3439 O O . ALA B 1 71 ? 0.504 18.328 14.789 1 98.75 71 ALA B O 1
ATOM 3440 N N . GLN B 1 72 ? -1.258 19.656 14.367 1 98.56 72 GLN B N 1
ATOM 3441 C CA . GLN B 1 72 ? -0.506 20.5 13.445 1 98.56 72 GLN B CA 1
ATOM 3442 C C . GLN B 1 72 ? 0.529 21.344 14.188 1 98.56 72 GLN B C 1
ATOM 3444 O O . GLN B 1 72 ? 1.708 21.344 13.828 1 98.56 72 GLN B O 1
ATOM 3449 N N . ILE B 1 73 ? 0.122 22.047 15.242 1 98.81 73 ILE B N 1
ATOM 3450 C CA . ILE B 1 73 ? 0.995 23 15.93 1 98.81 73 ILE B CA 1
ATOM 3451 C C . ILE B 1 73 ? 2.049 22.234 16.734 1 98.81 73 ILE B C 1
ATOM 3453 O O . ILE B 1 73 ? 3.234 22.562 16.672 1 98.81 73 ILE B O 1
ATOM 3457 N N . GLY B 1 74 ? 1.616 21.203 17.469 1 98.88 74 GLY B N 1
ATOM 3458 C CA . GLY B 1 74 ? 2.566 20.406 18.234 1 98.88 74 GLY B CA 1
ATOM 3459 C C . GLY B 1 74 ? 3.67 19.812 17.375 1 98.88 74 GLY B C 1
ATOM 3460 O O . GLY B 1 74 ? 4.844 19.844 17.75 1 98.88 74 GLY B O 1
ATOM 3461 N N . SER B 1 75 ? 3.322 19.266 16.219 1 98.88 75 SER B N 1
ATOM 3462 C CA . SER B 1 75 ? 4.312 18.641 15.352 1 98.88 75 SER B CA 1
ATOM 3463 C C . SER B 1 75 ? 5.219 19.688 14.711 1 98.88 75 SER B C 1
ATOM 3465 O O . SER B 1 75 ? 6.43 19.484 14.609 1 98.88 75 SER B O 1
ATOM 3467 N N . ALA B 1 76 ? 4.676 20.797 14.281 1 98.81 76 ALA B N 1
ATOM 3468 C CA . ALA B 1 76 ? 5.457 21.844 13.625 1 98.81 76 ALA B CA 1
ATOM 3469 C C . ALA B 1 76 ? 6.496 22.422 14.578 1 98.81 76 ALA B C 1
ATOM 3471 O O . ALA B 1 76 ? 7.617 22.734 14.172 1 98.81 76 ALA B O 1
ATOM 3472 N N . PHE B 1 77 ? 6.137 22.594 15.859 1 98.75 77 PHE B N 1
ATOM 3473 C CA . PHE B 1 77 ? 7.035 23.172 16.844 1 98.75 77 PHE B CA 1
ATOM 3474 C C . PHE B 1 77 ? 8.203 22.234 17.125 1 98.75 77 PHE B C 1
ATOM 3476 O O . PHE B 1 77 ? 9.227 22.656 17.688 1 98.75 77 PHE B O 1
ATOM 3483 N N . ALA B 1 78 ? 8.062 20.984 16.797 1 98.62 78 ALA B N 1
ATOM 3484 C CA . ALA B 1 78 ? 9.102 20 17.062 1 98.62 78 ALA B CA 1
ATOM 3485 C C . ALA B 1 78 ? 10.188 20.031 15.984 1 98.62 78 ALA B C 1
ATOM 3487 O O . ALA B 1 78 ? 11.242 19.422 16.141 1 98.62 78 ALA B O 1
ATOM 3488 N N . LEU B 1 79 ? 9.953 20.734 14.898 1 98.38 79 LEU B N 1
ATOM 3489 C CA . LEU B 1 79 ? 10.867 20.75 13.758 1 98.38 79 LEU B CA 1
ATOM 3490 C C . LEU B 1 79 ? 11.961 21.781 13.945 1 98.38 79 LEU B C 1
ATOM 3492 O O . LEU B 1 79 ? 11.719 22.844 14.523 1 98.38 79 LEU B O 1
ATOM 3496 N N . ALA B 1 80 ? 13.086 21.531 13.461 1 97 80 ALA B N 1
ATOM 3497 C CA . ALA B 1 80 ? 14.156 22.531 13.383 1 97 80 ALA B CA 1
ATOM 3498 C C . ALA B 1 80 ? 13.906 23.516 12.242 1 97 80 ALA B C 1
ATOM 3500 O O . ALA B 1 80 ? 13.047 23.281 11.383 1 97 80 ALA B O 1
ATOM 3501 N N . GLU B 1 81 ? 14.633 24.547 12.258 1 93.69 81 GLU B N 1
ATOM 3502 C CA . GLU B 1 81 ? 14.461 25.609 11.281 1 93.69 81 GLU B CA 1
ATOM 3503 C C . GLU B 1 81 ? 14.695 25.109 9.859 1 93.69 81 GLU B C 1
ATOM 3505 O O . GLU B 1 81 ? 14.031 25.562 8.922 1 93.69 81 GLU B O 1
ATOM 3510 N N . ASP B 1 82 ? 15.562 24.172 9.695 1 94.88 82 ASP B N 1
ATOM 3511 C CA . ASP B 1 82 ? 15.945 23.719 8.359 1 94.88 82 ASP B CA 1
ATOM 3512 C C . ASP B 1 82 ? 15.094 22.531 7.91 1 94.88 82 ASP B C 1
ATOM 3514 O O . ASP B 1 82 ? 15.203 22.078 6.77 1 94.88 82 ASP B O 1
ATOM 3518 N N . ASP B 1 83 ? 14.281 22.062 8.781 1 98.06 83 ASP B N 1
ATOM 3519 C CA . ASP B 1 83 ? 13.406 20.953 8.414 1 98.06 83 ASP B CA 1
ATOM 3520 C C . ASP B 1 83 ? 12.289 21.422 7.48 1 98.06 83 ASP B C 1
ATOM 3522 O O . ASP B 1 83 ? 12.039 22.625 7.355 1 98.06 83 ASP B O 1
ATOM 3526 N N . TRP B 1 84 ? 11.719 20.438 6.773 1 98.12 84 TRP B N 1
ATOM 3527 C CA . TRP B 1 84 ? 10.703 20.734 5.773 1 98.12 84 TRP B CA 1
ATOM 3528 C C . TRP B 1 84 ? 9.352 20.156 6.168 1 98.12 84 TRP B C 1
ATOM 3530 O O . TRP B 1 84 ? 9.297 19.125 6.848 1 98.12 84 TRP B O 1
ATOM 3540 N N . ILE B 1 85 ? 8.305 20.859 5.773 1 98.06 85 ILE B N 1
ATOM 3541 C CA . ILE B 1 85 ? 6.965 20.281 5.848 1 98.06 85 ILE B CA 1
ATOM 3542 C C . ILE B 1 85 ? 6.43 20.031 4.438 1 98.06 85 ILE B C 1
ATOM 3544 O O . ILE B 1 85 ? 6.625 20.859 3.541 1 98.06 85 ILE B O 1
ATOM 3548 N N . VAL B 1 86 ? 5.844 18.906 4.164 1 98.44 86 VAL B N 1
ATOM 3549 C CA . VAL B 1 86 ? 5.113 18.531 2.955 1 98.44 86 VAL B CA 1
ATOM 3550 C C . VAL B 1 86 ? 3.641 18.312 3.285 1 98.44 86 VAL B C 1
ATOM 3552 O O . VAL B 1 86 ? 3.229 17.203 3.602 1 98.44 86 VAL B O 1
ATOM 3555 N N . PRO B 1 87 ? 2.879 19.359 3.109 1 97.81 87 PRO B N 1
ATOM 3556 C CA . PRO B 1 87 ? 1.531 19.375 3.686 1 97.81 87 PRO B CA 1
ATOM 3557 C C . PRO B 1 87 ? 0.478 18.812 2.736 1 97.81 87 PRO B C 1
ATOM 3559 O O . PRO B 1 87 ? 0.72 18.703 1.531 1 97.81 87 PRO B O 1
ATOM 3562 N N . SER B 1 88 ? -0.622 18.344 3.369 1 96.56 88 SER B N 1
ATOM 3563 C CA . SER B 1 88 ? -1.887 18.25 2.648 1 96.56 88 SER B CA 1
ATOM 3564 C C . SER B 1 88 ? -2.592 19.609 2.594 1 96.56 88 SER B C 1
ATOM 3566 O O . SER B 1 88 ? -2.012 20.625 2.967 1 96.56 88 SER B O 1
ATOM 3568 N N . TYR B 1 89 ? -3.83 19.641 2.158 1 94.81 89 TYR B N 1
ATOM 3569 C CA . TYR B 1 89 ? -4.543 20.891 1.889 1 94.81 89 TYR B CA 1
ATOM 3570 C C . TYR B 1 89 ? -5.074 21.5 3.18 1 94.81 89 TYR B C 1
ATOM 3572 O O . TYR B 1 89 ? -5.613 22.609 3.17 1 94.81 89 TYR B O 1
ATOM 3580 N N . ARG B 1 90 ? -4.891 20.844 4.262 1 95.75 90 ARG B N 1
ATOM 3581 C CA . ARG B 1 90 ? -5.559 21.297 5.477 1 95.75 90 ARG B CA 1
ATOM 3582 C C . ARG B 1 90 ? -4.547 21.812 6.5 1 95.75 90 ARG B C 1
ATOM 3584 O O . ARG B 1 90 ? -4.922 22.281 7.574 1 95.75 90 ARG B O 1
ATOM 3591 N N . GLU B 1 91 ? -3.287 21.797 6.227 1 97 91 GLU B N 1
ATOM 3592 C CA . GLU B 1 91 ? -2.26 22.062 7.227 1 97 91 GLU B CA 1
ATOM 3593 C C . GLU B 1 91 ? -1.962 23.562 7.32 1 97 91 GLU B C 1
ATOM 3595 O O . GLU B 1 91 ? -0.798 23.969 7.336 1 97 91 GLU B O 1
ATOM 3600 N N . HIS B 1 92 ? -2.969 24.375 7.531 1 95.5 92 HIS B N 1
ATOM 3601 C CA . HIS B 1 92 ? -2.82 25.828 7.641 1 95.5 92 HIS B CA 1
ATOM 3602 C C . HIS B 1 92 ? -2.066 26.203 8.914 1 95.5 92 HIS B C 1
ATOM 3604 O O . HIS B 1 92 ? -1.248 27.125 8.898 1 95.5 92 HIS B O 1
ATOM 3610 N N . GLY B 1 93 ? -2.359 25.484 9.977 1 97.38 93 GLY B N 1
ATOM 3611 C CA . GLY B 1 93 ? -1.711 25.781 11.242 1 97.38 93 GLY B CA 1
ATOM 3612 C C . GLY B 1 93 ? -0.217 25.516 11.227 1 97.38 93 GLY B C 1
ATOM 3613 O O . GLY B 1 93 ? 0.57 26.359 11.672 1 97.38 93 GLY B O 1
ATOM 3614 N N . ALA B 1 94 ? 0.162 24.375 10.688 1 98.25 94 ALA B N 1
ATOM 3615 C CA . ALA B 1 94 ? 1.579 24.047 10.586 1 98.25 94 ALA B CA 1
ATOM 3616 C C . ALA B 1 94 ? 2.314 25.031 9.688 1 98.25 94 ALA B C 1
ATOM 3618 O O . ALA B 1 94 ? 3.451 25.422 9.977 1 98.25 94 ALA B O 1
ATOM 3619 N N . ALA B 1 95 ? 1.671 25.422 8.617 1 97 95 ALA B N 1
ATOM 3620 C CA . ALA B 1 95 ? 2.273 26.375 7.68 1 97 95 ALA B CA 1
ATOM 3621 C C . ALA B 1 95 ? 2.566 27.703 8.359 1 97 95 ALA B C 1
ATOM 3623 O O . ALA B 1 95 ? 3.619 28.312 8.133 1 97 95 ALA B O 1
ATOM 3624 N N . VAL B 1 96 ? 1.626 28.172 9.133 1 95.94 96 VAL B N 1
ATOM 3625 C CA . VAL B 1 96 ? 1.798 29.453 9.805 1 95.94 96 VAL B CA 1
ATOM 3626 C C . VAL B 1 96 ? 2.957 29.359 10.797 1 95.94 96 VAL B C 1
ATOM 3628 O O . VAL B 1 96 ? 3.756 30.297 10.914 1 95.94 96 VAL B O 1
ATOM 3631 N N . VAL B 1 97 ? 3.047 28.25 11.531 1 97.44 97 VAL B N 1
ATOM 3632 C CA . VAL B 1 97 ? 4.141 28.031 12.477 1 97.44 97 VAL B CA 1
ATOM 3633 C C . VAL B 1 97 ? 5.477 28.109 11.734 1 97.44 97 VAL B C 1
ATOM 3635 O O . VAL B 1 97 ? 6.461 28.625 12.273 1 97.44 97 VAL B O 1
ATOM 3638 N N . ARG B 1 98 ? 5.52 27.672 10.5 1 97.12 98 ARG B N 1
ATOM 3639 C CA . ARG B 1 98 ? 6.75 27.625 9.719 1 97.12 98 ARG B CA 1
ATOM 3640 C C . ARG B 1 98 ? 7.047 28.984 9.094 1 97.12 98 ARG B C 1
ATOM 3642 O O . ARG B 1 98 ? 8.117 29.188 8.516 1 97.12 98 ARG B O 1
ATOM 3649 N N . GLY B 1 99 ? 6.047 29.875 9.148 1 95.19 99 GLY B N 1
ATOM 3650 C CA . GLY B 1 99 ? 6.328 31.219 8.695 1 95.19 99 GLY B CA 1
ATOM 3651 C C . GLY B 1 99 ? 5.578 31.609 7.434 1 95.19 99 GLY B C 1
ATOM 3652 O O . GLY B 1 99 ? 5.828 32.656 6.852 1 95.19 99 GLY B O 1
ATOM 3653 N N . VAL B 1 100 ? 4.68 30.781 7.008 1 96.69 100 VAL B N 1
ATOM 3654 C CA . VAL B 1 100 ? 3.828 31.172 5.887 1 96.69 100 VAL B CA 1
ATOM 3655 C C . VAL B 1 100 ? 2.811 32.219 6.348 1 96.69 100 VAL B C 1
ATOM 3657 O O . VAL B 1 100 ? 2.021 31.953 7.258 1 96.69 100 VAL B O 1
ATOM 3660 N N . PRO B 1 101 ? 2.805 33.375 5.75 1 96.5 101 PRO B N 1
ATOM 3661 C CA . PRO B 1 101 ? 1.824 34.375 6.168 1 96.5 101 PRO B CA 1
ATOM 3662 C C . PRO B 1 101 ? 0.383 33.906 5.941 1 96.5 101 PRO B C 1
ATOM 3664 O O . PRO B 1 101 ? 0.086 33.281 4.934 1 96.5 101 PRO B O 1
ATOM 3667 N N . LEU B 1 102 ? -0.498 34.312 6.848 1 97.38 102 LEU B N 1
ATOM 3668 C CA . LEU B 1 102 ? -1.914 33.969 6.73 1 97.38 102 LEU B CA 1
ATOM 3669 C C . LEU B 1 102 ? -2.484 34.5 5.414 1 97.38 102 LEU B C 1
ATOM 3671 O O . LEU B 1 102 ? -3.352 33.844 4.812 1 97.38 102 LEU B O 1
ATOM 3675 N N . LYS B 1 103 ? -1.997 35.625 4.988 1 96.69 103 LYS B N 1
ATOM 3676 C CA . LYS B 1 103 ? -2.436 36.219 3.732 1 96.69 103 LYS B CA 1
ATOM 3677 C C . LYS B 1 103 ? -2.252 35.25 2.564 1 96.69 103 LYS B C 1
ATOM 3679 O O . LYS B 1 103 ? -3.09 35.188 1.663 1 96.69 103 LYS B O 1
ATOM 3684 N N . LYS B 1 104 ? -1.188 34.531 2.582 1 95.69 104 LYS B N 1
ATOM 3685 C CA . LYS B 1 104 ? -0.899 33.594 1.498 1 95.69 104 LYS B CA 1
ATOM 3686 C C . LYS B 1 104 ? -1.906 32.469 1.479 1 95.69 104 LYS B C 1
ATOM 3688 O O . LYS B 1 104 ? -2.377 32.062 0.413 1 95.69 104 LYS B O 1
ATOM 3693 N N . THR B 1 105 ? -2.188 31.938 2.605 1 95.56 105 THR B N 1
ATOM 3694 C CA . THR B 1 105 ? -3.191 30.891 2.713 1 95.56 105 THR B CA 1
ATOM 3695 C C . THR B 1 105 ? -4.547 31.375 2.215 1 95.56 105 THR B C 1
ATOM 3697 O O . THR B 1 105 ? -5.246 30.656 1.494 1 95.56 105 THR B O 1
ATOM 3700 N N . LEU B 1 106 ? -4.914 32.594 2.607 1 96.94 106 LEU B N 1
ATOM 3701 C CA . LEU B 1 106 ? -6.172 33.188 2.16 1 96.94 106 LEU B CA 1
ATOM 3702 C C . LEU B 1 106 ? -6.191 33.344 0.644 1 96.94 106 LEU B C 1
ATOM 3704 O O . LEU B 1 106 ? -7.168 32.969 -0.009 1 96.94 106 LEU B O 1
ATOM 3708 N N . LEU B 1 107 ? -5.125 33.844 0.099 1 95.06 107 LEU B N 1
ATOM 3709 C CA . LEU B 1 107 ? -5.039 34.031 -1.345 1 95.06 107 LEU B CA 1
ATOM 3710 C C . LEU B 1 107 ? -5.207 32.719 -2.08 1 95.06 107 LEU B C 1
ATOM 3712 O O . LEU B 1 107 ? -5.898 32.656 -3.1 1 95.06 107 LEU B O 1
ATOM 3716 N N . TYR B 1 108 ? -4.582 31.672 -1.564 1 93.69 108 TYR B N 1
ATOM 3717 C CA . TYR B 1 108 ? -4.715 30.359 -2.178 1 93.69 108 TYR B CA 1
ATOM 3718 C C . TYR B 1 108 ? -6.18 29.953 -2.287 1 93.69 108 TYR B C 1
ATOM 3720 O O . TYR B 1 108 ? -6.648 29.578 -3.365 1 93.69 108 TYR B O 1
ATOM 3728 N N . TRP B 1 109 ? -6.863 30.062 -1.273 1 94.44 109 TRP B N 1
ATOM 3729 C CA . TRP B 1 109 ? -8.242 29.594 -1.246 1 94.44 109 TRP B CA 1
ATOM 3730 C C . TRP B 1 109 ? -9.18 30.594 -1.902 1 94.44 109 TRP B C 1
ATOM 3732 O O . TRP B 1 109 ? -10.344 30.297 -2.17 1 94.44 109 TRP B O 1
ATOM 3742 N N . MET B 1 110 ? -8.664 31.812 -2.164 1 92.12 110 MET B N 1
ATOM 3743 C CA . MET B 1 110 ? -9.398 32.812 -2.955 1 92.12 110 MET B CA 1
ATOM 3744 C C . MET B 1 110 ? -9.133 32.625 -4.445 1 92.12 110 MET B C 1
ATOM 3746 O O . MET B 1 110 ? -9.641 33.375 -5.273 1 92.12 110 MET B O 1
ATOM 3750 N N . GLY B 1 111 ? -8.281 31.625 -4.793 1 88.19 111 GLY B N 1
ATOM 3751 C CA . GLY B 1 111 ? -8.023 31.281 -6.184 1 88.19 111 GLY B CA 1
ATOM 3752 C C . GLY B 1 111 ? -6.895 32.094 -6.793 1 88.19 111 GLY B C 1
ATOM 3753 O O . GLY B 1 111 ? -6.785 32.219 -8.016 1 88.19 111 GLY B O 1
ATOM 3754 N N . HIS B 1 112 ? -6.141 32.719 -5.949 1 89.19 112 HIS B N 1
ATOM 3755 C CA . HIS B 1 112 ? -5.012 33.531 -6.418 1 89.19 112 HIS B CA 1
ATOM 3756 C C . HIS B 1 112 ? -3.723 32.719 -6.406 1 89.19 112 HIS B C 1
ATOM 3758 O O . HIS B 1 112 ? -3.305 32.219 -5.359 1 89.19 112 HIS B O 1
ATOM 3764 N N . GLU B 1 113 ? -3.021 32.594 -7.469 1 86.81 113 GLU B N 1
ATOM 3765 C CA . GLU B 1 113 ? -1.849 31.719 -7.621 1 86.81 113 GLU B CA 1
ATOM 3766 C C . GLU B 1 113 ? -0.714 32.188 -6.703 1 86.81 113 GLU B C 1
ATOM 3768 O O . GLU B 1 113 ? 0.175 31.391 -6.375 1 86.81 113 GLU B O 1
ATOM 3773 N N . ASP B 1 114 ? -0.73 33.438 -6.375 1 87.81 114 ASP B N 1
ATOM 3774 C CA . ASP B 1 114 ? 0.293 33.938 -5.469 1 87.81 114 ASP B CA 1
ATOM 3775 C C . ASP B 1 114 ? 0.24 33.219 -4.121 1 87.81 114 ASP B C 1
ATOM 3777 O O . ASP B 1 114 ? 1.222 33.219 -3.375 1 87.81 114 ASP B O 1
ATOM 3781 N N . GLY B 1 115 ? -0.911 32.688 -3.828 1 90.19 115 GLY B N 1
ATOM 3782 C CA . GLY B 1 115 ? -1.048 31.922 -2.607 1 90.19 115 GLY B CA 1
ATOM 3783 C C . GLY B 1 115 ? -0.177 30.672 -2.588 1 90.19 115 GLY B C 1
ATOM 3784 O O . GLY B 1 115 ? 0.143 30.156 -1.518 1 90.19 115 GLY B O 1
ATOM 3785 N N . ASN B 1 116 ? 0.194 30.281 -3.734 1 87.88 116 ASN B N 1
ATOM 3786 C CA . ASN B 1 116 ? 0.977 29.062 -3.848 1 87.88 116 ASN B CA 1
ATOM 3787 C C . ASN B 1 116 ? 2.475 29.344 -3.762 1 87.88 116 ASN B C 1
ATOM 3789 O O . ASN B 1 116 ? 3.283 28.406 -3.723 1 87.88 116 ASN B O 1
ATOM 3793 N N . ARG B 1 117 ? 2.83 30.531 -3.771 1 89.38 117 ARG B N 1
ATOM 3794 C CA . ARG B 1 117 ? 4.234 30.906 -3.658 1 89.38 117 ARG B CA 1
ATOM 3795 C C . ARG B 1 117 ? 4.676 30.938 -2.197 1 89.38 117 ARG B C 1
ATOM 3797 O O . ARG B 1 117 ? 4.551 31.969 -1.527 1 89.38 117 ARG B O 1
ATOM 3804 N N . VAL B 1 118 ? 5.266 29.891 -1.782 1 90.75 118 VAL B N 1
ATOM 3805 C CA . VAL B 1 118 ? 5.734 29.766 -0.406 1 90.75 118 VAL B CA 1
ATOM 3806 C C . VAL B 1 118 ? 7.031 30.562 -0.231 1 90.75 118 VAL B C 1
ATOM 3808 O O . VAL B 1 118 ? 7.926 30.484 -1.078 1 90.75 118 VAL B O 1
ATOM 3811 N N . PRO B 1 119 ? 7.062 31.297 0.836 1 91.81 119 PRO B N 1
ATOM 3812 C CA . PRO B 1 119 ? 8.32 32 1.098 1 91.81 119 PRO B CA 1
ATOM 3813 C C . PRO B 1 119 ? 9.516 31.047 1.165 1 91.81 119 PRO B C 1
ATOM 3815 O O . PRO B 1 119 ? 9.406 29.938 1.693 1 91.81 119 PRO B O 1
ATOM 3818 N N . GLU B 1 120 ? 10.664 31.469 0.696 1 87.38 120 GLU B N 1
ATOM 3819 C CA . GLU B 1 120 ? 11.844 30.625 0.584 1 87.38 120 GLU B CA 1
ATOM 3820 C C . GLU B 1 120 ? 12.312 30.141 1.956 1 87.38 120 GLU B C 1
ATOM 3822 O O . GLU B 1 120 ? 12.805 29.016 2.094 1 87.38 120 GLU B O 1
ATOM 3827 N N . ASP B 1 121 ? 12.102 30.906 2.939 1 91.19 121 ASP B N 1
ATOM 3828 C CA . ASP B 1 121 ? 12.656 30.594 4.25 1 91.19 121 ASP B CA 1
ATOM 3829 C C . ASP B 1 121 ? 11.672 29.766 5.074 1 91.19 121 ASP B C 1
ATOM 3831 O O . ASP B 1 121 ? 11.992 29.328 6.188 1 91.19 121 ASP B O 1
ATOM 3835 N N . ALA B 1 122 ? 10.508 29.406 4.535 1 94.94 122 ALA B N 1
ATOM 3836 C CA . ALA B 1 122 ? 9.492 28.703 5.316 1 94.94 122 ALA B CA 1
ATOM 3837 C C . ALA B 1 122 ? 9.695 27.203 5.254 1 94.94 122 ALA B C 1
ATOM 3839 O O . ALA B 1 122 ? 9.266 26.469 6.148 1 94.94 122 ALA B O 1
ATOM 3840 N N . ASN B 1 123 ? 10.398 26.672 4.125 1 97.06 123 ASN B N 1
ATOM 3841 C CA . ASN B 1 123 ? 10.633 25.25 3.918 1 97.06 123 ASN B CA 1
ATOM 3842 C C . ASN B 1 123 ? 9.328 24.453 3.973 1 97.06 123 ASN B C 1
ATOM 3844 O O . ASN B 1 123 ? 9.234 23.469 4.703 1 97.06 123 ASN B O 1
ATOM 3848 N N . VAL B 1 124 ? 8.359 24.938 3.279 1 97.62 124 VAL B N 1
ATOM 3849 C CA . VAL B 1 124 ? 7.051 24.312 3.135 1 97.62 124 VAL B CA 1
ATOM 3850 C C . VAL B 1 124 ? 6.773 24.031 1.659 1 97.62 124 VAL B C 1
ATOM 3852 O O . VAL B 1 124 ? 6.879 24.922 0.818 1 97.62 124 VAL B O 1
ATOM 3855 N N . PHE B 1 125 ? 6.5 22.797 1.344 1 96.56 125 PHE B N 1
ATOM 3856 C CA . PHE B 1 125 ? 6.094 22.438 -0.012 1 96.56 125 PHE B CA 1
ATOM 3857 C C . PHE B 1 125 ? 4.711 23 -0.325 1 96.56 125 PHE B C 1
ATOM 3859 O O . PHE B 1 125 ? 3.949 23.328 0.585 1 96.56 125 PHE B O 1
ATOM 3866 N N . PRO B 1 126 ? 4.422 23.125 -1.663 1 92.5 126 PRO B N 1
ATOM 3867 C CA . PRO B 1 126 ? 3.049 23.484 -2.02 1 92.5 126 PRO B CA 1
ATOM 3868 C C . PRO B 1 126 ? 2.023 22.469 -1.52 1 92.5 126 PRO B C 1
ATOM 3870 O O . PRO B 1 126 ? 2.334 21.281 -1.407 1 92.5 126 PRO B O 1
ATOM 3873 N N . VAL B 1 127 ? 0.904 22.953 -1.281 1 92.75 127 VAL B N 1
ATOM 3874 C CA . VAL B 1 127 ? -0.181 22.141 -0.761 1 92.75 127 VAL B CA 1
ATOM 3875 C C . VAL B 1 127 ? -0.584 21.094 -1.802 1 92.75 127 VAL B C 1
ATOM 3877 O O . VAL B 1 127 ? -0.617 21.391 -3 1 92.75 127 VAL B O 1
ATOM 3880 N N . ALA B 1 128 ? -0.818 19.922 -1.304 1 93 128 ALA B N 1
ATOM 3881 C CA . ALA B 1 128 ? -1.36 18.859 -2.145 1 93 128 ALA B CA 1
ATOM 3882 C C . ALA B 1 128 ? -2.844 18.625 -1.861 1 93 128 ALA B C 1
ATOM 3884 O O . ALA B 1 128 ? -3.225 18.297 -0.736 1 93 128 ALA B O 1
ATOM 3885 N N . VAL B 1 129 ? -3.627 18.766 -2.891 1 90.25 129 VAL B N 1
ATOM 3886 C CA . VAL B 1 129 ? -5.066 18.609 -2.723 1 90.25 129 VAL B CA 1
ATOM 3887 C C . VAL B 1 129 ? -5.453 17.141 -2.922 1 90.25 129 VAL B C 1
ATOM 3889 O O . VAL B 1 129 ? -6.211 16.578 -2.129 1 90.25 129 VAL B O 1
ATOM 3892 N N . PRO B 1 130 ? -4.926 16.547 -4.055 1 91.56 130 PRO B N 1
ATOM 3893 C CA . PRO B 1 130 ? -5.188 15.109 -4.133 1 91.56 130 PRO B CA 1
ATOM 3894 C C . PRO B 1 130 ? -4.543 14.328 -2.986 1 91.56 130 PRO B C 1
ATOM 3896 O O . PRO B 1 130 ? -3.354 14.5 -2.709 1 91.56 130 PRO B O 1
ATOM 3899 N N . ILE B 1 131 ? -5.309 13.453 -2.426 1 91.62 131 ILE B N 1
ATOM 3900 C CA . ILE B 1 131 ? -4.832 12.797 -1.216 1 91.62 131 ILE B CA 1
ATOM 3901 C C . ILE B 1 131 ? -3.678 11.859 -1.56 1 91.62 131 ILE B C 1
ATOM 3903 O O . ILE B 1 131 ? -3.688 11.211 -2.609 1 91.62 131 ILE B O 1
ATOM 3907 N N . ALA B 1 132 ? -2.643 11.852 -0.728 1 95.31 132 ALA B N 1
ATOM 3908 C CA . ALA B 1 132 ? -1.487 10.961 -0.704 1 95.31 132 ALA B CA 1
ATOM 3909 C C . ALA B 1 132 ? -0.445 11.383 -1.734 1 95.31 132 ALA B C 1
ATOM 3911 O O . ALA B 1 132 ? 0.697 10.922 -1.698 1 95.31 132 ALA B O 1
ATOM 3912 N N . SER B 1 133 ? -0.728 12.273 -2.66 1 95.75 133 SER B N 1
ATOM 3913 C CA . SER B 1 133 ? 0.21 12.617 -3.723 1 95.75 133 SER B CA 1
ATOM 3914 C C . SER B 1 133 ? 1.483 13.234 -3.156 1 95.75 133 SER B C 1
ATOM 3916 O O . SER B 1 133 ? 2.549 13.148 -3.771 1 95.75 133 SER B O 1
ATOM 3918 N N . GLN B 1 134 ? 1.396 13.844 -2.014 1 97.25 134 GLN B N 1
ATOM 3919 C CA . GLN B 1 134 ? 2.553 14.508 -1.42 1 97.25 134 GLN B CA 1
ATOM 3920 C C . GLN B 1 134 ? 3.514 13.492 -0.809 1 97.25 134 GLN B C 1
ATOM 3922 O O . GLN B 1 134 ? 4.668 13.82 -0.521 1 97.25 134 GLN B O 1
ATOM 3927 N N . VAL B 1 135 ? 3.078 12.242 -0.593 1 98.5 135 VAL B N 1
ATOM 3928 C CA . VAL B 1 135 ? 3.887 11.258 0.114 1 98.5 135 VAL B CA 1
ATOM 3929 C C . VAL B 1 135 ? 5.129 10.922 -0.708 1 98.5 135 VAL B C 1
ATOM 3931 O O . VAL B 1 135 ? 6.254 11.023 -0.211 1 98.5 135 VAL B O 1
ATOM 3934 N N . PRO B 1 136 ? 4.98 10.547 -2.037 1 98.19 136 PRO B N 1
ATOM 3935 C CA . PRO B 1 136 ? 6.195 10.305 -2.822 1 98.19 136 PRO B CA 1
ATOM 3936 C C . PRO B 1 136 ? 7.07 11.555 -2.949 1 98.19 136 PRO B C 1
ATOM 3938 O O . PRO B 1 136 ? 8.297 11.445 -3.037 1 98.19 136 PRO B O 1
ATOM 3941 N N . HIS B 1 137 ? 6.477 12.758 -2.992 1 98 137 HIS B N 1
ATOM 3942 C CA . HIS B 1 137 ? 7.25 13.992 -3.047 1 98 137 HIS B CA 1
ATOM 3943 C C . HIS B 1 137 ? 8.133 14.141 -1.813 1 98 137 HIS B C 1
ATOM 3945 O O . HIS B 1 137 ? 9.312 14.5 -1.926 1 98 137 HIS B O 1
ATOM 3951 N N . ALA B 1 138 ? 7.531 13.914 -0.655 1 98.69 138 ALA B N 1
ATOM 3952 C CA . ALA B 1 138 ? 8.273 14.016 0.6 1 98.69 138 ALA B CA 1
ATOM 3953 C C . ALA B 1 138 ? 9.445 13.039 0.623 1 98.69 138 ALA B C 1
ATOM 3955 O O . ALA B 1 138 ? 10.562 13.406 0.98 1 98.69 138 ALA B O 1
ATOM 3956 N N . THR B 1 139 ? 9.148 11.797 0.261 1 98.56 139 THR B N 1
ATOM 3957 C CA . THR B 1 139 ? 10.164 10.75 0.257 1 98.56 139 THR B CA 1
ATOM 3958 C C . THR B 1 139 ? 11.281 11.086 -0.731 1 98.56 139 THR B C 1
ATOM 3960 O O . THR B 1 139 ? 12.461 10.93 -0.417 1 98.56 139 THR B O 1
ATOM 3963 N N . GLY B 1 140 ? 10.852 11.477 -1.964 1 98.44 140 GLY B N 1
ATOM 3964 C CA . GLY B 1 140 ? 11.844 11.859 -2.955 1 98.44 140 GLY B CA 1
ATOM 3965 C C . GLY B 1 140 ? 12.719 13.016 -2.506 1 98.44 140 GLY B C 1
ATOM 3966 O O . GLY B 1 140 ? 13.938 12.984 -2.689 1 98.44 140 GLY B O 1
ATOM 3967 N N . ALA B 1 141 ? 12.109 14.047 -1.965 1 98.5 141 ALA B N 1
ATOM 3968 C CA . ALA B 1 141 ? 12.844 15.211 -1.49 1 98.5 141 ALA B CA 1
ATOM 3969 C C . ALA B 1 141 ? 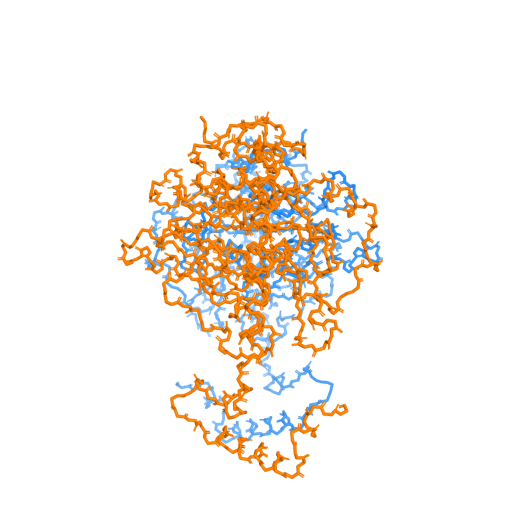13.789 14.844 -0.349 1 98.5 141 ALA B C 1
ATOM 3971 O O . ALA B 1 141 ? 14.93 15.312 -0.299 1 98.5 141 ALA B O 1
ATOM 3972 N N . ALA B 1 142 ? 13.305 14.07 0.58 1 98.56 142 ALA B N 1
ATOM 3973 C CA . ALA B 1 142 ? 14.133 13.609 1.693 1 98.56 142 ALA B CA 1
ATOM 3974 C C . ALA B 1 142 ? 15.336 12.812 1.191 1 98.56 142 ALA B C 1
ATOM 3976 O O . ALA B 1 142 ? 16.438 12.961 1.701 1 98.56 142 ALA B O 1
ATOM 3977 N N . TRP B 1 143 ? 15.062 11.938 0.245 1 98.12 143 TRP B N 1
ATOM 3978 C CA . TRP B 1 143 ? 16.141 11.148 -0.345 1 98.12 143 TRP B CA 1
ATOM 3979 C C . TRP B 1 143 ? 17.188 12.047 -0.99 1 98.12 143 TRP B C 1
ATOM 3981 O O . TRP B 1 143 ? 18.391 11.82 -0.83 1 98.12 143 TRP B O 1
ATOM 3991 N N . ALA B 1 144 ? 16.703 13.055 -1.773 1 97.94 144 ALA B N 1
ATOM 3992 C CA . ALA B 1 144 ? 17.609 14.008 -2.406 1 97.94 144 ALA B CA 1
ATOM 3993 C C . ALA B 1 144 ? 18.453 14.727 -1.366 1 97.94 144 ALA B C 1
ATOM 3995 O O . ALA B 1 144 ? 19.672 14.898 -1.559 1 97.94 144 ALA B O 1
ATOM 3996 N N . SER B 1 145 ? 17.828 15.203 -0.298 1 97.31 145 SER B N 1
ATOM 3997 C CA . SER B 1 145 ? 18.547 15.875 0.779 1 97.31 145 SER B CA 1
ATOM 3998 C C . SER B 1 145 ? 19.625 14.977 1.369 1 97.31 145 SER B C 1
ATOM 4000 O O . SER B 1 145 ? 20.75 15.422 1.58 1 97.31 145 SER B O 1
ATOM 4002 N N . LYS B 1 146 ? 19.281 13.75 1.661 1 95.88 146 LYS B N 1
ATOM 4003 C CA . LYS B 1 146 ? 20.219 12.758 2.172 1 95.88 146 LYS B CA 1
ATOM 4004 C C . LYS B 1 146 ? 21.406 12.578 1.219 1 95.88 146 LYS B C 1
ATOM 4006 O O . LYS B 1 146 ? 22.562 12.562 1.647 1 95.88 146 LYS B O 1
ATOM 4011 N N . LEU B 1 147 ? 21.141 12.43 -0.031 1 96.81 147 LEU B N 1
ATOM 4012 C CA . LEU B 1 147 ? 22.172 12.219 -1.041 1 96.81 147 LEU B CA 1
ATOM 4013 C C . LEU B 1 147 ? 23.109 13.414 -1.123 1 96.81 147 LEU B C 1
ATOM 4015 O O . LEU B 1 147 ? 24.281 13.273 -1.469 1 96.81 147 LEU B O 1
ATOM 4019 N N . GLN B 1 148 ? 22.578 14.57 -0.78 1 97.19 148 GLN B N 1
ATOM 4020 C CA . GLN B 1 148 ? 23.375 15.797 -0.795 1 97.19 148 GLN B CA 1
ATOM 4021 C C . GLN B 1 148 ? 24.141 15.969 0.51 1 97.19 148 GLN B C 1
ATOM 4023 O O . GLN B 1 148 ? 24.938 16.906 0.653 1 97.19 148 GLN B O 1
ATOM 4028 N N . GLY B 1 149 ? 23.906 15.133 1.469 1 95.19 149 GLY B N 1
ATOM 4029 C CA . GLY B 1 149 ? 24.625 15.172 2.734 1 95.19 149 GLY B CA 1
ATOM 4030 C C . GLY B 1 149 ? 24.016 16.141 3.736 1 95.19 149 GLY B C 1
ATOM 4031 O O . GLY B 1 149 ? 24.656 16.516 4.719 1 95.19 149 GLY B O 1
ATOM 4032 N N . ASN B 1 150 ? 22.781 16.594 3.453 1 95 150 ASN B N 1
ATOM 4033 C CA . ASN B 1 150 ? 22.094 17.469 4.395 1 95 150 ASN B CA 1
ATOM 4034 C C . ASN B 1 150 ? 21.484 16.672 5.551 1 95 150 ASN B C 1
ATOM 4036 O O . ASN B 1 150 ? 21.344 15.453 5.469 1 95 150 ASN B O 1
ATOM 4040 N N . ASP B 1 151 ? 21.109 17.344 6.594 1 93.12 151 ASP B N 1
ATOM 4041 C CA . ASP B 1 151 ? 20.531 16.734 7.781 1 93.12 151 ASP B CA 1
ATOM 4042 C C . ASP B 1 151 ? 19.062 17.125 7.949 1 93.12 151 ASP B C 1
ATOM 4044 O O . ASP B 1 151 ? 18.5 17.016 9.047 1 93.12 151 ASP B O 1
ATOM 4048 N N . ASP B 1 152 ? 18.453 17.516 6.898 1 96.56 152 ASP B N 1
ATOM 4049 C CA . ASP B 1 152 ? 17.062 17.969 6.926 1 96.56 152 ASP B CA 1
ATOM 4050 C C . ASP B 1 152 ? 16.109 16.797 7.172 1 96.56 152 ASP B C 1
ATOM 4052 O O . ASP B 1 152 ? 16.344 15.688 6.664 1 96.56 152 ASP B O 1
ATOM 4056 N N . VAL B 1 153 ? 15.133 17.078 7.949 1 98.56 153 VAL B N 1
ATOM 4057 C CA . VAL B 1 153 ? 14.031 16.125 8.125 1 98.56 153 VAL B CA 1
ATOM 4058 C C . VAL B 1 153 ? 12.797 16.641 7.391 1 98.56 153 VAL B C 1
ATOM 4060 O O . VAL B 1 153 ? 12.57 17.844 7.312 1 98.56 153 VAL B O 1
ATOM 4063 N N . PHE B 1 154 ? 12.094 15.719 6.781 1 98.88 154 PHE B N 1
ATOM 4064 C CA . PHE B 1 154 ? 10.883 16.062 6.035 1 98.88 154 PHE B CA 1
ATOM 4065 C C . PHE B 1 154 ? 9.648 15.492 6.727 1 98.88 154 PHE B C 1
ATOM 4067 O O . PHE B 1 154 ? 9.508 14.273 6.844 1 98.88 154 PHE B O 1
ATOM 4074 N N . LEU B 1 155 ? 8.805 16.328 7.219 1 98.88 155 LEU B N 1
ATOM 4075 C CA . LEU B 1 155 ? 7.531 15.953 7.828 1 98.88 155 LEU B CA 1
ATOM 4076 C C . LEU B 1 155 ? 6.402 16 6.805 1 98.88 155 LEU B C 1
ATOM 4078 O O . LEU B 1 155 ? 6.035 17.078 6.332 1 98.88 155 LEU B O 1
ATOM 4082 N N . CYS B 1 156 ? 5.863 14.875 6.469 1 98.88 156 CYS B N 1
ATOM 4083 C CA . CYS B 1 156 ? 4.809 14.75 5.469 1 98.88 156 CYS B CA 1
ATOM 4084 C C . CYS B 1 156 ? 3.451 14.531 6.133 1 98.88 156 CYS B C 1
ATOM 4086 O O . CYS B 1 156 ? 3.238 13.523 6.805 1 98.88 156 CYS B O 1
ATOM 4088 N N . TYR B 1 157 ? 2.547 15.477 5.895 1 98.75 157 TYR B N 1
ATOM 4089 C CA . TYR B 1 157 ? 1.208 15.367 6.461 1 98.75 157 TYR B CA 1
ATOM 4090 C C . TYR B 1 157 ? 0.248 14.719 5.469 1 98.75 157 TYR B C 1
ATOM 4092 O O . TYR B 1 157 ? 0.294 15.008 4.27 1 98.75 157 TYR B O 1
ATOM 4100 N N . PHE B 1 158 ? -0.579 13.859 5.953 1 98.38 158 PHE B N 1
ATOM 4101 C CA . PHE B 1 158 ? -1.688 13.328 5.168 1 98.38 158 PHE B CA 1
ATOM 4102 C C . PHE B 1 158 ? -2.807 12.828 6.078 1 98.38 158 PHE B C 1
ATOM 4104 O O . PHE B 1 158 ? -2.615 12.695 7.289 1 98.38 158 PHE B O 1
ATOM 4111 N N . GLY B 1 159 ? -3.967 12.711 5.539 1 97.5 159 GLY B N 1
ATOM 4112 C CA . GLY B 1 159 ? -5.113 12.242 6.301 1 97.5 159 GLY B CA 1
ATOM 4113 C C . GLY B 1 159 ? -5.227 10.734 6.34 1 97.5 159 GLY B C 1
ATOM 4114 O O . GLY B 1 159 ? -4.492 10.031 5.641 1 97.5 159 GLY B O 1
ATOM 4115 N N . ASP B 1 160 ? -6.141 10.258 7.223 1 97.38 160 ASP B N 1
ATOM 4116 C CA . ASP B 1 160 ? -6.398 8.828 7.332 1 97.38 160 ASP B CA 1
ATOM 4117 C C . ASP B 1 160 ? -6.832 8.242 5.992 1 97.38 160 ASP B C 1
ATOM 4119 O O . ASP B 1 160 ? -6.418 7.137 5.625 1 97.38 160 ASP B O 1
ATOM 4123 N N . GLY B 1 161 ? -7.648 8.945 5.266 1 96.5 161 GLY B N 1
ATOM 4124 C CA . GLY B 1 161 ? -8.078 8.461 3.963 1 96.5 161 GLY B CA 1
ATOM 4125 C C . GLY B 1 161 ? -6.926 8.211 3.008 1 96.5 161 GLY B C 1
ATOM 4126 O O . GLY B 1 161 ? -6.984 7.301 2.178 1 96.5 161 GLY B O 1
ATOM 4127 N N . ALA B 1 162 ? -5.918 9.008 3.1 1 97.31 162 ALA B N 1
ATOM 4128 C CA . ALA B 1 162 ? -4.75 8.906 2.229 1 97.31 162 ALA B CA 1
ATOM 4129 C C . ALA B 1 162 ? -4.035 7.574 2.434 1 97.31 162 ALA B C 1
ATOM 4131 O O . ALA B 1 162 ? -3.342 7.09 1.534 1 97.31 162 ALA B O 1
ATOM 4132 N N . THR B 1 163 ? -4.164 6.918 3.566 1 97.81 163 THR B N 1
ATOM 4133 C CA . THR B 1 163 ? -3.459 5.68 3.881 1 97.81 163 THR B CA 1
ATOM 4134 C C . THR B 1 163 ? -4.012 4.516 3.062 1 97.81 163 THR B C 1
ATOM 4136 O O . THR B 1 163 ? -3.447 3.422 3.066 1 97.81 163 THR B O 1
ATOM 4139 N N . SER B 1 164 ? -5.078 4.715 2.348 1 96.31 164 SER B N 1
ATOM 4140 C CA . SER B 1 164 ? -5.684 3.674 1.524 1 96.31 164 SER B CA 1
ATOM 4141 C C . SER B 1 164 ? -5.254 3.803 0.066 1 96.31 164 SER B C 1
ATOM 4143 O O . SER B 1 164 ? -5.621 2.971 -0.769 1 96.31 164 SER B O 1
ATOM 4145 N N . GLU B 1 165 ? -4.48 4.824 -0.245 1 95.94 165 GLU B N 1
ATOM 4146 C CA . GLU B 1 165 ? -4.082 5.105 -1.621 1 95.94 165 GLU B CA 1
ATOM 4147 C C . GLU B 1 165 ? -2.744 4.449 -1.953 1 95.94 165 GLU B C 1
ATOM 4149 O O . GLU B 1 165 ? -1.891 4.285 -1.078 1 95.94 165 GLU B O 1
ATOM 4154 N N . GLY B 1 166 ? -2.506 4.133 -3.221 1 97.38 166 GLY B N 1
ATOM 4155 C CA . GLY B 1 166 ? -1.273 3.514 -3.682 1 97.38 166 GLY B CA 1
ATOM 4156 C C . GLY B 1 166 ? -0.048 4.375 -3.447 1 97.38 166 GLY B C 1
ATOM 4157 O O . GLY B 1 166 ? 1.023 3.863 -3.115 1 97.38 166 GLY B O 1
ATOM 4158 N N . ASP B 1 167 ? -0.154 5.668 -3.619 1 97.88 167 ASP B N 1
ATOM 4159 C CA . ASP B 1 167 ? 0.962 6.586 -3.424 1 97.88 167 ASP B CA 1
ATOM 4160 C C . ASP B 1 167 ? 1.504 6.5 -1.999 1 97.88 167 ASP B C 1
ATOM 4162 O O . ASP B 1 167 ? 2.713 6.613 -1.78 1 97.88 167 ASP B O 1
ATOM 4166 N N . PHE B 1 168 ? 0.546 6.336 -1.089 1 98.56 168 PHE B N 1
ATOM 4167 C CA . PHE B 1 168 ? 0.944 6.137 0.3 1 98.56 168 PHE B CA 1
ATOM 4168 C C . PHE B 1 168 ? 1.854 4.922 0.436 1 98.56 168 PHE B C 1
ATOM 4170 O O . PHE B 1 168 ? 2.953 5.023 0.985 1 98.56 168 PHE B O 1
ATOM 4177 N N . HIS B 1 169 ? 1.436 3.83 -0.108 1 98.44 169 HIS B N 1
ATOM 4178 C CA . HIS B 1 169 ? 2.141 2.555 -0.05 1 98.44 169 HIS B CA 1
ATOM 4179 C C . HIS B 1 169 ? 3.51 2.65 -0.714 1 98.44 169 HIS B C 1
ATOM 4181 O O . HIS B 1 169 ? 4.516 2.248 -0.129 1 98.44 169 HIS B O 1
ATOM 4187 N N . GLU B 1 170 ? 3.561 3.131 -1.872 1 98.25 170 GLU B N 1
ATOM 4188 C CA . GLU B 1 170 ? 4.793 3.207 -2.65 1 98.25 170 GLU B CA 1
ATOM 4189 C C . GLU B 1 170 ? 5.785 4.176 -2.018 1 98.25 170 GLU B C 1
ATOM 4191 O O . GLU B 1 170 ? 6.988 3.898 -1.972 1 98.25 170 GLU B O 1
ATOM 4196 N N . GLY B 1 171 ? 5.273 5.348 -1.549 1 98.56 171 GLY B N 1
ATOM 4197 C CA . GLY B 1 171 ? 6.137 6.32 -0.898 1 98.56 171 GLY B CA 1
ATOM 4198 C C . GLY B 1 171 ? 6.785 5.793 0.367 1 98.56 171 GLY B C 1
ATOM 4199 O O . GLY B 1 171 ? 7.984 5.984 0.583 1 98.56 171 GLY B O 1
ATOM 4200 N N . LEU B 1 172 ? 5.973 5.156 1.245 1 98.69 172 LEU B N 1
ATOM 4201 C CA . LEU B 1 172 ? 6.516 4.629 2.492 1 98.69 172 LEU B CA 1
ATOM 4202 C C . LEU B 1 172 ? 7.484 3.482 2.225 1 98.69 172 LEU B C 1
ATOM 4204 O O . LEU B 1 172 ? 8.5 3.354 2.904 1 98.69 172 LEU B O 1
ATOM 4208 N N . ASN B 1 173 ? 7.141 2.588 1.247 1 98.25 173 ASN B N 1
ATOM 4209 C CA . ASN B 1 173 ? 8.047 1.503 0.888 1 98.25 173 ASN B CA 1
ATOM 4210 C C . ASN B 1 173 ? 9.406 2.031 0.45 1 98.25 173 ASN B C 1
ATOM 4212 O O . ASN B 1 173 ? 10.445 1.519 0.876 1 98.25 173 ASN B O 1
ATOM 4216 N N . PHE B 1 174 ? 9.406 3.014 -0.403 1 97.81 174 PHE B N 1
ATOM 4217 C CA . PHE B 1 174 ? 10.633 3.641 -0.872 1 97.81 174 PHE B CA 1
ATOM 4218 C C . PHE B 1 174 ? 11.422 4.227 0.294 1 97.81 174 PHE B C 1
ATOM 4220 O O . PHE B 1 174 ? 12.641 4.09 0.357 1 97.81 174 PHE B O 1
ATOM 4227 N N . ALA B 1 175 ? 10.711 4.902 1.196 1 98.5 175 ALA B N 1
ATOM 4228 C CA . ALA B 1 175 ? 11.352 5.512 2.359 1 98.5 175 ALA B CA 1
ATOM 4229 C C . ALA B 1 175 ? 12.062 4.461 3.207 1 98.5 175 ALA B C 1
ATOM 4231 O O . ALA B 1 175 ? 13.164 4.699 3.703 1 98.5 175 ALA B O 1
ATOM 4232 N N . GLY B 1 176 ? 11.414 3.334 3.453 1 97 176 GLY B N 1
ATOM 4233 C CA . GLY B 1 176 ? 12.031 2.242 4.188 1 97 176 GLY B CA 1
ATOM 4234 C C . GLY B 1 176 ? 13.289 1.715 3.525 1 97 176 GLY B C 1
ATOM 4235 O O . GLY B 1 176 ? 14.328 1.577 4.176 1 97 176 GLY B O 1
ATOM 4236 N N . VAL B 1 177 ? 13.219 1.474 2.242 1 96.44 177 VAL B N 1
ATOM 4237 C CA . VAL B 1 177 ? 14.297 0.856 1.479 1 96.44 177 VAL B CA 1
ATOM 4238 C C . VAL B 1 177 ? 15.508 1.785 1.453 1 96.44 177 VAL B C 1
ATOM 4240 O O . VAL B 1 177 ? 16.641 1.346 1.666 1 96.44 177 VAL B O 1
ATOM 4243 N N . PHE B 1 178 ? 15.242 3.021 1.248 1 96.06 178 PHE B N 1
ATOM 4244 C CA . PHE B 1 178 ? 16.344 3.961 1.063 1 96.06 178 PHE B CA 1
ATOM 4245 C C . PHE B 1 178 ? 16.656 4.688 2.367 1 96.06 178 PHE B C 1
ATOM 4247 O O . PHE B 1 178 ? 17.516 5.57 2.398 1 96.06 178 PHE B O 1
ATOM 4254 N N . ASP B 1 179 ? 15.898 4.352 3.438 1 97.06 179 ASP B N 1
ATOM 4255 C CA . ASP B 1 179 ? 16.141 4.863 4.781 1 97.06 179 ASP B CA 1
ATOM 4256 C C . ASP B 1 179 ? 16.141 6.391 4.797 1 97.06 179 ASP B C 1
ATOM 4258 O O . ASP B 1 179 ? 17.094 7.008 5.273 1 97.06 179 ASP B O 1
ATOM 4262 N N . THR B 1 180 ? 15.117 6.961 4.188 1 97.88 180 THR B N 1
ATOM 4263 C CA . THR B 1 180 ? 15.055 8.414 4.047 1 97.88 180 THR B CA 1
ATOM 4264 C C . THR B 1 180 ? 14.688 9.07 5.371 1 97.88 180 THR B C 1
ATOM 4266 O O . THR B 1 180 ? 13.992 8.469 6.199 1 97.88 180 THR B O 1
ATOM 4269 N N . PRO B 1 181 ? 15.172 10.297 5.629 1 98.5 181 PRO B N 1
ATOM 4270 C CA . PRO B 1 181 ? 14.82 11.031 6.844 1 98.5 181 PRO B CA 1
ATOM 4271 C C . PRO B 1 181 ? 13.422 11.648 6.781 1 98.5 181 PRO B C 1
ATOM 4273 O O . PRO B 1 181 ? 13.281 12.875 6.852 1 98.5 181 PRO B O 1
ATOM 4276 N N . THR B 1 182 ? 12.453 10.844 6.738 1 98.75 182 THR B N 1
ATOM 4277 C CA . THR B 1 182 ? 11.062 11.266 6.582 1 98.75 182 THR B CA 1
ATOM 4278 C C . THR B 1 182 ? 10.242 10.883 7.812 1 98.75 182 THR B C 1
ATOM 4280 O O . THR B 1 182 ? 10.383 9.773 8.344 1 98.75 182 THR B O 1
ATOM 4283 N N . VAL B 1 183 ? 9.469 11.758 8.281 1 98.88 183 VAL B N 1
ATOM 4284 C CA . VAL B 1 183 ? 8.43 11.484 9.266 1 98.88 183 VAL B CA 1
ATOM 4285 C C . VAL B 1 183 ? 7.059 11.594 8.617 1 98.88 183 VAL B C 1
ATOM 4287 O O . VAL B 1 183 ? 6.676 12.664 8.133 1 98.88 183 VAL B O 1
ATOM 4290 N N . PHE B 1 184 ? 6.395 10.484 8.555 1 98.94 184 PHE B N 1
ATOM 4291 C CA . PHE B 1 184 ? 5.043 10.445 8.008 1 98.94 184 PHE B CA 1
ATOM 4292 C C . PHE B 1 184 ? 4.016 10.719 9.094 1 98.94 184 PHE B C 1
ATOM 4294 O O . PHE B 1 184 ? 3.824 9.898 10 1 98.94 184 PHE B O 1
ATOM 4301 N N . PHE B 1 185 ? 3.312 11.805 9 1 98.94 185 PHE B N 1
ATOM 4302 C CA . PHE B 1 185 ? 2.365 12.258 10.008 1 98.94 185 PHE B CA 1
ATOM 4303 C C . PHE B 1 185 ? 0.932 12.117 9.508 1 98.94 185 PHE B C 1
ATOM 4305 O O . PHE B 1 185 ? 0.45 12.953 8.742 1 98.94 185 PHE B O 1
ATOM 4312 N N . CYS B 1 186 ? 0.26 11.117 10.008 1 98.75 186 CYS B N 1
ATOM 4313 C CA . CYS B 1 186 ? -1.116 10.836 9.609 1 98.75 186 CYS B CA 1
ATOM 4314 C C . CYS B 1 186 ? -2.104 11.547 10.531 1 98.75 186 CYS B C 1
ATOM 4316 O O . CYS B 1 186 ? -2.211 11.211 11.711 1 98.75 186 CYS B O 1
ATOM 4318 N N . ASN B 1 187 ? -2.758 12.539 9.977 1 98.38 187 ASN B N 1
ATOM 4319 C CA . ASN B 1 187 ? -3.891 13.148 10.672 1 98.38 187 ASN B CA 1
ATOM 4320 C C . ASN B 1 187 ? -5.121 12.242 10.625 1 98.38 187 ASN B C 1
ATOM 4322 O O . ASN B 1 187 ? -5.938 12.344 9.711 1 98.38 187 ASN B O 1
ATOM 4326 N N . ASN B 1 188 ? -5.25 11.406 11.617 1 98.19 188 ASN B N 1
ATOM 4327 C CA . ASN B 1 188 ? -6.441 10.562 11.711 1 98.19 188 ASN B CA 1
ATOM 4328 C C . ASN B 1 188 ? -7.617 11.32 12.32 1 98.19 188 ASN B C 1
ATOM 4330 O O . ASN B 1 188 ? -7.926 11.156 13.5 1 98.19 188 ASN B O 1
ATOM 4334 N N . ASN B 1 189 ? -8.25 12.07 11.477 1 96.56 189 ASN B N 1
ATOM 4335 C CA . ASN B 1 189 ? -9.383 12.859 11.953 1 96.56 189 ASN B CA 1
ATOM 4336 C C . ASN B 1 189 ? -10.695 12.102 11.805 1 96.56 189 ASN B C 1
ATOM 4338 O O . ASN B 1 189 ? -11.773 12.703 11.812 1 96.56 189 ASN B O 1
ATOM 4342 N N . GLN B 1 190 ? -10.625 10.797 11.5 1 94.88 190 GLN B N 1
ATOM 4343 C CA . GLN B 1 190 ? -11.68 9.797 11.594 1 94.88 190 GLN B CA 1
ATOM 4344 C C . GLN B 1 190 ? -12.523 9.766 10.32 1 94.88 190 GLN B C 1
ATOM 4346 O O . GLN B 1 190 ? -13.359 8.875 10.148 1 94.88 190 GLN B O 1
ATOM 4351 N N . TRP B 1 191 ? -12.266 10.703 9.367 1 91.56 191 TRP B N 1
ATOM 4352 C CA . TRP B 1 191 ? -13.172 10.789 8.227 1 91.56 191 TRP B CA 1
ATOM 4353 C C . TRP B 1 191 ? -12.406 11.055 6.938 1 91.56 191 TRP B C 1
ATOM 4355 O O . TRP B 1 191 ? -11.664 12.031 6.84 1 91.56 191 TRP B O 1
ATOM 4365 N N . ALA B 1 192 ? -12.617 10.25 5.965 1 90 192 ALA B N 1
ATOM 4366 C CA . ALA B 1 192 ? -12.219 10.516 4.586 1 90 192 ALA B CA 1
ATOM 4367 C C . ALA B 1 192 ? -13.383 11.102 3.785 1 90 192 ALA B C 1
ATOM 4369 O O . ALA B 1 192 ? -14.141 10.359 3.156 1 90 192 ALA B O 1
ATOM 4370 N N . ILE B 1 193 ? -13.391 12.367 3.678 1 86.56 193 ILE B N 1
ATOM 4371 C CA . ILE B 1 193 ? -14.523 13.133 3.156 1 86.56 193 ILE B CA 1
ATOM 4372 C C . ILE B 1 193 ? -15.805 12.719 3.883 1 86.56 193 ILE B C 1
ATOM 4374 O O . ILE B 1 193 ? -16.219 13.383 4.836 1 86.56 193 ILE B O 1
ATOM 4378 N N . SER B 1 194 ? -16.469 11.602 3.451 1 85.44 194 SER B N 1
ATOM 4379 C CA . SER B 1 194 ? -17.719 11.141 4.055 1 85.44 194 SER B CA 1
ATOM 4380 C C . SER B 1 194 ? -17.609 9.68 4.488 1 85.44 194 SER B C 1
ATOM 4382 O O . SER B 1 194 ? -18.609 9.086 4.898 1 85.44 194 SER B O 1
ATOM 4384 N N . VAL B 1 195 ? -16.516 9.094 4.398 1 89.38 195 VAL B N 1
ATOM 4385 C CA . VAL B 1 195 ? -16.312 7.688 4.742 1 89.38 195 VAL B CA 1
ATOM 4386 C C . VAL B 1 195 ? -15.602 7.586 6.086 1 89.38 195 VAL B C 1
ATOM 4388 O O . VAL B 1 195 ? -14.477 8.07 6.242 1 89.38 195 VAL B O 1
ATOM 4391 N N . PRO B 1 196 ? -16.281 6.984 7.051 1 91.94 196 PRO B N 1
ATOM 4392 C CA . PRO B 1 196 ? -15.625 6.836 8.352 1 91.94 196 PRO B CA 1
ATOM 4393 C C . PRO B 1 196 ? -14.414 5.91 8.297 1 91.94 196 PRO B C 1
ATOM 4395 O O . PRO B 1 196 ? -14.344 5.035 7.43 1 91.94 196 PRO B O 1
ATOM 4398 N N . ARG B 1 197 ? -13.516 6.07 9.164 1 90.19 197 ARG B N 1
ATOM 4399 C CA . ARG B 1 197 ? -12.25 5.34 9.211 1 90.19 197 ARG B CA 1
ATOM 4400 C C . ARG B 1 197 ? -12.492 3.834 9.172 1 90.19 197 ARG B C 1
ATOM 4402 O O . ARG B 1 197 ? -11.781 3.107 8.469 1 90.19 197 ARG B O 1
ATOM 4409 N N . GLU B 1 198 ? -13.5 3.334 9.82 1 88.81 198 GLU B N 1
ATOM 4410 C CA . GLU B 1 198 ? -13.742 1.9 9.945 1 88.81 198 GLU B CA 1
ATOM 4411 C C . GLU B 1 198 ? -14.211 1.304 8.617 1 88.81 198 GLU B C 1
ATOM 4413 O O . GLU B 1 198 ? -14.148 0.088 8.422 1 88.81 198 GLU B O 1
ATOM 4418 N N . ARG B 1 199 ? -14.633 2.17 7.73 1 92 199 ARG B N 1
ATOM 4419 C CA . ARG B 1 199 ? -15.078 1.696 6.426 1 92 199 ARG B CA 1
ATOM 4420 C C . ARG B 1 199 ? -13.992 1.895 5.371 1 92 199 ARG B C 1
ATOM 4422 O O . ARG B 1 199 ? -14.141 1.454 4.23 1 92 199 ARG B O 1
ATOM 4429 N N . GLN B 1 200 ? -12.992 2.518 5.844 1 92.62 200 GLN B N 1
ATOM 4430 C CA . GLN B 1 200 ? -11.891 2.789 4.926 1 92.62 200 GLN B CA 1
ATOM 4431 C C . GLN B 1 200 ? -10.836 1.688 4.992 1 92.62 200 GLN B C 1
ATOM 4433 O O . GLN B 1 200 ? -10.148 1.422 4.008 1 92.62 200 GLN B O 1
ATOM 4438 N N . THR B 1 201 ? -10.625 1.143 6.051 1 94.81 201 THR B N 1
ATOM 4439 C CA . THR B 1 201 ? -9.609 0.12 6.273 1 94.81 201 THR B CA 1
ATOM 4440 C C . THR B 1 201 ? -9.977 -0.755 7.469 1 94.81 201 THR B C 1
ATOM 4442 O O . THR B 1 201 ? -10.633 -0.292 8.406 1 94.81 201 THR B O 1
ATOM 4445 N N . ARG B 1 202 ? -9.547 -1.991 7.43 1 93.94 202 ARG B N 1
ATOM 4446 C CA . ARG B 1 202 ? -9.836 -2.936 8.5 1 93.94 202 ARG B CA 1
ATOM 4447 C C . ARG B 1 202 ? -8.727 -2.922 9.555 1 93.94 202 ARG B C 1
ATOM 4449 O O . ARG B 1 202 ? -8.852 -3.551 10.602 1 93.94 202 ARG B O 1
ATOM 4456 N N . SER B 1 203 ? -7.656 -2.229 9.273 1 94.94 203 SER B N 1
ATOM 4457 C CA . SER B 1 203 ? -6.566 -2.156 10.242 1 94.94 203 SER B CA 1
ATOM 4458 C C . SER B 1 203 ? -7.047 -1.599 11.578 1 94.94 203 SER B C 1
ATOM 4460 O O . SER B 1 203 ? -7.812 -0.63 11.617 1 94.94 203 SER B O 1
ATOM 4462 N N . ALA B 1 204 ? -6.598 -2.193 12.656 1 94.94 204 ALA B N 1
ATOM 4463 C CA . ALA B 1 204 ? -6.977 -1.705 13.984 1 94.94 204 ALA B CA 1
ATOM 4464 C C . ALA B 1 204 ? -6.418 -0.307 14.227 1 94.94 204 ALA B C 1
ATOM 4466 O O . ALA B 1 204 ? -7.078 0.532 14.844 1 94.94 204 ALA B O 1
ATOM 4467 N N . THR B 1 205 ? -5.219 -0.083 13.859 1 97.62 205 THR B N 1
ATOM 4468 C CA . THR B 1 205 ? -4.574 1.223 13.906 1 97.62 205 THR B CA 1
ATOM 4469 C C . THR B 1 205 ? -3.912 1.545 12.562 1 97.62 205 THR B C 1
ATOM 4471 O O . THR B 1 205 ? -3.486 0.64 11.844 1 97.62 205 THR B O 1
ATOM 4474 N N . LEU B 1 206 ? -3.869 2.803 12.25 1 98.38 206 LEU B N 1
ATOM 4475 C CA . LEU B 1 206 ? -3.166 3.193 11.031 1 98.38 206 LEU B CA 1
ATOM 4476 C C . LEU B 1 206 ? -1.655 3.123 11.227 1 98.38 206 LEU B C 1
ATOM 4478 O O . LEU B 1 206 ? -0.913 2.84 10.289 1 98.38 206 LEU B O 1
ATOM 4482 N N . ALA B 1 207 ? -1.192 3.33 12.461 1 98.38 207 ALA B N 1
ATOM 4483 C CA . ALA B 1 207 ? 0.225 3.26 12.805 1 98.38 207 ALA B CA 1
ATOM 4484 C C . ALA B 1 207 ? 0.801 1.885 12.477 1 98.38 207 ALA B C 1
ATOM 4486 O O . ALA B 1 207 ? 1.968 1.77 12.094 1 98.38 207 ALA B O 1
ATOM 4487 N N . GLN B 1 208 ? -0.006 0.813 12.594 1 97.56 208 GLN B N 1
ATOM 4488 C CA . GLN B 1 208 ? 0.489 -0.545 12.398 1 97.56 208 GLN B CA 1
ATOM 4489 C C . GLN B 1 208 ? 0.882 -0.782 10.945 1 97.56 208 GLN B C 1
ATOM 4491 O O . GLN B 1 208 ? 1.591 -1.742 10.633 1 97.56 208 GLN B O 1
ATOM 4496 N N . LYS B 1 209 ? 0.357 0.05 10.047 1 98.12 209 LYS B N 1
ATOM 4497 C CA . LYS B 1 209 ? 0.692 -0.088 8.633 1 98.12 209 LYS B CA 1
ATOM 4498 C C . LYS B 1 209 ? 2.191 0.078 8.406 1 98.12 209 LYS B C 1
ATOM 4500 O O . LYS B 1 209 ? 2.732 -0.413 7.41 1 98.12 209 LYS B O 1
ATOM 4505 N N . ALA B 1 210 ? 2.908 0.765 9.32 1 97.69 210 ALA B N 1
ATOM 4506 C CA . ALA B 1 210 ? 4.348 0.981 9.227 1 97.69 210 ALA B CA 1
ATOM 4507 C C . ALA B 1 210 ? 5.102 -0.346 9.172 1 97.69 210 ALA B C 1
ATOM 4509 O O . ALA B 1 210 ? 6.168 -0.437 8.562 1 97.69 210 ALA B O 1
ATOM 4510 N N . ALA B 1 211 ? 4.555 -1.381 9.727 1 95 211 ALA B N 1
ATOM 4511 C CA . ALA B 1 211 ? 5.188 -2.699 9.75 1 95 211 ALA B CA 1
ATOM 4512 C C . ALA B 1 211 ? 5.43 -3.213 8.328 1 95 211 ALA B C 1
ATOM 4514 O O . ALA B 1 211 ? 6.398 -3.934 8.086 1 95 211 ALA B O 1
ATOM 4515 N N . ALA B 1 212 ? 4.586 -2.855 7.477 1 97.06 212 ALA B N 1
ATOM 4516 C CA . ALA B 1 212 ? 4.684 -3.309 6.09 1 97.06 212 ALA B CA 1
ATOM 4517 C C . ALA B 1 212 ? 5.906 -2.707 5.402 1 97.06 212 ALA B C 1
ATOM 4519 O O . ALA B 1 212 ? 6.305 -3.16 4.328 1 97.06 212 ALA B O 1
ATOM 4520 N N . TYR B 1 213 ? 6.527 -1.741 6.047 1 97.56 213 TYR B N 1
ATOM 4521 C CA . TYR B 1 213 ? 7.605 -1.017 5.379 1 97.56 213 TYR B CA 1
ATOM 4522 C C . TYR B 1 213 ? 8.898 -1.111 6.172 1 97.56 213 TYR B C 1
ATOM 4524 O O . TYR B 1 213 ? 9.898 -0.483 5.816 1 97.56 213 TYR B O 1
ATOM 4532 N N . GLY B 1 214 ? 8.867 -1.819 7.301 1 94.69 214 GLY B N 1
ATOM 4533 C CA . GLY B 1 214 ? 10.078 -2.162 8.039 1 94.69 214 GLY B CA 1
ATOM 4534 C C . GLY B 1 214 ? 10.555 -1.049 8.953 1 94.69 214 GLY B C 1
ATOM 4535 O O . GLY B 1 214 ? 11.742 -0.959 9.258 1 94.69 214 GLY B O 1
ATOM 4536 N N . PHE B 1 215 ? 9.703 -0.123 9.281 1 96.44 215 PHE B N 1
ATOM 4537 C CA . PHE B 1 215 ? 10.102 0.898 10.242 1 96.44 215 PHE B CA 1
ATOM 4538 C C . PHE B 1 215 ? 9 1.134 11.266 1 96.44 215 PHE B C 1
ATOM 4540 O O . PHE B 1 215 ? 7.961 0.469 11.234 1 96.44 215 PHE B O 1
ATOM 4547 N N . GLU B 1 216 ? 9.203 2.041 12.25 1 96.81 216 GLU B N 1
ATOM 4548 C CA . GLU B 1 216 ? 8.344 2.152 13.422 1 96.81 216 GLU B CA 1
ATOM 4549 C C . GLU B 1 216 ? 7.098 2.975 13.125 1 96.81 216 GLU B C 1
ATOM 4551 O O . GLU B 1 216 ? 7.145 3.924 12.344 1 96.81 216 GLU B O 1
ATOM 4556 N N . GLY B 1 217 ? 6.023 2.588 13.664 1 98 217 GLY B N 1
ATOM 4557 C CA . GLY B 1 217 ? 4.777 3.336 13.75 1 98 217 GLY B CA 1
ATOM 4558 C C . GLY B 1 217 ? 4.32 3.572 15.172 1 98 217 GLY B C 1
ATOM 4559 O O . GLY B 1 217 ? 4.57 2.746 16.062 1 98 217 GLY B O 1
ATOM 4560 N N . ILE B 1 218 ? 3.67 4.672 15.391 1 98.56 218 ILE B N 1
ATOM 4561 C CA . ILE B 1 218 ? 3.266 5.008 16.75 1 98.56 218 ILE B CA 1
ATOM 4562 C C . ILE B 1 218 ? 1.974 5.82 16.719 1 98.56 218 ILE B C 1
ATOM 4564 O O . ILE B 1 218 ? 1.768 6.641 15.82 1 98.56 218 ILE B O 1
ATOM 4568 N N . GLN B 1 219 ? 1.107 5.562 17.672 1 98.69 219 GLN B N 1
ATOM 4569 C CA . GLN B 1 219 ? -0.074 6.398 17.875 1 98.69 219 GLN B CA 1
ATOM 4570 C C . GLN B 1 219 ? 0.182 7.477 18.922 1 98.69 219 GLN B C 1
ATOM 4572 O O . GLN B 1 219 ? 0.924 7.258 19.875 1 98.69 219 GLN B O 1
ATOM 4577 N N . VAL B 1 220 ? -0.374 8.555 18.734 1 98.81 220 VAL B N 1
ATOM 4578 C CA . VAL B 1 220 ? -0.343 9.641 19.703 1 98.81 220 VAL B CA 1
ATOM 4579 C C . VAL B 1 220 ? -1.73 10.273 19.812 1 98.81 220 VAL B C 1
ATOM 4581 O O . VAL B 1 220 ? -2.5 10.273 18.859 1 98.81 220 VAL B O 1
ATOM 4584 N N . ASP B 1 221 ? -2.121 10.703 21.016 1 98.75 221 ASP B N 1
ATOM 4585 C CA . ASP B 1 221 ? -3.307 11.547 21.156 1 98.75 221 ASP B CA 1
ATOM 4586 C C . ASP B 1 221 ? -3.139 12.867 20.406 1 98.75 221 ASP B C 1
ATOM 4588 O O . ASP B 1 221 ? -2.49 13.789 20.906 1 98.75 221 ASP B O 1
ATOM 4592 N N . GLY B 1 222 ? -3.793 12.922 19.25 1 98.81 222 GLY B N 1
ATOM 4593 C CA . GLY B 1 222 ? -3.639 14.07 18.359 1 98.81 222 GLY B CA 1
ATOM 4594 C C . GLY B 1 222 ? -4.277 15.328 18.906 1 98.81 222 GLY B C 1
ATOM 4595 O O . GLY B 1 222 ? -4.062 16.422 18.391 1 98.81 222 GLY B O 1
ATOM 4596 N N . MET B 1 223 ? -5.02 15.195 20.016 1 98.75 223 MET B N 1
ATOM 4597 C CA . MET B 1 223 ? -5.656 16.344 20.656 1 98.75 223 MET B CA 1
ATOM 4598 C C . MET B 1 223 ? -4.785 16.891 21.781 1 98.75 223 MET B C 1
ATOM 4600 O O . MET B 1 223 ? -5.145 17.875 22.422 1 98.75 223 MET B O 1
ATOM 4604 N N . ASP B 1 224 ? -3.672 16.266 22.078 1 98.88 224 ASP B N 1
ATOM 4605 C CA . ASP B 1 224 ? -2.699 16.656 23.094 1 98.88 224 ASP B CA 1
ATOM 4606 C C . ASP B 1 224 ? -1.443 17.25 22.469 1 98.88 224 ASP B C 1
ATOM 4608 O O . ASP B 1 224 ? -0.549 16.516 22.031 1 98.88 224 ASP B O 1
ATOM 4612 N N . PRO B 1 225 ? -1.373 18.562 22.484 1 98.81 225 PRO B N 1
ATOM 4613 C CA . PRO B 1 225 ? -0.258 19.188 21.766 1 98.81 225 PRO B CA 1
ATOM 4614 C C . PRO B 1 225 ? 1.102 18.812 22.359 1 98.81 225 PRO B C 1
ATOM 4616 O O . PRO B 1 225 ? 2.102 18.781 21.625 1 98.81 225 PRO B O 1
ATOM 4619 N N . LEU B 1 226 ? 1.16 18.547 23.625 1 98.88 226 LEU B N 1
ATOM 4620 C CA . LEU B 1 226 ? 2.434 18.188 24.234 1 98.88 226 LEU B CA 1
ATOM 4621 C C . LEU B 1 226 ? 2.852 16.781 23.844 1 98.88 226 LEU B C 1
ATOM 4623 O O . LEU B 1 226 ? 4.035 16.516 23.609 1 98.88 226 LEU B O 1
ATOM 4627 N N . ALA B 1 227 ? 1.913 15.867 23.828 1 98.88 227 ALA B N 1
ATOM 4628 C CA . ALA B 1 227 ? 2.205 14.516 23.359 1 98.88 227 ALA B CA 1
ATOM 4629 C C . ALA B 1 227 ? 2.656 14.523 21.906 1 98.88 227 ALA B C 1
ATOM 4631 O O . ALA B 1 227 ? 3.607 13.828 21.531 1 98.88 227 ALA B O 1
ATOM 4632 N N . VAL B 1 228 ? 1.936 15.281 21.109 1 98.88 228 VAL B N 1
ATOM 4633 C CA . VAL B 1 228 ? 2.268 15.383 19.688 1 98.88 228 VAL B CA 1
ATOM 4634 C C . VAL B 1 228 ? 3.686 15.922 19.516 1 98.88 228 VAL B C 1
ATOM 4636 O O . VAL B 1 228 ? 4.469 15.398 18.719 1 98.88 228 VAL B O 1
ATOM 4639 N N . TYR B 1 229 ? 3.986 16.953 20.25 1 98.88 229 TYR B N 1
ATOM 4640 C CA . TYR B 1 229 ? 5.336 17.516 20.219 1 98.88 229 TYR B CA 1
ATOM 4641 C C . TYR B 1 229 ? 6.371 16.453 20.578 1 98.88 229 TYR B C 1
ATOM 4643 O O . TYR B 1 229 ? 7.363 16.281 19.859 1 98.88 229 TYR B O 1
ATOM 4651 N N . SER B 1 230 ? 6.164 15.766 21.625 1 98.75 230 SER B N 1
ATOM 4652 C CA . SER B 1 230 ? 7.125 14.789 22.141 1 98.75 230 SER B CA 1
ATOM 4653 C C . SER B 1 230 ? 7.379 13.68 21.125 1 98.75 230 SER B C 1
ATOM 4655 O O . SER B 1 230 ? 8.531 13.336 20.844 1 98.75 230 SER B O 1
ATOM 4657 N N . VAL B 1 231 ? 6.312 13.133 20.609 1 98.75 231 VAL B N 1
ATOM 4658 C CA . VAL B 1 231 ? 6.426 12.031 19.656 1 98.75 231 VAL B CA 1
ATOM 4659 C C . VAL B 1 231 ? 7.102 12.508 18.375 1 98.75 231 VAL B C 1
ATOM 4661 O O . VAL B 1 231 ? 7.957 11.82 17.828 1 98.75 231 VAL B O 1
ATOM 4664 N N . THR B 1 232 ? 6.688 13.695 17.891 1 98.88 232 THR B N 1
ATOM 4665 C CA . THR B 1 232 ? 7.281 14.234 16.672 1 98.88 232 THR B CA 1
ATOM 4666 C C . THR B 1 232 ? 8.766 14.531 16.875 1 98.88 232 THR B C 1
ATOM 4668 O O . THR B 1 232 ? 9.586 14.266 16 1 98.88 232 THR B O 1
ATOM 4671 N N . LYS B 1 233 ? 9.086 15.125 18.016 1 98.62 233 LYS B N 1
ATOM 4672 C CA . LYS B 1 233 ? 10.484 15.406 18.328 1 98.62 233 LYS B CA 1
ATOM 4673 C C . LYS B 1 233 ? 11.32 14.125 18.312 1 98.62 233 LYS B C 1
ATOM 4675 O O . LYS B 1 233 ? 12.406 14.102 17.734 1 98.62 233 LYS B O 1
ATOM 4680 N N . ALA B 1 234 ? 10.836 13.133 18.953 1 98.12 234 ALA B N 1
ATOM 4681 C CA . ALA B 1 234 ? 11.523 11.844 18.953 1 98.12 234 ALA B CA 1
ATOM 4682 C C . ALA B 1 234 ? 1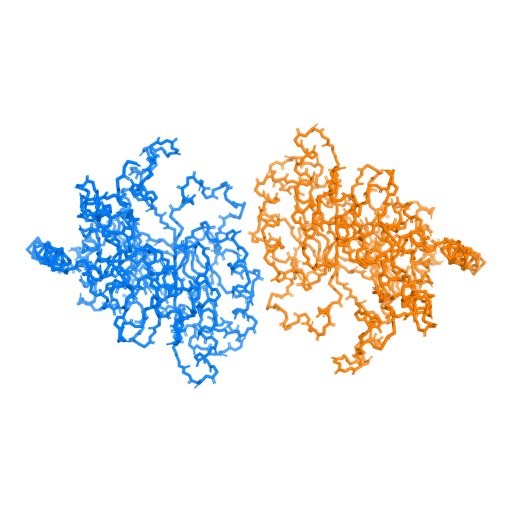1.703 11.312 17.531 1 98.12 234 ALA B C 1
ATOM 4684 O O . ALA B 1 234 ? 12.766 10.773 17.203 1 98.12 234 ALA B O 1
ATOM 4685 N N . ALA B 1 235 ? 10.656 11.375 16.719 1 98.44 235 ALA B N 1
ATOM 4686 C CA . ALA B 1 235 ? 10.711 10.906 15.336 1 98.44 235 ALA B CA 1
ATOM 4687 C C . ALA B 1 235 ? 11.734 11.695 14.531 1 98.44 235 ALA B C 1
ATOM 4689 O O . ALA B 1 235 ? 12.445 11.133 13.695 1 98.44 235 ALA B O 1
ATOM 4690 N N . VAL B 1 236 ? 11.758 13.008 14.758 1 98.44 236 VAL B N 1
ATOM 4691 C CA . VAL B 1 236 ? 12.695 13.883 14.055 1 98.44 236 VAL B CA 1
ATOM 4692 C C . VAL B 1 236 ? 14.133 13.516 14.43 1 98.44 236 VAL B C 1
ATOM 4694 O O . VAL B 1 236 ? 15 13.43 13.562 1 98.44 236 VAL B O 1
ATOM 4697 N N . GLU B 1 237 ? 14.375 13.344 15.703 1 97 237 GLU B N 1
ATOM 4698 C CA . GLU B 1 237 ? 15.695 12.93 16.156 1 97 237 GLU B CA 1
ATOM 4699 C C . GLU B 1 237 ? 16.094 11.594 15.547 1 97 237 GLU B C 1
ATOM 4701 O O . GLU B 1 237 ? 17.234 11.422 15.109 1 97 237 GLU B O 1
ATOM 4706 N N . LYS B 1 238 ? 15.156 10.711 15.547 1 96.62 238 LYS B N 1
ATOM 4707 C CA . LYS B 1 238 ? 15.391 9.414 14.922 1 96.62 238 LYS B CA 1
ATOM 4708 C C . LYS B 1 238 ? 15.719 9.57 13.438 1 96.62 238 LYS B C 1
ATOM 4710 O O . LYS B 1 238 ? 16.594 8.875 12.922 1 96.62 238 LYS B O 1
ATOM 4715 N N . ALA B 1 239 ? 15.016 10.406 12.75 1 97.69 239 ALA B N 1
ATOM 4716 C CA . ALA B 1 239 ? 15.188 10.625 11.312 1 97.69 239 ALA B CA 1
ATOM 4717 C C . ALA B 1 239 ? 16.578 11.148 11 1 97.69 239 ALA B C 1
ATOM 4719 O O . ALA B 1 239 ? 17.094 10.938 9.898 1 97.69 239 ALA B O 1
ATOM 4720 N N . ARG B 1 240 ? 17.188 11.773 11.945 1 95.94 240 ARG B N 1
ATOM 4721 C CA . ARG B 1 240 ? 18.516 12.352 11.75 1 95.94 240 ARG B CA 1
ATOM 4722 C C . ARG B 1 240 ? 19.609 11.32 12.023 1 95.94 240 ARG B C 1
ATOM 4724 O O . ARG B 1 240 ? 20.766 11.508 11.633 1 95.94 240 ARG B O 1
ATOM 4731 N N . ASP B 1 241 ? 19.234 10.266 12.664 1 92 241 ASP B N 1
ATOM 4732 C CA . ASP B 1 241 ? 20.203 9.25 13.062 1 92 241 ASP B CA 1
ATOM 4733 C C . ASP B 1 241 ? 20.297 8.141 12.016 1 92 241 ASP B C 1
ATOM 4735 O O . ASP B 1 241 ? 19.391 7.34 11.859 1 92 241 ASP B O 1
ATOM 4739 N N . PRO B 1 242 ? 21.375 8.039 11.352 1 85.88 242 PRO B N 1
ATOM 4740 C CA . PRO B 1 242 ? 21.484 7.047 10.273 1 85.88 242 PRO B CA 1
ATOM 4741 C C . PRO B 1 242 ? 21.812 5.648 10.797 1 85.88 242 PRO B C 1
ATOM 4743 O O . PRO B 1 242 ? 22.25 4.789 10.031 1 85.88 242 PRO B O 1
ATOM 4746 N N . SER B 1 243 ? 21.609 5.477 12.062 1 83.56 243 SER B N 1
ATOM 4747 C CA . SER B 1 243 ? 21.891 4.156 12.617 1 83.56 243 SER B CA 1
ATOM 4748 C C . SER B 1 243 ? 21.109 3.068 11.891 1 83.56 243 SER B C 1
ATOM 4750 O O . SER B 1 243 ? 19.906 3.227 11.641 1 83.56 243 SER B O 1
ATOM 4752 N N . GLU B 1 244 ? 21.766 2.014 11.523 1 76.25 244 GLU B N 1
ATOM 4753 C CA . GLU B 1 244 ? 21.172 0.899 10.789 1 76.25 244 GLU B CA 1
ATOM 4754 C C . GLU B 1 244 ? 20.188 0.129 11.672 1 76.25 244 GLU B C 1
ATOM 4756 O O . GLU B 1 244 ? 19.312 -0.562 11.164 1 76.25 244 GLU B O 1
ATOM 4761 N N . GLN B 1 245 ? 20.359 0.216 12.922 1 79.94 245 GLN B N 1
ATOM 4762 C CA . GLN B 1 245 ? 19.531 -0.574 13.828 1 79.94 245 GLN B CA 1
ATOM 4763 C C . GLN B 1 245 ? 18.125 0.004 13.938 1 79.94 245 GLN B C 1
ATOM 4765 O O . GLN B 1 245 ? 17.172 -0.708 14.289 1 79.94 245 GLN B O 1
ATOM 4770 N N . ARG B 1 246 ? 18.062 1.227 13.594 1 89.19 246 ARG B N 1
ATOM 4771 C CA . ARG B 1 246 ? 16.75 1.871 13.688 1 89.19 246 ARG B CA 1
ATOM 4772 C C . ARG B 1 246 ? 16.469 2.697 12.438 1 89.19 246 ARG B C 1
ATOM 4774 O O . ARG B 1 246 ? 16.828 3.871 12.359 1 89.19 246 ARG B O 1
ATOM 4781 N N . PRO B 1 247 ? 15.672 2.102 11.523 1 94.75 247 PRO B N 1
ATOM 4782 C CA . PRO B 1 247 ? 15.391 2.828 10.281 1 94.75 247 PRO B CA 1
ATOM 4783 C C . PRO B 1 247 ? 14.875 4.246 10.531 1 94.75 247 PRO B C 1
ATOM 4785 O O . PRO B 1 247 ? 14.07 4.461 11.445 1 94.75 247 PRO B O 1
ATOM 4788 N N . ARG B 1 248 ? 15.328 5.188 9.852 1 97.31 248 ARG B N 1
ATOM 4789 C CA . ARG B 1 248 ? 15.125 6.617 10.047 1 97.31 248 ARG B CA 1
ATOM 4790 C C . ARG B 1 248 ? 13.648 6.984 9.93 1 97.31 248 ARG B C 1
ATOM 4792 O O . ARG B 1 248 ? 13.148 7.797 10.711 1 97.31 248 ARG B O 1
ATOM 4799 N N . PRO B 1 249 ? 12.867 6.41 8.922 1 98.38 249 PRO B N 1
ATOM 4800 C CA . PRO B 1 249 ? 11.477 6.848 8.781 1 98.38 249 PRO B CA 1
ATOM 4801 C C . PRO B 1 249 ? 10.602 6.422 9.953 1 98.38 249 PRO B C 1
ATOM 4803 O O . PRO B 1 249 ? 10.875 5.41 10.602 1 98.38 249 PRO B O 1
ATOM 4806 N N . THR B 1 250 ? 9.586 7.223 10.219 1 98.5 250 THR B N 1
ATOM 4807 C CA . THR B 1 250 ? 8.586 6.941 11.25 1 98.5 250 THR B CA 1
ATOM 4808 C C . THR B 1 250 ? 7.188 7.305 10.758 1 98.5 250 THR B C 1
ATOM 4810 O O . THR B 1 250 ? 7.004 8.312 10.078 1 98.5 250 THR B O 1
ATOM 4813 N N . MET B 1 251 ? 6.254 6.445 11.078 1 98.62 251 MET B N 1
ATOM 4814 C CA . MET B 1 251 ? 4.844 6.75 10.852 1 98.62 251 MET B CA 1
ATOM 4815 C C . MET B 1 251 ? 4.16 7.141 12.156 1 98.62 251 MET B C 1
ATOM 4817 O O . MET B 1 251 ? 4.152 6.363 13.117 1 98.62 251 MET B O 1
ATOM 4821 N N . ILE B 1 252 ? 3.682 8.328 12.234 1 98.88 252 ILE B N 1
ATOM 4822 C CA . ILE B 1 252 ? 2.914 8.797 13.383 1 98.88 252 ILE B CA 1
ATOM 4823 C C . ILE B 1 252 ? 1.431 8.844 13.023 1 98.88 252 ILE B C 1
ATOM 4825 O O . ILE B 1 252 ? 1.048 9.438 12.016 1 98.88 252 ILE B O 1
ATOM 4829 N N . GLU B 1 253 ? 0.65 8.141 13.719 1 98.88 253 GLU B N 1
ATOM 4830 C CA . GLU B 1 253 ? -0.802 8.273 13.664 1 98.88 253 GLU B CA 1
ATOM 4831 C C . GLU B 1 253 ? -1.314 9.172 14.789 1 98.88 253 GLU B C 1
ATOM 4833 O O . GLU B 1 253 ? -1.32 8.773 15.953 1 98.88 253 GLU B O 1
ATOM 4838 N N . ALA B 1 254 ? -1.697 10.367 14.453 1 98.88 254 ALA B N 1
ATOM 4839 C CA . ALA B 1 254 ? -2.285 11.289 15.414 1 98.88 254 ALA B CA 1
ATOM 4840 C C . ALA B 1 254 ? -3.803 11.141 15.461 1 98.88 254 ALA B C 1
ATOM 4842 O O . ALA B 1 254 ? -4.508 11.625 14.57 1 98.88 254 ALA B O 1
ATOM 4843 N N . ILE B 1 255 ? -4.305 10.57 16.531 1 98.62 255 ILE B N 1
ATOM 4844 C CA . ILE B 1 255 ? -5.738 10.344 16.672 1 98.62 255 ILE B CA 1
ATOM 4845 C C . ILE B 1 255 ? -6.422 11.656 17.078 1 98.62 255 ILE B C 1
ATOM 4847 O O . ILE B 1 255 ? -6.137 12.211 18.141 1 98.62 255 ILE B O 1
ATOM 4851 N N . GLN B 1 256 ? -7.234 12.086 16.266 1 98 256 GLN B N 1
ATOM 4852 C CA . GLN B 1 256 ? -7.914 13.367 16.438 1 98 256 GLN B CA 1
ATOM 4853 C C . GLN B 1 256 ? -9.273 13.367 15.742 1 98 256 GLN B C 1
ATOM 4855 O O . GLN B 1 256 ? -9.82 12.305 15.438 1 98 256 GLN B O 1
ATOM 4860 N N . TYR B 1 257 ? -9.867 14.586 15.641 1 96.75 257 TYR B N 1
ATOM 4861 C CA . TYR B 1 257 ? -11.203 14.664 15.055 1 96.75 257 TYR B CA 1
ATOM 4862 C C . TYR B 1 257 ? -11.398 15.977 14.305 1 96.75 257 TYR B C 1
ATOM 4864 O O . TYR B 1 257 ? -10.938 17.031 14.758 1 96.75 257 TYR B O 1
ATOM 4872 N N . ARG B 1 258 ? -12.016 15.867 13.172 1 93.31 258 ARG B N 1
ATOM 4873 C CA . ARG B 1 258 ? -12.406 17.062 12.422 1 93.31 258 ARG B CA 1
ATOM 4874 C C . ARG B 1 258 ? -13.75 17.594 12.914 1 93.31 258 ARG B C 1
ATOM 4876 O O . ARG B 1 258 ? -14.789 16.969 12.695 1 93.31 258 ARG B O 1
ATOM 4883 N N . PHE B 1 259 ? -13.773 18.797 13.539 1 93.88 259 PHE B N 1
ATOM 4884 C CA . PHE B 1 259 ? -15 19.359 14.086 1 93.88 259 PHE B CA 1
ATOM 4885 C C . PHE B 1 259 ? -15.93 19.828 12.977 1 93.88 259 PHE B C 1
ATOM 4887 O O . PHE B 1 259 ? -17.156 19.672 13.07 1 93.88 259 PHE B O 1
ATOM 4894 N N . GLY B 1 260 ? -15.352 20.375 12.008 1 90.25 260 GLY B N 1
ATOM 4895 C CA . GLY B 1 260 ? -16.141 20.953 10.93 1 90.25 260 GLY B CA 1
ATOM 4896 C C . GLY B 1 260 ? -16.344 19.984 9.773 1 90.25 260 GLY B C 1
ATOM 4897 O O . GLY B 1 260 ? -16.094 18.781 9.898 1 90.25 260 GLY B O 1
ATOM 4898 N N . ALA B 1 261 ? -16.875 20.5 8.672 1 88.25 261 ALA B N 1
ATOM 4899 C CA . ALA B 1 261 ? -17.109 19.734 7.453 1 88.25 261 ALA B CA 1
ATOM 4900 C C . ALA B 1 261 ? -15.797 19.391 6.754 1 88.25 261 ALA B C 1
ATOM 4902 O O . ALA B 1 261 ? -14.75 19.938 7.102 1 88.25 261 ALA B O 1
ATOM 4903 N N . HIS B 1 262 ? -15.852 18.422 5.875 1 88.81 262 HIS B N 1
ATOM 4904 C CA . HIS B 1 262 ? -14.695 18.156 5.039 1 88.81 262 HIS B CA 1
ATOM 4905 C C . HIS B 1 262 ? -14.227 19.422 4.32 1 88.81 262 HIS B C 1
ATOM 4907 O O . HIS B 1 262 ? -13.047 19.766 4.371 1 88.81 262 HIS B O 1
ATOM 4913 N N . THR B 1 263 ? -15.062 20 3.568 1 85.56 263 THR B N 1
ATOM 4914 C CA . THR B 1 263 ? -14.945 21.344 3.012 1 85.56 263 THR B CA 1
ATOM 4915 C C . THR B 1 263 ? -16.266 22.109 3.168 1 85.56 263 THR B C 1
ATOM 4917 O O . THR B 1 263 ? -17.281 21.516 3.537 1 85.56 263 THR B O 1
ATOM 4920 N N . THR B 1 264 ? -16.234 23.359 2.914 1 81.88 264 THR B N 1
ATOM 4921 C CA . THR B 1 264 ? -17.422 24.188 3.012 1 81.88 264 THR B CA 1
ATOM 4922 C C . THR B 1 264 ? -18.469 23.781 1.964 1 81.88 264 THR B C 1
ATOM 4924 O O . THR B 1 264 ? -19.609 24.234 2.012 1 81.88 264 THR B O 1
ATOM 4927 N N . ALA B 1 265 ? -18.109 22.922 1.075 1 79.25 265 ALA B N 1
ATOM 4928 C CA . ALA B 1 265 ? -19.047 22.406 0.068 1 79.25 265 ALA B CA 1
ATOM 4929 C C . ALA B 1 265 ? -19.75 21.141 0.555 1 79.25 265 ALA B C 1
ATOM 4931 O O . ALA B 1 265 ? -20.656 20.641 -0.106 1 79.25 265 ALA B O 1
ATOM 4932 N N . ASP B 1 266 ? -19.297 20.703 1.684 1 80.94 266 ASP B N 1
ATOM 4933 C CA . ASP B 1 266 ? -19.781 19.453 2.266 1 80.94 266 ASP B CA 1
ATOM 4934 C C . ASP B 1 266 ? -20.797 19.719 3.375 1 80.94 266 ASP B C 1
ATOM 4936 O O . ASP B 1 266 ? -20.781 20.781 4 1 80.94 266 ASP B O 1
ATOM 4940 N N . ASP B 1 267 ? -21.812 18.781 3.508 1 81.5 267 ASP B N 1
ATOM 4941 C CA . ASP B 1 267 ? -22.75 18.812 4.621 1 81.5 267 ASP B CA 1
ATOM 4942 C C . ASP B 1 267 ? -22.578 17.594 5.52 1 81.5 267 ASP B C 1
ATOM 4944 O O . ASP B 1 267 ? -23.219 16.562 5.297 1 81.5 267 ASP B O 1
ATOM 4948 N N . PRO B 1 268 ? -21.844 17.75 6.535 1 80.88 268 PRO B N 1
ATOM 4949 C CA . PRO B 1 268 ? -21.5 16.609 7.375 1 80.88 268 PRO B CA 1
ATOM 4950 C C . PRO B 1 268 ? -22.703 16.047 8.125 1 80.88 268 PRO B C 1
ATOM 4952 O O . PRO B 1 268 ? -22.641 14.922 8.648 1 80.88 268 PRO B O 1
ATOM 4955 N N . THR B 1 269 ? -23.734 16.75 8.312 1 77.06 269 THR B N 1
ATOM 4956 C CA . THR B 1 269 ? -24.906 16.281 9.055 1 77.06 269 THR B CA 1
ATOM 4957 C C . THR B 1 269 ? -25.531 15.078 8.375 1 77.06 269 THR B C 1
ATOM 4959 O O . THR B 1 269 ? -26.312 14.352 8.984 1 77.06 269 THR B O 1
ATOM 4962 N N . VAL B 1 270 ? -25.141 14.812 7.188 1 77.38 270 VAL B N 1
ATOM 4963 C CA . VAL B 1 270 ? -25.703 13.719 6.406 1 77.38 270 VAL B CA 1
ATOM 4964 C C . VAL B 1 270 ? -25.078 12.391 6.832 1 77.38 270 VAL B C 1
ATOM 4966 O O . VAL B 1 270 ? -25.75 11.352 6.812 1 77.38 270 VAL B O 1
ATOM 4969 N N . TYR B 1 271 ? -23.922 12.453 7.375 1 82.38 271 TYR B N 1
ATOM 4970 C CA . TYR B 1 271 ? -23.281 11.156 7.582 1 82.38 271 TYR B CA 1
ATOM 4971 C C . TYR B 1 271 ? -22.656 11.078 8.969 1 82.38 271 TYR B C 1
ATOM 4973 O O . TYR B 1 271 ? -22.156 10.023 9.375 1 82.38 271 TYR B O 1
ATOM 4981 N N . ARG B 1 272 ? -22.703 12.125 9.672 1 85.75 272 ARG B N 1
ATOM 4982 C CA . ARG B 1 272 ? -22 12.148 10.953 1 85.75 272 ARG B CA 1
ATOM 4983 C C . ARG B 1 272 ? -22.969 12.359 12.102 1 85.75 272 ARG B C 1
ATOM 4985 O O . ARG B 1 272 ? -23.906 13.156 11.992 1 85.75 272 ARG B O 1
ATOM 4992 N N . ASP B 1 273 ? -22.781 11.703 13.211 1 87.12 273 ASP B N 1
ATOM 4993 C CA . ASP B 1 273 ? -23.594 11.82 14.422 1 87.12 273 ASP B CA 1
ATOM 4994 C C . ASP B 1 273 ? -23.156 13.023 15.258 1 87.12 273 ASP B C 1
ATOM 4996 O O . ASP B 1 273 ? -22 13.125 15.648 1 87.12 273 ASP B O 1
ATOM 5000 N N . ASP B 1 274 ? -24.094 13.789 15.641 1 87.81 274 ASP B N 1
ATOM 5001 C CA . ASP B 1 274 ? -23.812 14.992 16.422 1 87.81 274 ASP B CA 1
ATOM 5002 C C . ASP B 1 274 ? -23.203 14.641 17.781 1 87.81 274 ASP B C 1
ATOM 5004 O O . ASP B 1 274 ? -22.375 15.383 18.312 1 87.81 274 ASP B O 1
ATOM 5008 N N . ASP B 1 275 ? -23.656 13.57 18.281 1 90.88 275 ASP B N 1
ATOM 5009 C CA . ASP B 1 275 ? -23.172 13.156 19.594 1 90.88 275 ASP B CA 1
ATOM 5010 C C . ASP B 1 275 ? -21.672 12.836 19.547 1 90.88 275 ASP B C 1
ATOM 5012 O O . ASP B 1 275 ? -20.938 13.109 20.5 1 90.88 275 ASP B O 1
ATOM 5016 N N . GLU B 1 276 ? -21.281 12.281 18.484 1 91.5 276 GLU B N 1
ATOM 5017 C CA . GLU B 1 276 ? -19.875 11.977 18.297 1 91.5 276 GLU B CA 1
ATOM 5018 C C . GLU B 1 276 ? -19.031 13.258 18.25 1 91.5 276 GLU B C 1
ATOM 5020 O O . GLU B 1 276 ? -17.969 13.328 18.875 1 91.5 276 GLU B O 1
ATOM 5025 N N . VAL B 1 277 ? -19.5 14.195 17.578 1 92.44 277 VAL B N 1
ATOM 5026 C CA . VAL B 1 277 ? -18.797 15.469 17.453 1 92.44 277 VAL B CA 1
ATOM 5027 C C . VAL B 1 277 ? -18.672 16.141 18.812 1 92.44 277 VAL B C 1
ATOM 5029 O O . VAL B 1 277 ? -17.609 16.641 19.172 1 92.44 277 VAL B O 1
ATOM 5032 N N . GLU B 1 278 ? -19.766 16.125 19.562 1 93.81 278 GLU B N 1
ATOM 5033 C CA . GLU B 1 278 ? -19.781 16.75 20.875 1 93.81 278 GLU B CA 1
ATOM 5034 C C . GLU B 1 278 ? -18.812 16.047 21.828 1 93.81 278 GLU B C 1
ATOM 5036 O O . GLU B 1 278 ? -18.172 16.703 22.656 1 93.81 278 GLU B O 1
ATOM 5041 N N . GLU B 1 279 ? -18.781 14.781 21.703 1 94.69 279 GLU B N 1
ATOM 5042 C CA . GLU B 1 279 ? -17.828 14.023 22.516 1 94.69 279 GLU B CA 1
ATOM 5043 C C . GLU B 1 279 ? -16.391 14.438 22.219 1 94.69 279 GLU B C 1
ATOM 5045 O O . GLU B 1 279 ? -15.586 14.586 23.141 1 94.69 279 GLU B O 1
ATOM 5050 N N . TRP B 1 280 ? -16.109 14.602 20.984 1 95.69 280 TRP B N 1
ATOM 5051 C CA . TRP B 1 280 ? -14.758 15 20.594 1 95.69 280 TRP B CA 1
ATOM 5052 C C . TRP B 1 280 ? -14.484 16.453 20.969 1 95.69 280 TRP B C 1
ATOM 5054 O O . TRP B 1 280 ? -13.352 16.797 21.328 1 95.69 280 TRP B O 1
ATOM 5064 N N . LYS B 1 281 ? -15.438 17.312 20.906 1 95.62 281 LYS B N 1
ATOM 5065 C CA . LYS B 1 281 ? -15.266 18.719 21.297 1 95.62 281 LYS B CA 1
ATOM 5066 C C . LYS B 1 281 ? -14.898 18.844 22.766 1 95.62 281 LYS B C 1
ATOM 5068 O O . LYS B 1 281 ? -14.211 19.797 23.156 1 95.62 281 LYS B O 1
ATOM 5073 N N . ARG B 1 282 ? -15.312 17.875 23.547 1 95.31 282 ARG B N 1
ATOM 5074 C CA . ARG B 1 282 ? -14.961 17.859 24.969 1 95.31 282 ARG B CA 1
ATOM 5075 C C . ARG B 1 282 ? -13.469 17.609 25.156 1 95.31 282 ARG B C 1
ATOM 5077 O O . ARG B 1 282 ? -12.922 17.859 26.234 1 95.31 282 ARG B O 1
ATOM 5084 N N . LYS B 1 283 ? -12.836 17.125 24.109 1 97.12 283 LYS B N 1
ATOM 5085 C CA . LYS B 1 283 ? -11.414 16.828 24.141 1 97.12 283 LYS B CA 1
ATOM 5086 C C . LYS B 1 283 ? -10.602 17.906 23.422 1 97.12 283 LYS B C 1
ATOM 5088 O O . LYS B 1 283 ? -9.438 17.688 23.078 1 97.12 283 LYS B O 1
ATOM 5093 N N . ASP B 1 284 ? -11.219 19.031 23.297 1 98.38 284 ASP B N 1
ATOM 5094 C CA . ASP B 1 284 ? -10.633 20.141 22.547 1 98.38 284 ASP B CA 1
ATOM 5095 C C . ASP B 1 284 ? -9.234 20.469 23.078 1 98.38 284 ASP B C 1
ATOM 5097 O O . ASP B 1 284 ? -9.047 20.656 24.281 1 98.38 284 ASP B O 1
ATOM 5101 N N . PRO B 1 285 ? -8.281 20.547 22.156 1 98.56 285 PRO B N 1
ATOM 5102 C CA . PRO B 1 285 ? -6.891 20.719 22.594 1 98.56 285 PRO B CA 1
ATOM 5103 C C . PRO B 1 285 ? -6.625 22.094 23.172 1 98.56 285 PRO B C 1
ATOM 5105 O O . PRO B 1 285 ? -5.68 22.281 23.953 1 98.56 285 PRO B O 1
ATOM 5108 N N . ILE B 1 286 ? -7.34 23.109 22.812 1 98.75 286 ILE B N 1
ATOM 5109 C CA . ILE B 1 286 ? -7.059 24.484 23.234 1 98.75 286 ILE B CA 1
ATOM 5110 C C . ILE B 1 286 ? -7.422 24.656 24.703 1 98.75 286 ILE B C 1
ATOM 5112 O O . ILE B 1 286 ? -6.57 25.031 25.516 1 98.75 286 ILE B O 1
ATOM 5116 N N . PRO B 1 287 ? -8.734 24.375 25.078 1 98.56 287 PRO B N 1
ATOM 5117 C CA . PRO B 1 287 ? -9 24.469 26.516 1 98.56 287 PRO B CA 1
ATOM 5118 C C . PRO B 1 287 ? -8.148 23.484 27.328 1 98.56 287 PRO B C 1
ATOM 5120 O O . PRO B 1 287 ? -7.793 23.781 28.469 1 98.56 287 PRO B O 1
ATOM 5123 N N . ARG B 1 288 ? -7.824 22.328 26.781 1 98.31 288 ARG B N 1
ATOM 5124 C CA . ARG B 1 288 ? -6.992 21.312 27.422 1 98.31 288 ARG B CA 1
ATOM 5125 C C . ARG B 1 288 ? -5.629 21.891 27.797 1 98.31 288 ARG B C 1
ATOM 5127 O O . ARG B 1 288 ? -5.199 21.781 28.938 1 98.31 288 ARG B O 1
ATOM 5134 N N . LEU B 1 289 ? -4.918 22.453 26.844 1 98.81 289 LEU B N 1
ATOM 5135 C CA . LEU B 1 289 ? -3.605 23.031 27.094 1 98.81 289 LEU B CA 1
ATOM 5136 C C . LEU B 1 289 ? -3.715 24.25 28.016 1 98.81 289 LEU B C 1
ATOM 5138 O O . LEU B 1 289 ? -2.85 24.469 28.859 1 98.81 289 LEU B O 1
ATOM 5142 N N . GLU B 1 290 ? -4.715 25.094 27.781 1 98.81 290 GLU B N 1
ATOM 5143 C CA . GLU B 1 290 ? -4.91 26.266 28.625 1 98.81 290 GLU B CA 1
ATOM 5144 C C . GLU B 1 290 ? -5.008 25.875 30.094 1 98.81 290 GLU B C 1
ATOM 5146 O O . GLU B 1 290 ? -4.402 26.516 30.953 1 98.81 290 GLU B O 1
ATOM 5151 N N . ALA B 1 291 ? -5.84 24.844 30.359 1 98.75 291 ALA B N 1
ATOM 5152 C CA . ALA B 1 291 ? -6.004 24.375 31.719 1 98.75 291 ALA B CA 1
ATOM 5153 C C . ALA B 1 291 ? -4.656 24 32.344 1 98.75 291 ALA B C 1
ATOM 5155 O O . ALA B 1 291 ? -4.367 24.359 33.5 1 98.75 291 ALA B O 1
ATOM 5156 N N . TYR B 1 292 ? -3.861 23.297 31.625 1 98.81 292 TYR B N 1
ATOM 5157 C CA . TYR B 1 292 ? -2.535 22.906 32.094 1 98.81 292 TYR B CA 1
ATOM 5158 C C . TYR B 1 292 ? -1.67 24.125 32.375 1 98.81 292 TYR B C 1
ATOM 5160 O O . TYR B 1 292 ? -1.056 24.234 33.438 1 98.81 292 TYR B O 1
ATOM 5168 N N . LEU B 1 293 ? -1.623 25.109 31.406 1 98.81 293 LEU B N 1
ATOM 5169 C CA . LEU B 1 293 ? -0.772 26.281 31.531 1 98.81 293 LEU B CA 1
ATOM 5170 C C . LEU B 1 293 ? -1.215 27.156 32.719 1 98.81 293 LEU B C 1
ATOM 5172 O O . LEU B 1 293 ? -0.383 27.766 33.375 1 98.81 293 LEU B O 1
ATOM 5176 N N . ARG B 1 294 ? -2.488 27.234 32.938 1 98.62 294 ARG B N 1
ATOM 5177 C CA . ARG B 1 294 ? -3.002 27.969 34.094 1 98.62 294 ARG B CA 1
ATOM 5178 C C . ARG B 1 294 ? -2.586 27.297 35.406 1 98.62 294 ARG B C 1
ATOM 5180 O O . ARG B 1 294 ? -2.209 27.969 36.375 1 98.62 294 ARG B O 1
ATOM 5187 N N . SER B 1 295 ? -2.686 25.969 35.406 1 98.38 295 SER B N 1
ATOM 5188 C CA . SER B 1 295 ? -2.311 25.219 36.625 1 98.38 295 SER B CA 1
ATOM 5189 C C . SER B 1 295 ? -0.832 25.406 36.938 1 98.38 295 SER B C 1
ATOM 5191 O O . SER B 1 295 ? -0.438 25.359 38.094 1 98.38 295 SER B O 1
ATOM 5193 N N . GLU B 1 296 ? -0.057 25.641 35.938 1 97.88 296 GLU B N 1
ATOM 5194 C CA . GLU B 1 296 ? 1.378 25.844 36.125 1 97.88 296 GLU B CA 1
ATOM 5195 C C . GLU B 1 296 ? 1.7 27.312 36.375 1 97.88 296 GLU B C 1
ATOM 5197 O O . GLU B 1 296 ? 2.865 27.672 36.562 1 97.88 296 GLU B O 1
ATOM 5202 N N . GLY B 1 297 ? 0.696 28.109 36.281 1 97.88 297 GLY B N 1
ATOM 5203 C CA . GLY B 1 297 ? 0.873 29.531 36.562 1 97.88 297 GLY B CA 1
ATOM 5204 C C . GLY B 1 297 ? 1.437 30.297 35.375 1 97.88 297 GLY B C 1
ATOM 5205 O O . GLY B 1 297 ? 1.872 31.438 35.5 1 97.88 297 GLY B O 1
ATOM 5206 N N . ILE B 1 298 ? 1.442 29.703 34.25 1 98.19 298 ILE B N 1
ATOM 5207 C CA . ILE B 1 298 ? 2.037 30.281 33.031 1 98.19 298 ILE B CA 1
ATOM 5208 C C . ILE B 1 298 ? 1.038 31.219 32.375 1 98.19 298 ILE B C 1
ATOM 5210 O O . ILE B 1 298 ? 1.425 32.25 31.828 1 98.19 298 ILE B O 1
ATOM 5214 N N . LEU B 1 299 ? -0.257 30.891 32.438 1 98.19 299 LEU B N 1
ATOM 5215 C CA . LEU B 1 299 ? -1.316 31.719 31.875 1 98.19 299 LEU B CA 1
ATOM 5216 C C . LEU B 1 299 ? -2.277 32.188 32.969 1 98.19 299 LEU B C 1
ATOM 5218 O O . LEU B 1 299 ? -2.533 31.453 33.938 1 98.19 299 LEU B O 1
ATOM 5222 N N . ASP B 1 300 ? -2.756 33.312 32.812 1 98.19 300 ASP B N 1
ATOM 5223 C CA . ASP B 1 300 ? -3.873 33.844 33.562 1 98.19 300 ASP B CA 1
ATOM 5224 C C . ASP B 1 300 ? -4.863 34.562 32.656 1 98.19 300 ASP B C 1
ATOM 5226 O O . ASP B 1 300 ? -4.699 34.562 31.438 1 98.19 300 ASP B O 1
ATOM 5230 N N . ASP B 1 301 ? -5.875 35.094 33.188 1 98 301 ASP B N 1
ATOM 5231 C CA . ASP B 1 301 ? -6.934 35.719 32.406 1 98 301 ASP B CA 1
ATOM 5232 C C . ASP B 1 301 ? -6.383 36.844 31.531 1 98 301 ASP B C 1
ATOM 5234 O O . ASP B 1 301 ? -6.762 37 30.375 1 98 301 ASP B O 1
ATOM 5238 N N . ASP B 1 302 ? -5.57 37.656 32.094 1 98 302 ASP B N 1
ATOM 5239 C CA . ASP B 1 302 ? -5.023 38.812 31.391 1 98 302 ASP B CA 1
ATOM 5240 C C . ASP B 1 302 ? -4.199 38.375 30.188 1 98 302 ASP B C 1
ATOM 5242 O O . ASP B 1 302 ? -4.34 38.938 29.094 1 98 302 ASP B O 1
ATOM 5246 N N . ARG B 1 303 ? -3.305 37.438 30.453 1 97.44 303 ARG B N 1
ATOM 5247 C CA . ARG B 1 303 ? -2.467 36.938 29.375 1 97.44 303 ARG B CA 1
ATOM 5248 C C . ARG B 1 303 ? -3.314 36.281 28.281 1 97.44 303 ARG B C 1
ATOM 5250 O O . ARG B 1 303 ? -3.025 36.438 27.094 1 97.44 303 ARG B O 1
ATOM 5257 N N . VAL B 1 304 ? -4.297 35.5 28.609 1 98.5 304 VAL B N 1
ATOM 5258 C CA . VAL B 1 304 ? -5.195 34.844 27.641 1 98.5 304 VAL B CA 1
ATOM 5259 C C . VAL B 1 304 ? -5.902 35.938 26.812 1 98.5 304 VAL B C 1
ATOM 5261 O O . VAL B 1 304 ? -6.016 35.812 25.594 1 98.5 304 VAL B O 1
ATOM 5264 N N . GLU B 1 305 ? -6.418 36.969 27.469 1 98.25 305 GLU B N 1
ATOM 5265 C CA . GLU B 1 305 ? -7.094 38.062 26.766 1 98.25 305 GLU B CA 1
ATOM 5266 C C . GLU B 1 305 ? -6.152 38.781 25.797 1 98.25 305 GLU B C 1
ATOM 5268 O O . GLU B 1 305 ? -6.555 39.156 24.703 1 98.25 305 GLU B O 1
ATOM 5273 N N . GLU B 1 306 ? -4.996 39 26.234 1 98.38 306 GLU B N 1
ATOM 5274 C CA . GLU B 1 306 ? -3.986 39.625 25.391 1 98.38 306 GLU B CA 1
ATOM 5275 C C . GLU B 1 306 ? -3.725 38.781 24.141 1 98.38 306 GLU B C 1
ATOM 5277 O O . GLU B 1 306 ? -3.623 39.312 23.031 1 98.38 306 GLU B O 1
ATOM 5282 N N . ILE B 1 307 ? -3.555 37.5 24.328 1 98.44 307 ILE B N 1
ATOM 5283 C CA . ILE B 1 307 ? -3.322 36.594 23.219 1 98.44 307 ILE B CA 1
ATOM 5284 C C . ILE B 1 307 ? -4.52 36.625 22.266 1 98.44 307 ILE B C 1
ATOM 5286 O O . ILE B 1 307 ? -4.352 36.688 21.047 1 98.44 307 ILE B O 1
ATOM 5290 N N . GLU B 1 308 ? -5.703 36.562 22.828 1 98.31 308 GLU B N 1
ATOM 5291 C CA . GLU B 1 308 ? -6.918 36.562 22.016 1 98.31 308 GLU B CA 1
ATOM 5292 C C . GLU B 1 308 ? -6.992 37.844 21.172 1 98.31 308 GLU B C 1
ATOM 5294 O O . GLU B 1 308 ? -7.312 37.781 19.984 1 98.31 308 GLU B O 1
ATOM 5299 N N . ALA B 1 309 ? -6.719 38.969 21.781 1 98.56 309 ALA B N 1
ATOM 5300 C CA . ALA B 1 309 ? -6.75 40.25 21.062 1 98.56 309 ALA B CA 1
ATOM 5301 C C . ALA B 1 309 ? -5.715 40.281 19.953 1 98.56 309 ALA B C 1
ATOM 5303 O O . ALA B 1 309 ? -5.992 40.781 18.844 1 98.56 309 ALA B O 1
ATOM 5304 N N . SER B 1 310 ? -4.594 39.844 20.281 1 98.31 310 SER B N 1
ATOM 5305 C CA . SER B 1 310 ? -3.529 39.781 19.281 1 98.31 310 SER B CA 1
ATOM 5306 C C . SER B 1 310 ? -3.908 38.875 18.109 1 98.31 310 SER B C 1
ATOM 5308 O O . SER B 1 310 ? -3.66 39.219 16.953 1 98.31 310 SER B O 1
ATOM 5310 N N . VAL B 1 311 ? -4.441 37.688 18.375 1 98.56 311 VAL B N 1
ATOM 5311 C CA . VAL B 1 311 ? -4.867 36.719 17.375 1 98.56 311 VAL B CA 1
ATOM 5312 C C . VAL B 1 311 ? -5.941 37.344 16.484 1 98.56 311 VAL B C 1
ATOM 5314 O O . VAL B 1 311 ? -5.863 37.25 15.25 1 98.56 311 VAL B O 1
ATOM 5317 N N . GLU B 1 312 ? -6.934 37.969 17.078 1 98.56 312 GLU B N 1
ATOM 5318 C CA . GLU B 1 312 ? -8.016 38.594 16.328 1 98.56 312 GLU B CA 1
ATOM 5319 C C . GLU B 1 312 ? -7.48 39.656 15.375 1 98.56 312 GLU B C 1
ATOM 5321 O O . GLU B 1 312 ? -7.887 39.719 14.211 1 98.56 312 GLU B O 1
ATOM 5326 N N . LYS B 1 313 ? -6.613 40.469 15.859 1 98.62 313 LYS B N 1
ATOM 5327 C CA . LYS B 1 313 ? -6.023 41.531 15.047 1 98.62 313 LYS B CA 1
ATOM 5328 C C . LYS B 1 313 ? -5.211 40.938 13.891 1 98.62 313 LYS B C 1
ATOM 5330 O O . LYS B 1 313 ? -5.301 41.406 12.758 1 98.62 313 LYS B O 1
ATOM 5335 N N . GLN B 1 314 ? -4.426 39.969 14.211 1 98.38 314 GLN B N 1
ATOM 5336 C CA . GLN B 1 314 ? -3.58 39.344 13.203 1 98.38 314 GLN B CA 1
ATOM 5337 C C . GLN B 1 314 ? -4.418 38.781 12.062 1 98.38 314 GLN B C 1
ATOM 5339 O O . GLN B 1 314 ? -4.059 38.906 10.891 1 98.38 314 GLN B O 1
ATOM 5344 N N . VAL B 1 315 ? -5.457 38.062 12.359 1 98.62 315 VAL B N 1
ATOM 5345 C CA . VAL B 1 315 ? -6.316 37.438 11.359 1 98.62 315 VAL B CA 1
ATOM 5346 C C . VAL B 1 315 ? -7.035 38.531 10.555 1 98.62 315 VAL B C 1
ATOM 5348 O O . VAL B 1 315 ? -7.129 38.438 9.328 1 98.62 315 VAL B O 1
ATOM 5351 N N . ALA B 1 316 ? -7.547 39.562 11.25 1 98.5 316 ALA B N 1
ATOM 5352 C CA . ALA B 1 316 ? -8.219 40.656 10.57 1 98.5 316 ALA B CA 1
ATOM 5353 C C . ALA B 1 316 ? -7.273 41.344 9.586 1 98.5 316 ALA B C 1
ATOM 5355 O O . ALA B 1 316 ? -7.66 41.656 8.453 1 98.5 316 ALA B O 1
ATOM 5356 N N . ASP B 1 317 ? -6.078 41.625 10.047 1 98.56 317 ASP B N 1
ATOM 5357 C CA . ASP B 1 317 ? -5.074 42.25 9.195 1 98.56 317 ASP B CA 1
ATOM 5358 C C . ASP B 1 317 ? -4.781 41.406 7.969 1 98.56 317 ASP B C 1
ATOM 5360 O O . ASP B 1 317 ? -4.609 41.906 6.867 1 98.56 317 ASP B O 1
ATOM 5364 N N . ALA B 1 318 ? -4.66 40.125 8.156 1 98.25 318 ALA B N 1
ATOM 5365 C CA . ALA B 1 318 ? -4.379 39.219 7.055 1 98.25 318 ALA B CA 1
ATOM 5366 C C . ALA B 1 318 ? -5.508 39.219 6.031 1 98.25 318 ALA B C 1
ATOM 5368 O O . ALA B 1 318 ? -5.262 39.156 4.824 1 98.25 318 ALA B O 1
ATOM 5369 N N . ILE B 1 319 ? -6.719 39.188 6.488 1 98.12 319 ILE B N 1
ATOM 5370 C CA . ILE B 1 319 ? -7.887 39.188 5.609 1 98.12 319 ILE B CA 1
ATOM 5371 C C . ILE B 1 319 ? -7.895 40.469 4.785 1 98.12 319 ILE B C 1
ATOM 5373 O O . ILE B 1 319 ? -8.078 40.438 3.566 1 98.12 319 ILE B O 1
ATOM 5377 N N . ASP B 1 320 ? -7.703 41.594 5.484 1 98 320 ASP B N 1
ATOM 5378 C CA . ASP B 1 320 ? -7.648 42.875 4.785 1 98 320 ASP B CA 1
ATOM 5379 C C . ASP B 1 320 ? -6.547 42.875 3.729 1 98 320 ASP B C 1
ATOM 5381 O O . ASP B 1 320 ? -6.754 43.375 2.609 1 98 320 ASP B O 1
ATOM 5385 N N . ALA B 1 321 ? -5.473 42.375 4.125 1 97.81 321 ALA B N 1
ATOM 5386 C CA . ALA B 1 321 ? -4.34 42.312 3.203 1 97.81 321 ALA B CA 1
ATOM 5387 C C . ALA B 1 321 ? -4.66 41.438 1.995 1 97.81 321 ALA B C 1
ATOM 5389 O O . ALA B 1 321 ? -4.332 41.812 0.86 1 97.81 321 ALA B O 1
ATOM 5390 N N . ALA B 1 322 ? -5.191 40.281 2.211 1 97 322 ALA B N 1
ATOM 5391 C CA . ALA B 1 322 ? -5.531 39.375 1.13 1 97 322 ALA B CA 1
ATOM 5392 C C . ALA B 1 322 ? -6.555 40 0.182 1 97 322 ALA B C 1
ATOM 5394 O O . ALA B 1 322 ? -6.43 39.875 -1.039 1 97 322 ALA B O 1
ATOM 5395 N N . GLU B 1 323 ? -7.547 40.625 0.721 1 95.62 323 GLU B N 1
ATOM 5396 C CA . GLU B 1 323 ? -8.625 41.188 -0.073 1 95.62 323 GLU B CA 1
ATOM 5397 C C . GLU B 1 323 ? -8.148 42.406 -0.864 1 95.62 323 GLU B C 1
ATOM 5399 O O . GLU B 1 323 ? -8.781 42.812 -1.848 1 95.62 323 GLU B O 1
ATOM 5404 N N . SER B 1 324 ? -7.066 42.969 -0.469 1 95.94 324 SER B N 1
ATOM 5405 C CA . SER B 1 324 ? -6.527 44.125 -1.141 1 95.94 324 SER B CA 1
ATOM 5406 C C . SER B 1 324 ? -5.688 43.75 -2.354 1 95.94 324 SER B C 1
ATOM 5408 O O . SER B 1 324 ? -5.359 44.594 -3.188 1 95.94 324 SER B O 1
ATOM 5410 N N . VAL B 1 325 ? -5.375 42.531 -2.463 1 93.88 325 VAL B N 1
ATOM 5411 C CA . VAL B 1 325 ? -4.582 42.062 -3.598 1 93.88 325 VAL B CA 1
ATOM 5412 C C . VAL B 1 325 ? -5.441 42.062 -4.859 1 93.88 325 VAL B C 1
ATOM 5414 O O . VAL B 1 325 ? -6.527 41.469 -4.867 1 93.88 325 VAL B O 1
ATOM 5417 N N . PRO B 1 326 ? -4.961 42.656 -5.918 1 89.5 326 PRO B N 1
ATOM 5418 C CA . PRO B 1 326 ? -5.738 42.656 -7.16 1 89.5 326 PRO B CA 1
ATOM 5419 C C . PRO B 1 326 ? -5.895 41.25 -7.742 1 89.5 326 PRO B C 1
ATOM 5421 O O . PRO B 1 326 ? -5 40.406 -7.602 1 89.5 326 PRO B O 1
ATOM 5424 N N . ARG B 1 327 ? -6.996 41.031 -8.484 1 85.12 327 ARG B N 1
ATOM 5425 C CA . ARG B 1 327 ? -7.219 39.75 -9.164 1 85.12 327 ARG B CA 1
ATOM 5426 C C . ARG B 1 327 ? -6.145 39.5 -10.219 1 85.12 327 ARG B C 1
ATOM 5428 O O . ARG B 1 327 ? -5.676 40.438 -10.875 1 85.12 327 ARG B O 1
ATOM 5435 N N . PRO B 1 328 ? -5.809 38.25 -10.258 1 84.88 328 PRO B N 1
ATOM 5436 C CA . PRO B 1 328 ? -4.762 37.938 -11.234 1 84.88 328 PRO B CA 1
ATOM 5437 C C . PRO B 1 328 ? -5.215 38.188 -12.672 1 84.88 328 PRO B C 1
ATOM 5439 O O . PRO B 1 328 ? -6.41 38.094 -12.969 1 84.88 328 PRO B O 1
ATOM 5442 N N . ASP B 1 329 ? -4.219 38.406 -13.523 1 81.12 329 ASP B N 1
ATOM 5443 C CA . ASP B 1 329 ? -4.457 38.5 -14.961 1 81.12 329 ASP B CA 1
ATOM 5444 C C . ASP B 1 329 ? -4.781 37.125 -15.539 1 81.12 329 ASP B C 1
ATOM 5446 O O . ASP B 1 329 ? -4.047 36.156 -15.305 1 81.12 329 ASP B O 1
ATOM 5450 N N . PRO B 1 330 ? -5.848 37.031 -16.297 1 81.12 330 PRO B N 1
ATOM 5451 C CA . PRO B 1 330 ? -6.215 35.75 -16.891 1 81.12 330 PRO B CA 1
ATOM 5452 C C . PRO B 1 330 ? -5.094 35.156 -17.75 1 81.12 330 PRO B C 1
ATOM 5454 O O . PRO B 1 330 ? -5.055 33.938 -17.953 1 81.12 330 PRO B O 1
ATOM 5457 N N . ARG B 1 331 ? -4.242 35.938 -18.219 1 82.88 331 ARG B N 1
ATOM 5458 C CA . ARG B 1 331 ? -3.129 35.469 -19.016 1 82.88 331 ARG B CA 1
ATOM 5459 C C . ARG B 1 331 ? -2.248 34.5 -18.203 1 82.88 331 ARG B C 1
ATOM 5461 O O . ARG B 1 331 ? -1.593 33.625 -18.766 1 82.88 331 ARG B O 1
ATOM 5468 N N . GLU B 1 332 ? -2.258 34.688 -16.891 1 82.5 332 GLU B N 1
ATOM 5469 C CA . GLU B 1 332 ? -1.421 33.875 -16.016 1 82.5 332 GLU B CA 1
ATOM 5470 C C . GLU B 1 332 ? -1.8 32.406 -16.094 1 82.5 332 GLU B C 1
ATOM 5472 O O . GLU B 1 332 ? -0.979 31.531 -15.805 1 82.5 332 GLU B O 1
ATOM 5477 N N . LEU B 1 333 ? -2.984 32.094 -16.531 1 81.88 333 LEU B N 1
ATOM 5478 C CA . LEU B 1 333 ? -3.453 30.734 -16.688 1 81.88 333 LEU B CA 1
ATOM 5479 C C . LEU B 1 333 ? -2.643 30 -17.766 1 81.88 333 LEU B C 1
ATOM 5481 O O . LEU B 1 333 ? -2.568 28.766 -17.75 1 81.88 333 LEU B O 1
ATOM 5485 N N . PHE B 1 334 ? -2.025 30.766 -18.594 1 85.62 334 PHE B N 1
ATOM 5486 C CA . PHE B 1 334 ? -1.343 30.172 -19.734 1 85.62 334 PHE B CA 1
ATOM 5487 C C . PHE B 1 334 ? 0.169 30.219 -19.562 1 85.62 334 PHE B C 1
ATOM 5489 O O . PHE B 1 334 ? 0.917 29.656 -20.359 1 85.62 334 PHE B O 1
ATOM 5496 N N . GLU B 1 335 ? 0.544 30.766 -18.453 1 82 335 GLU B N 1
ATOM 5497 C CA . GLU B 1 335 ? 1.97 31.047 -18.297 1 82 335 GLU B CA 1
ATOM 5498 C C . GLU B 1 335 ? 2.637 30.047 -17.375 1 82 335 GLU B C 1
ATOM 5500 O O . GLU B 1 335 ? 1.961 29.203 -16.766 1 82 335 GLU B O 1
ATOM 5505 N N . HIS B 1 336 ? 3.906 29.812 -17.453 1 78.31 336 HIS B N 1
ATOM 5506 C CA . HIS B 1 336 ? 4.785 29.172 -16.469 1 78.31 336 HIS B CA 1
ATOM 5507 C C . HIS B 1 336 ? 4.938 27.688 -16.75 1 78.31 336 HIS B C 1
ATOM 5509 O O . HIS B 1 336 ? 5.75 27.016 -16.109 1 78.31 336 HIS B O 1
ATOM 5515 N N . ALA B 1 337 ? 4.066 27.156 -17.688 1 81 337 ALA B N 1
ATOM 5516 C CA . ALA B 1 337 ? 4.211 25.734 -17.969 1 81 337 ALA B CA 1
ATOM 5517 C C . ALA B 1 337 ? 5.297 25.484 -19.016 1 81 337 ALA B C 1
ATOM 5519 O O . ALA B 1 337 ? 5.883 24.406 -19.078 1 81 337 ALA B O 1
ATOM 5520 N N . TYR B 1 338 ? 5.516 26.531 -19.828 1 87.56 338 TYR B N 1
ATOM 5521 C CA . TYR B 1 338 ? 6.477 26.406 -20.922 1 87.56 338 TYR B CA 1
ATOM 5522 C C . TYR B 1 338 ? 7.406 27.625 -20.969 1 87.56 338 TYR B C 1
ATOM 5524 O O . TYR B 1 338 ? 7.031 28.719 -20.531 1 87.56 338 TYR B O 1
ATOM 5532 N N . GLU B 1 339 ? 8.617 27.312 -21.422 1 90.12 339 GLU B N 1
ATOM 5533 C CA . GLU B 1 339 ? 9.516 28.438 -21.625 1 90.12 339 GLU B CA 1
ATOM 5534 C C . GLU B 1 339 ? 8.93 29.438 -22.625 1 90.12 339 GLU B C 1
ATOM 5536 O O . GLU B 1 339 ? 8.922 30.641 -22.375 1 90.12 339 GLU B O 1
ATOM 5541 N N . GLU B 1 340 ? 8.594 28.766 -23.656 1 89.75 340 GLU B N 1
ATOM 5542 C CA . GLU B 1 340 ? 7.848 29.5 -24.672 1 89.75 340 GLU B CA 1
ATOM 5543 C C . GLU B 1 340 ? 6.473 28.891 -24.906 1 89.75 340 GLU B C 1
ATOM 5545 O O . GLU B 1 340 ? 6.336 27.672 -24.969 1 89.75 340 GLU B O 1
ATOM 5550 N N . LEU B 1 341 ? 5.535 29.75 -24.875 1 89.5 341 LEU B N 1
ATOM 5551 C CA . LEU B 1 341 ? 4.176 29.25 -25.062 1 89.5 341 LEU B CA 1
ATOM 5552 C C . LEU B 1 341 ? 4.035 28.578 -26.422 1 89.5 341 LEU B C 1
ATOM 5554 O O . LEU B 1 341 ? 4.301 29.188 -27.469 1 89.5 341 LEU B O 1
ATOM 5558 N N . PRO B 1 342 ? 3.658 27.406 -26.391 1 92.75 342 PRO B N 1
ATOM 5559 C CA . PRO B 1 342 ? 3.395 26.75 -27.672 1 92.75 342 PRO B CA 1
ATOM 5560 C C . PRO B 1 342 ? 2.301 27.453 -28.469 1 92.75 342 PRO B C 1
ATOM 5562 O O . PRO B 1 342 ? 1.388 28.047 -27.891 1 92.75 342 PRO B O 1
ATOM 5565 N N . PRO B 1 343 ? 2.447 27.234 -29.75 1 91.44 343 PRO B N 1
ATOM 5566 C CA . PRO B 1 343 ? 1.487 27.922 -30.625 1 91.44 343 PRO B CA 1
ATOM 5567 C C . PRO B 1 343 ? 0.04 27.547 -30.312 1 91.44 343 PRO B C 1
ATOM 5569 O O . PRO B 1 343 ? -0.854 28.391 -30.422 1 91.44 343 PRO B O 1
ATOM 5572 N N . GLU B 1 344 ? -0.094 26.359 -29.938 1 91.19 344 GLU B N 1
ATOM 5573 C CA . GLU B 1 344 ? -1.452 25.938 -29.625 1 91.19 344 GLU B CA 1
ATOM 5574 C C . GLU B 1 344 ? -2.004 26.672 -28.406 1 91.19 344 GLU B C 1
ATOM 5576 O O . GLU B 1 344 ? -3.184 27.031 -28.375 1 91.19 344 GLU B O 1
ATOM 5581 N N . LEU B 1 345 ? -1.187 26.891 -27.453 1 90.81 345 LEU B N 1
ATOM 5582 C CA . LEU B 1 345 ? -1.618 27.578 -26.234 1 90.81 345 LEU B CA 1
ATOM 5583 C C . LEU B 1 345 ? -1.766 29.078 -26.484 1 90.81 345 LEU B C 1
ATOM 5585 O O . LEU B 1 345 ? -2.635 29.719 -25.891 1 90.81 345 LEU B O 1
ATOM 5589 N N . GLU B 1 346 ? -0.939 29.594 -27.312 1 90.44 346 GLU B N 1
ATOM 5590 C CA . GLU B 1 346 ? -1.104 30.984 -27.719 1 90.44 346 GLU B CA 1
ATOM 5591 C C . GLU B 1 346 ? -2.451 31.203 -28.406 1 90.44 346 GLU B C 1
ATOM 5593 O O . GLU B 1 346 ? -3.131 32.188 -28.141 1 90.44 346 GLU B O 1
ATOM 5598 N N . ALA B 1 347 ? -2.713 30.281 -29.266 1 92.62 347 ALA B N 1
ATOM 5599 C CA . ALA B 1 347 ? -3.998 30.375 -29.953 1 92.62 347 ALA B CA 1
ATOM 5600 C C . ALA B 1 347 ? -5.156 30.312 -28.969 1 92.62 347 ALA B C 1
ATOM 5602 O O . ALA B 1 347 ? -6.16 31 -29.125 1 92.62 347 ALA B O 1
ATOM 5603 N N . GLN B 1 348 ? -5.055 29.469 -28.047 1 91.88 348 GLN B N 1
ATOM 5604 C CA . GLN B 1 348 ? -6.09 29.344 -27.031 1 91.88 348 GLN B CA 1
ATOM 5605 C C . GLN B 1 348 ? -6.23 30.641 -26.234 1 91.88 348 GLN B C 1
ATOM 5607 O O . GLN B 1 348 ? -7.344 31.047 -25.891 1 91.88 348 GLN B O 1
ATOM 5612 N N . TYR B 1 349 ? -5.125 31.219 -25.922 1 89.12 349 TYR B N 1
ATOM 5613 C CA . TYR B 1 349 ? -5.141 32.5 -25.203 1 89.12 349 TYR B CA 1
ATOM 5614 C C . TYR B 1 349 ? -5.828 33.594 -26.016 1 89.12 349 TYR B C 1
ATOM 5616 O O . TYR B 1 349 ? -6.645 34.344 -25.484 1 89.12 349 TYR B O 1
ATOM 5624 N N . GLU B 1 350 ? -5.516 33.625 -27.203 1 91 350 GLU B N 1
ATOM 5625 C CA . GLU B 1 350 ? -6.121 34.625 -28.078 1 91 350 GLU B CA 1
ATOM 5626 C C . GLU B 1 350 ? -7.637 34.438 -28.156 1 91 350 GLU B C 1
ATOM 5628 O O . GLU B 1 350 ? -8.383 35.438 -28.172 1 91 350 GLU B O 1
ATOM 5633 N N . ARG B 1 351 ? -7.945 33.188 -28.219 1 90.88 351 ARG B N 1
ATOM 5634 C CA . ARG B 1 351 ? -9.383 32.938 -28.219 1 90.88 351 ARG B CA 1
ATOM 5635 C C . ARG B 1 351 ? -10.031 33.375 -26.922 1 90.88 351 ARG B C 1
ATOM 5637 O O . ARG B 1 351 ? -11.148 33.906 -26.938 1 90.88 351 ARG B O 1
ATOM 5644 N N . PHE B 1 352 ? -9.352 33.094 -25.891 1 88.94 352 PHE B N 1
ATOM 5645 C CA . PHE B 1 352 ? -9.844 33.5 -24.578 1 88.94 352 PHE B CA 1
ATOM 5646 C C . PHE B 1 352 ? -10 35 -24.5 1 88.94 352 PHE B C 1
ATOM 5648 O O . PHE B 1 352 ? -11.023 35.5 -24 1 88.94 352 PHE B O 1
ATOM 5655 N N . VAL B 1 353 ? -9.094 35.75 -24.969 1 88.38 353 VAL B N 1
ATOM 5656 C CA . VAL B 1 353 ? -9.125 37.219 -24.953 1 88.38 353 VAL B CA 1
ATOM 5657 C C . VAL B 1 353 ? -10.297 37.719 -25.797 1 88.38 353 VAL B C 1
ATOM 5659 O O . VAL B 1 353 ? -11.008 38.625 -25.391 1 88.38 353 VAL B O 1
ATOM 5662 N N . ALA B 1 354 ? -10.398 37.062 -26.859 1 90.44 354 ALA B N 1
ATOM 5663 C CA . ALA B 1 354 ? -11.484 37.469 -27.75 1 90.44 354 ALA B CA 1
ATOM 5664 C C . ALA B 1 354 ? -12.844 37.219 -27.094 1 90.44 354 ALA B C 1
ATOM 5666 O O . ALA B 1 354 ? -13.742 38.062 -27.219 1 90.44 354 ALA B O 1
ATOM 5667 N N . LEU B 1 355 ? -12.898 36.094 -26.562 1 87.69 355 LEU B N 1
ATOM 5668 C CA . LEU B 1 355 ? -14.156 35.781 -25.891 1 87.69 355 LEU B CA 1
ATOM 5669 C C . LEU B 1 355 ? -14.422 36.75 -24.734 1 87.69 355 LEU B C 1
ATOM 5671 O O . LEU B 1 355 ? -15.57 37.125 -24.5 1 87.69 355 LEU B O 1
ATOM 5675 N N . ARG B 1 356 ? -13.391 37.062 -24.062 1 86.44 356 ARG B N 1
ATOM 5676 C CA . ARG B 1 356 ? -13.508 38 -22.922 1 86.44 356 ARG B CA 1
ATOM 5677 C C . ARG B 1 356 ? -13.914 39.375 -23.391 1 86.44 356 ARG B C 1
ATOM 5679 O O . ARG B 1 356 ? -14.656 40.094 -22.688 1 86.44 356 ARG B O 1
ATOM 5686 N N . GLU B 1 357 ? -13.398 39.75 -24.422 1 84.81 357 GLU B N 1
ATOM 5687 C CA . GLU B 1 357 ? -13.75 41.062 -24.984 1 84.81 357 GLU B CA 1
ATOM 5688 C C . GLU B 1 357 ? -15.211 41.094 -25.438 1 84.81 357 GLU B C 1
ATOM 5690 O O . GLU B 1 357 ? -15.898 42.094 -25.281 1 84.81 357 GLU B O 1
ATOM 5695 N N . GLU B 1 358 ? -15.547 39.969 -25.969 1 86.38 358 GLU B N 1
ATOM 5696 C CA . GLU B 1 358 ? -16.891 39.906 -26.516 1 86.38 358 GLU B CA 1
ATOM 5697 C C . GLU B 1 358 ? -17.938 39.781 -25.406 1 86.38 358 GLU B C 1
ATOM 5699 O O . GLU B 1 358 ? -19 40.375 -25.484 1 86.38 358 GLU B O 1
ATOM 5704 N N . HIS B 1 359 ? -17.641 39 -24.484 1 84 359 HIS B N 1
ATOM 5705 C CA . HIS B 1 359 ? -18.688 38.625 -23.531 1 84 359 HIS B CA 1
ATOM 5706 C C . HIS B 1 359 ? -18.422 39.25 -22.156 1 84 359 HIS B C 1
ATOM 5708 O O . HIS B 1 359 ? -19.312 39.281 -21.312 1 84 359 HIS B O 1
ATOM 5714 N N . GLY B 1 360 ? -17.266 39.906 -22.031 1 76.62 360 GLY B N 1
ATOM 5715 C CA . GLY B 1 360 ? -16.891 40.406 -20.719 1 76.62 360 GLY B CA 1
ATOM 5716 C C . GLY B 1 360 ? -16.531 39.312 -19.734 1 76.62 360 GLY B C 1
ATOM 5717 O O . GLY B 1 360 ? -16.672 38.125 -20.047 1 76.62 360 GLY B O 1
ATOM 5718 N N . ASP B 1 361 ? -15.984 39.625 -18.547 1 71.75 361 ASP B N 1
ATOM 5719 C CA . ASP B 1 361 ? -15.578 38.656 -17.516 1 71.75 361 ASP B CA 1
ATOM 5720 C C . ASP B 1 361 ? -16.781 37.969 -16.906 1 71.75 361 ASP B C 1
ATOM 5722 O O . ASP B 1 361 ? -16.688 36.812 -16.484 1 71.75 361 ASP B O 1
ATOM 5726 N N . GLU B 1 362 ? -17.844 38.656 -17 1 63.91 362 GLU B N 1
ATOM 5727 C CA . GLU B 1 362 ? -19.062 38.156 -16.375 1 63.91 362 GLU B CA 1
ATOM 5728 C C . GLU B 1 362 ? -19.562 36.906 -17.109 1 63.91 362 GLU B C 1
ATOM 5730 O O . GLU B 1 362 ? -20.188 36.031 -16.516 1 63.91 362 GLU B O 1
ATOM 5735 N N . ALA B 1 363 ? -19.281 36.938 -18.375 1 57.22 363 ALA B N 1
ATOM 5736 C CA . ALA B 1 363 ? -19.781 35.844 -19.188 1 57.22 363 ALA B CA 1
ATOM 5737 C C . ALA B 1 363 ? -19.094 34.531 -18.812 1 57.22 363 ALA B C 1
ATOM 5739 O O . ALA B 1 363 ? -19.625 33.438 -19.094 1 57.22 363 ALA B O 1
ATOM 5740 N N . PHE B 1 364 ? -17.906 34.531 -18.328 1 57.91 364 PHE B N 1
ATOM 5741 C CA . PHE B 1 364 ? -17.172 33.344 -17.969 1 57.91 364 PHE B CA 1
ATOM 5742 C C . PHE B 1 364 ? -17.562 32.875 -16.578 1 57.91 364 PHE B C 1
ATOM 5744 O O . PHE B 1 364 ? -17.172 31.781 -16.156 1 57.91 364 PHE B O 1
ATOM 5751 N N . VAL B 1 365 ? -18.062 33.781 -15.75 1 52.97 365 VAL B N 1
ATOM 5752 C CA . VAL B 1 365 ? -18.5 33.406 -14.414 1 52.97 365 VAL B CA 1
ATOM 5753 C C . VAL B 1 365 ? -19.969 33 -14.445 1 52.97 365 VAL B C 1
ATOM 5755 O O . VAL B 1 365 ? -20.5 32.469 -13.469 1 52.97 365 VAL B O 1
ATOM 5758 N N . GLY B 1 366 ? -20.703 33.469 -15.492 1 41.59 366 GLY B N 1
ATOM 5759 C CA . GLY B 1 366 ? -22.141 33.344 -15.406 1 41.59 366 GLY B CA 1
ATOM 5760 C C . GLY B 1 366 ? -22.625 31.922 -15.242 1 41.59 366 GLY B C 1
ATOM 5761 O O . GLY B 1 366 ? -22.969 31.5 -14.133 1 41.59 366 GLY B O 1
ATOM 5762 N N . GLU B 1 367 ? -23.703 31.438 -16.141 1 34.31 367 GLU B N 1
ATOM 5763 C CA . GLU B 1 367 ? -24.719 30.438 -15.797 1 34.31 367 GLU B CA 1
ATOM 5764 C C . GLU B 1 367 ? -24.078 29.078 -15.539 1 34.31 367 GLU B C 1
ATOM 5766 O O . GLU B 1 367 ? -23.141 28.688 -16.234 1 34.31 367 GLU B O 1
#

Sequence (734 aa):
MSVFDRAYDDPVRVLDEDGEVVGDVPDLDEETLVGVYRSMRLARHFDGRAVSLQRQGRMGTYPPLSGQEAAQIGSAFALAEDDWIVPSYREHGAAVVRGVPLKKTLLYWMGHEDGNRVPEDANVFPVAVPIASQVPHATGAAWASKLQGNDDVFLCYFGDGATSEGDFHEGLNFAGVFDTPTVFFCNNNQWAISVPRERQTRSATLAQKAAAYGFEGIQVDGMDPLAVYSVTKAAVEKARDPSEQRPRPTMIEAIQYRFGAHTTADDPTVYRDDDEVEEWKRKDPIPRLEAYLRSEGILDDDRVEEIEASVEKQVADAIDAAESVPRPDPRELFEHAYEELPPELEAQYERFVALREEHGDEAFVGEMSVFDRAYDDPVRVLDEDGEVVGDVPDLDEETLVGVYRSMRLARHFDGRAVSLQRQGRMGTYPPLSGQEAAQIGSAFALAEDDWIVPSYREHGAAVVRGVPLKKTLLYWMGHEDGNRVPEDANVFPVAVPIASQVPHATGAAWASKLQGNDDVFLCYFGDGATSEGDFHEGLNFAGVFDTPTVFFCNNNQWAISVPRERQTRSATLAQKAAAYGFEGIQVDGMDPLAVYSVTKAAVEKARDPSEQRPRPTMIEAIQYRFGAHTTADDPTVYRDDDEVEEWKRKDPIPRLEAYLRSEGILDDDRVEEIEASVEKQVADAIDAAESVPRPDPRELFEHAYEELPPELEAQYERFVALREEHGDEAFVGE

Organism: NCBI:txid261290

pLDDT: mean 94.01, std 7.73, range [34.31, 98.94]

InterPro domains:
  IPR001017 Dehydrogenase, E1 component [PF00676] (37-330)
  IPR017596 Pyruvate dehydrogenase E1 component subunit alpha/BCKADH E1-alpha [TIGR03181] (11-351)
  IPR029061 Thiamin diphosphate-binding fold [SSF52518] (24-364)
  IPR050771 Alpha-ketoacid dehydrogenase complex E1 component [PTHR43380] (12-360)

Radius of gyration: 30.62 Å; Cα contacts (8 Å, |Δi|>4): 1421; chains: 2; bounding box: 52×92×87 Å

Nearest PDB structures (foldseek):
  1w85-assembly1_A  TM=9.516E-01  e=1.879E-37  Geobacillus stearothermophilus
  3dva-assembly2_E  TM=9.465E-01  e=1.626E-35  Geobacillus stearothermophilus
  3dv0-assembly1_C  TM=9.444E-01  e=9.204E-34  unclassified
  3dv0-assembly2_E  TM=9.481E-01  e=5.599E-33  unclassified
  1w88-assembly1_A  TM=9.500E-01  e=1.059E-32  Geobacillus stearothermophilus

Secondary structure (DSSP, 8-state):
--TT-S-TTS-B-SB-TTS-B-S------HHHHHHHHHHHHHHHHHHHHHHHHHHTTSS------TT-HHHHHHHHHTS-TT-EEE-BTT-HHHHHHTT--HHHHHHHHTT-GGGG---GGG-BPPPB-STTTHHHHHHHHHHHHHHTT----EEEEEETGGGGSHHHHHHHHHHHHHT--EEEEEEE-SEETTEEHHHH---S-SGGGGGGGTSEEEEEETT-HHHHHHHHHHHHHHHH---TTS-S-EEEEEE----S-SSTT--GGGT--HHHHHHHHTT-HHHHHHHHHHHTTS--HHHHHHHHHHHHHHHHHHHHHHHHSPPPPGGGGGSSS-SS--HHHHHHHHHHHHHHHHH-THHHH--/--TT-S-TTS-B-SB-TTS-B-S------HHHHHHHHHHHHHHHHHHHHHHHHHHTTSS------TT-HHHHHHHHHTS-TT-EEE-BTT-HHHHHHHT--HHHHHHHHTT-GGGG---GGG-BPPPB-STTTHHHHHHHHHHHHHHTT----EEEEEETGGGGSHHHHHHHHHHHHHT--EEEEEEE-SEETTEEHHHH---S-SGGGGGGGTSEEEEEETT-HHHHHHHHHHHHHHHH---TTS-S-EEEEEE----S-SSTT--GGGT--HHHHHHHHTT-HHHHHHHHHHHTTS--HHHHHHHHHHHHHHHHHHHHHHHHSPPPPGGGGGSSS-SS--HHHHHHHHHHHHHHHHH-THHHH--